Protein 5FZV (pdb70)

Nearest PDB structures (foldseek):
  5fzv-assembly1_A  TM=8.321E-01  e=3.788E-05  Scytodes thoracica
  5fzw-assembly1_A  TM=7.148E-01  e=4.145E-04  Scytodes thoracica
  6ena-assembly1_A  TM=9.019E-01  e=3.163E-01  Lineus longissimus
  2l1q-assembly1_A  TM=8.048E-01  e=9.320E-01  Homo sapiens
  1eth-assembly2_D  TM=6.821E-01  e=5.092E+00  Sus scrofa

Structure (mmCIF, N/CA/C/O backbone):
data_5FZV
#
_entry.id   5FZV
#
_cell.length_a   1.000
_cell.length_b   1.000
_cell.length_c   1.000
_cell.angle_alpha   90.00
_cell.angle_beta   90.00
_cell.angle_gamma   90.00
#
_symmetry.space_group_name_H-M   'P 1'
#
loop_
_atom_site.group_PDB
_atom_site.id
_atom_site.type_symbol
_atom_site.label_atom_id
_atom_site.label_alt_id
_atom_site.label_comp_id
_atom_site.label_asym_id
_atom_site.label_entity_id
_atom_site.label_seq_id
_atom_site.pdbx_PDB_ins_code
_atom_site.Cartn_x
_atom_site.Cartn_y
_atom_site.Cartn_z
_atom_site.occupancy
_atom_site.B_iso_or_equiv
_atom_site.auth_seq_id
_atom_site.auth_comp_id
_atom_site.auth_asym_id
_atom_site.auth_atom_id
_atom_site.pdbx_PDB_model_num
ATOM 1 N N . GLY A 1 1 ? -8.277 -7.252 -0.887 1.00 0.00 1 GLY A N 1
ATOM 2 C CA . GLY A 1 1 ? -7.862 -6.908 -2.267 1.00 0.00 1 GLY A CA 1
ATOM 3 C C . GLY A 1 1 ? -8.654 -5.743 -2.818 1.00 0.00 1 GLY A C 1
ATOM 4 O O . GLY A 1 1 ? -8.433 -4.595 -2.433 1.00 0.00 1 GLY A O 1
ATOM 10 N N . LEU A 1 2 ? -9.586 -6.036 -3.711 1.00 0.00 2 LEU A N 1
ATOM 11 C CA . LEU A 1 2 ? -10.419 -5.006 -4.310 1.00 0.00 2 LEU A CA 1
ATOM 12 C C . LEU A 1 2 ? -11.495 -4.550 -3.332 1.00 0.00 2 LEU A C 1
ATOM 13 O O . LEU A 1 2 ? -12.191 -5.374 -2.741 1.00 0.00 2 LEU A O 1
ATOM 29 N N . ILE A 1 3 ? -11.617 -3.233 -3.167 1.00 0.00 3 ILE A N 1
ATOM 30 C CA . ILE A 1 3 ? -12.601 -2.641 -2.261 1.00 0.00 3 ILE A CA 1
ATOM 31 C C . ILE A 1 3 ? -12.382 -3.138 -0.832 1.00 0.00 3 ILE A C 1
ATOM 32 O O . ILE A 1 3 ? -13.217 -3.835 -0.253 1.00 0.00 3 ILE A O 1
ATOM 48 N N . GLU A 1 4 ? -11.237 -2.780 -0.269 1.00 0.00 4 GLU A N 1
ATOM 49 C CA . GLU A 1 4 ? -10.895 -3.188 1.084 1.00 0.00 4 GLU A CA 1
ATOM 50 C C . GLU A 1 4 ? -10.915 -1.987 2.023 1.00 0.00 4 GLU A C 1
ATOM 51 O O . GLU A 1 4 ? -11.144 -2.123 3.226 1.00 0.00 4 GLU A O 1
ATOM 63 N N . SER A 1 5 ? -10.679 -0.810 1.462 1.00 0.00 5 SER A N 1
ATOM 64 C CA . SER A 1 5 ? -10.699 0.428 2.224 1.00 0.00 5 SER A CA 1
ATOM 65 C C . SER A 1 5 ? -10.890 1.603 1.272 1.00 0.00 5 SER A C 1
ATOM 66 O O . SER A 1 5 ? -9.921 2.259 0.883 1.00 0.00 5 SER A O 1
ATOM 74 N N . ILE A 1 6 ? -12.147 1.860 0.903 1.00 0.00 6 ILE A N 1
ATOM 75 C CA . ILE A 1 6 ? -12.469 2.827 -0.146 1.00 0.00 6 ILE A CA 1
ATOM 76 C C . ILE A 1 6 ? -11.809 2.370 -1.442 1.00 0.00 6 ILE A C 1
ATOM 77 O O . ILE A 1 6 ? -10.762 2.891 -1.840 1.00 0.00 6 ILE A O 1
ATOM 93 N N . ALA A 1 7 ? -12.426 1.371 -2.077 1.00 0.00 7 ALA A N 1
ATOM 94 C CA . ALA A 1 7 ? -11.814 0.667 -3.200 1.00 0.00 7 ALA A CA 1
ATOM 95 C C . ALA A 1 7 ? -10.522 0.002 -2.733 1.00 0.00 7 ALA A C 1
ATOM 96 O O . ALA A 1 7 ? -10.308 -0.172 -1.529 1.00 0.00 7 ALA A O 1
ATOM 103 N N . CYS A 1 8 ? -9.690 -0.431 -3.656 1.00 0.00 8 CYS A N 1
ATOM 104 C CA . CYS A 1 8 ? -8.353 -0.856 -3.294 1.00 0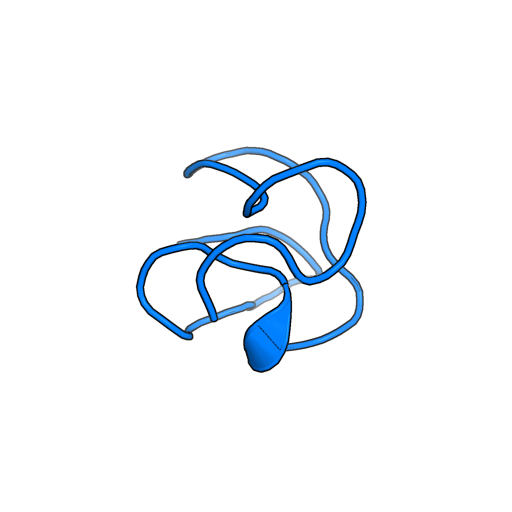.00 8 CYS A CA 1
ATOM 105 C C . CYS A 1 8 ? -7.413 0.332 -3.381 1.00 0.00 8 CYS A C 1
ATOM 106 O O . CYS A 1 8 ? -7.668 1.283 -4.125 1.00 0.00 8 CYS A O 1
ATOM 113 N N . ILE A 1 9 ? -6.342 0.289 -2.618 1.00 0.00 9 ILE A N 1
ATOM 114 C CA . ILE A 1 9 ? -5.376 1.361 -2.623 1.00 0.00 9 ILE A CA 1
ATOM 115 C C . ILE A 1 9 ? -4.390 1.148 -3.759 1.00 0.00 9 ILE A C 1
ATOM 116 O O . ILE A 1 9 ? -3.715 0.120 -3.825 1.00 0.00 9 ILE A O 1
ATOM 132 N N . GLN A 1 10 ? -4.342 2.117 -4.663 1.00 0.00 10 GLN A N 1
ATOM 133 C CA . GLN A 1 10 ? -3.580 1.986 -5.898 1.00 0.00 10 GLN A CA 1
ATOM 134 C C . GLN A 1 10 ? -2.081 2.120 -5.650 1.00 0.00 10 GLN A C 1
ATOM 135 O O . GLN A 1 10 ? -1.648 2.624 -4.608 1.00 0.00 10 GLN A O 1
ATOM 149 N N . LYS A 1 11 ? -1.307 1.650 -6.622 1.00 0.00 11 LYS A N 1
ATOM 150 C CA . LYS A 1 11 ? 0.146 1.721 -6.590 1.00 0.00 11 LYS A CA 1
ATOM 151 C C . LYS A 1 11 ? 0.641 3.124 -6.246 1.00 0.00 11 LYS A C 1
ATOM 152 O O . LYS A 1 11 ? 0.227 4.110 -6.858 1.00 0.00 11 LYS A O 1
ATOM 171 N N . GLY A 1 12 ? 1.525 3.198 -5.263 1.00 0.00 12 GLY A N 1
ATOM 172 C CA . GLY A 1 12 ? 2.143 4.459 -4.912 1.00 0.00 12 GLY A CA 1
ATOM 173 C C . GLY A 1 12 ? 1.464 5.147 -3.749 1.00 0.00 12 GLY A C 1
ATOM 174 O O . GLY A 1 12 ? 1.964 6.150 -3.242 1.00 0.00 12 GLY A O 1
ATOM 178 N N . LEU A 1 13 ? 0.328 4.622 -3.319 1.00 0.00 13 LEU A N 1
ATOM 179 C CA . LEU A 1 13 ? -0.386 5.208 -2.200 1.00 0.00 13 LEU A CA 1
ATOM 180 C C . LEU A 1 13 ? -0.143 4.400 -0.930 1.00 0.00 13 LEU A C 1
ATOM 181 O O . LEU A 1 13 ? 0.106 3.192 -0.995 1.00 0.00 13 LEU A O 1
ATOM 197 N N . PRO A 1 14 ? -0.198 5.064 0.239 1.00 0.00 14 PRO A N 1
ATOM 198 C CA . PRO A 1 14 ? 0.054 4.423 1.532 1.00 0.00 14 PRO A CA 1
ATOM 199 C C . PRO A 1 14 ? -1.015 3.401 1.902 1.00 0.00 14 PRO A C 1
ATOM 200 O O . PRO A 1 14 ? -2.210 3.646 1.737 1.00 0.00 14 PRO A O 1
ATOM 211 N N . CYS A 1 15 ? -0.571 2.266 2.412 1.00 0.00 15 CYS A N 1
ATOM 212 C CA . CYS A 1 15 ? -1.466 1.213 2.861 1.00 0.00 15 CYS A CA 1
ATOM 213 C C . CYS A 1 15 ? -0.922 0.589 4.139 1.00 0.00 15 CYS A C 1
ATOM 214 O O . CYS A 1 15 ? 0.263 0.704 4.431 1.00 0.00 15 CYS A O 1
ATOM 221 N N . MET A 1 16 ? -1.787 -0.054 4.910 1.00 0.00 16 MET A N 1
ATOM 222 C CA . MET A 1 16 ? -1.372 -0.642 6.180 1.00 0.00 16 MET A CA 1
ATOM 223 C C . MET A 1 16 ? -1.760 -2.109 6.219 1.00 0.00 16 MET A C 1
ATOM 224 O O . MET A 1 16 ? -1.940 -2.696 7.286 1.00 0.00 16 MET A O 1
ATOM 238 N N . GLU A 1 17 ? -1.884 -2.689 5.040 1.00 0.00 17 GLU A N 1
ATOM 239 C CA . GLU A 1 17 ? -2.286 -4.074 4.888 1.00 0.00 17 GLU A CA 1
ATOM 240 C C . GLU A 1 17 ? -2.112 -4.482 3.428 1.00 0.00 17 GLU A C 1
ATOM 241 O O . GLU A 1 17 ? -2.350 -3.689 2.518 1.00 0.00 17 GLU A O 1
ATOM 253 N N . HIS A 1 18 ? -1.666 -5.716 3.217 1.00 0.00 18 HIS A N 1
ATOM 254 C CA . HIS A 1 18 ? -1.461 -6.248 1.870 1.00 0.00 18 HIS A CA 1
ATOM 255 C C . HIS A 1 18 ? -2.782 -6.332 1.123 1.00 0.00 18 HIS A C 1
ATOM 256 O O . HIS A 1 18 ? -2.821 -6.206 -0.097 1.00 0.00 18 HIS A O 1
ATOM 271 N N . SER A 1 19 ? -3.854 -6.528 1.872 1.00 0.00 19 SER A N 1
ATOM 272 C CA . SER A 1 19 ? -5.191 -6.625 1.301 1.00 0.00 19 SER A CA 1
ATOM 273 C C . SER A 1 19 ? -5.699 -5.257 0.827 1.00 0.00 19 SER A C 1
ATOM 274 O O . SER A 1 19 ? -6.642 -5.183 0.038 1.00 0.00 19 SER A O 1
ATOM 282 N N . ASP A 1 20 ? -5.078 -4.180 1.308 1.00 0.00 20 ASP A N 1
ATOM 283 C CA . ASP A 1 20 ? -5.468 -2.826 0.904 1.00 0.00 20 ASP A CA 1
ATOM 284 C C . ASP A 1 20 ? -5.049 -2.563 -0.535 1.00 0.00 20 ASP A C 1
ATOM 285 O O . ASP A 1 20 ? -5.830 -2.065 -1.347 1.00 0.00 20 ASP A O 1
ATOM 294 N N . CYS A 1 21 ? -3.806 -2.905 -0.837 1.00 0.00 21 CYS A N 1
ATOM 295 C CA . CYS A 1 21 ? -3.229 -2.676 -2.159 1.00 0.00 21 CYS A CA 1
ATOM 296 C C . CYS A 1 21 ? -3.905 -3.557 -3.203 1.00 0.00 21 CYS A C 1
ATOM 297 O O . CYS A 1 21 ? -4.155 -4.742 -2.978 1.00 0.00 21 CYS A O 1
ATOM 304 N N . CYS A 1 22 ? -4.184 -2.943 -4.351 1.00 0.00 22 CYS A N 1
ATOM 305 C CA . CYS A 1 22 ? -4.946 -3.566 -5.432 1.00 0.00 22 CYS A CA 1
ATOM 306 C C . CYS A 1 22 ? -4.367 -4.902 -5.885 1.00 0.00 22 CYS A C 1
ATOM 307 O O . CYS A 1 22 ? -5.124 -5.807 -6.230 1.00 0.00 22 CYS A O 1
ATOM 314 N N . ARG A 1 23 ? -3.045 -5.037 -5.902 1.00 0.00 23 ARG A N 1
ATOM 315 C CA . ARG A 1 23 ? -2.449 -6.305 -6.313 1.00 0.00 23 ARG A CA 1
ATOM 316 C C . ARG A 1 23 ? -1.914 -7.104 -5.127 1.00 0.00 23 ARG A C 1
ATOM 317 O O . ARG A 1 23 ? -1.077 -7.993 -5.291 1.00 0.00 23 ARG A O 1
ATOM 338 N N . GLY A 1 24 ? -2.387 -6.769 -3.931 1.00 0.00 24 GLY A N 1
ATOM 339 C CA . GLY A 1 24 ? -2.163 -7.617 -2.773 1.00 0.00 24 GLY A CA 1
ATOM 340 C C . GLY A 1 24 ? -0.775 -7.510 -2.177 1.00 0.00 24 GLY A C 1
ATOM 341 O O . GLY A 1 24 ? -0.371 -8.363 -1.387 1.00 0.00 24 GLY A O 1
ATOM 345 N N . VAL A 1 25 ? -0.033 -6.475 -2.531 1.00 0.00 25 VAL A N 1
ATOM 346 C CA . VAL A 1 25 ? 1.289 -6.299 -1.963 1.00 0.00 25 VAL A CA 1
ATOM 347 C C . VAL A 1 25 ? 1.494 -4.878 -1.443 1.00 0.00 25 VAL A C 1
ATOM 348 O O . VAL A 1 25 ? 1.526 -3.910 -2.199 1.00 0.00 25 VAL A O 1
ATOM 361 N N . CYS A 1 26 ? 1.626 -4.774 -0.132 1.00 0.00 26 CYS A N 1
ATOM 362 C CA . CYS A 1 26 ? 1.868 -3.503 0.528 1.00 0.00 26 CYS A CA 1
ATOM 363 C C . CYS A 1 26 ? 3.211 -3.556 1.235 1.00 0.00 26 CYS A C 1
ATOM 364 O O . CYS A 1 26 ? 3.366 -4.294 2.205 1.00 0.00 26 CYS A O 1
ATOM 371 N N . GLU A 1 27 ? 4.174 -2.793 0.750 1.00 0.00 27 GLU A N 1
ATOM 372 C CA . GLU A 1 27 ? 5.505 -2.788 1.336 1.00 0.00 27 GLU A CA 1
ATOM 373 C C . GLU A 1 27 ? 5.926 -1.360 1.631 1.00 0.00 27 GLU A C 1
ATOM 374 O O . GLU A 1 27 ? 5.671 -0.459 0.829 1.00 0.00 27 GLU A O 1
ATOM 386 N N . ALA A 1 28 ? 6.554 -1.164 2.791 1.00 0.00 28 ALA A N 1
ATOM 387 C CA . ALA A 1 28 ? 6.913 0.167 3.277 1.00 0.00 28 ALA A CA 1
ATOM 388 C C . ALA A 1 28 ? 5.663 1.009 3.482 1.00 0.00 28 ALA A C 1
ATOM 389 O O . ALA A 1 28 ? 5.706 2.237 3.417 1.00 0.00 28 ALA A O 1
ATOM 396 N N . LEU A 1 29 ? 4.555 0.319 3.742 1.00 0.00 29 LEU A N 1
ATOM 397 C CA . LEU A 1 29 ? 3.243 0.942 3.887 1.00 0.00 29 LEU A CA 1
ATOM 398 C C . LEU A 1 29 ? 2.820 1.654 2.607 1.00 0.00 29 LEU A C 1
ATOM 399 O O . LEU A 1 29 ? 2.120 2.665 2.649 1.00 0.00 29 LEU A O 1
ATOM 415 N N . PHE A 1 30 ? 3.253 1.126 1.470 1.00 0.00 30 PHE A N 1
ATOM 416 C CA . PHE A 1 30 ? 2.836 1.638 0.172 1.00 0.00 30 PHE A CA 1
ATOM 417 C C . PHE A 1 30 ? 2.523 0.488 -0.776 1.00 0.00 30 PHE A C 1
ATOM 418 O O . PHE A 1 30 ? 3.220 -0.531 -0.791 1.00 0.00 30 PHE A O 1
ATOM 435 N N . CYS A 1 31 ? 1.456 0.650 -1.545 1.00 0.00 31 CYS A N 1
ATOM 436 C CA . CYS A 1 31 ? 1.057 -0.349 -2.527 1.00 0.00 31 CYS A CA 1
ATOM 437 C C . CYS A 1 31 ? 2.080 -0.394 -3.650 1.00 0.00 31 CYS A C 1
ATOM 438 O O . CYS A 1 31 ? 2.285 0.600 -4.352 1.00 0.00 31 CYS A O 1
ATOM 445 N N . GLN A 1 32 ? 2.745 -1.534 -3.786 1.00 0.00 32 GLN A N 1
ATOM 446 C CA . GLN A 1 32 ? 3.769 -1.703 -4.805 1.00 0.00 32 GLN A CA 1
ATOM 447 C C . GLN A 1 32 ? 3.142 -1.721 -6.185 1.00 0.00 32 GLN A C 1
ATOM 448 O O . GLN A 1 32 ? 3.676 -1.047 -7.089 1.00 0.00 32 GLN A O 1
ATOM 463 N N . GLY A 1 1 ? -7.893 -11.794 1.313 1.00 0.00 1 GLY A N 2
ATOM 464 C CA . GLY A 1 1 ? -8.843 -11.212 0.337 1.00 0.00 1 GLY A CA 2
ATOM 465 C C . GLY A 1 1 ? -8.563 -9.748 0.099 1.00 0.00 1 GLY A C 2
ATOM 466 O O . GLY A 1 1 ? -8.320 -9.002 1.045 1.00 0.00 1 GLY A O 2
ATOM 472 N N . LEU A 1 2 ? -8.586 -9.333 -1.158 1.00 0.00 2 LEU A N 2
ATOM 473 C CA . LEU A 1 2 ? -8.293 -7.953 -1.507 1.00 0.00 2 LEU A CA 2
ATOM 474 C C . LEU A 1 2 ? -9.530 -7.079 -1.348 1.00 0.00 2 LEU A C 2
ATOM 475 O O . LEU A 1 2 ? -10.591 -7.559 -0.939 1.00 0.00 2 LEU A O 2
ATOM 491 N N . ILE A 1 3 ? -9.381 -5.798 -1.669 1.00 0.00 3 ILE A N 2
ATOM 492 C CA . ILE A 1 3 ? -10.481 -4.839 -1.593 1.00 0.00 3 ILE A CA 2
ATOM 493 C C . ILE A 1 3 ? -10.935 -4.660 -0.141 1.00 0.00 3 ILE A C 2
ATOM 494 O O . ILE A 1 3 ? -12.025 -5.070 0.254 1.00 0.00 3 ILE A O 2
ATOM 510 N N . GLU A 1 4 ? -10.061 -4.060 0.651 1.00 0.00 4 GLU A N 2
ATOM 511 C CA . GLU A 1 4 ? -10.369 -3.727 2.037 1.00 0.00 4 GLU A CA 2
ATOM 512 C C . GLU A 1 4 ? -10.351 -2.218 2.210 1.00 0.00 4 GLU A C 2
ATOM 513 O O . GLU A 1 4 ? -10.106 -1.697 3.297 1.00 0.00 4 GLU A O 2
ATOM 525 N N . SER A 1 5 ? -10.610 -1.531 1.113 1.00 0.00 5 SER A N 2
ATOM 526 C CA . SER A 1 5 ? -10.614 -0.083 1.083 1.00 0.00 5 SER A CA 2
ATOM 527 C C . SER A 1 5 ? -11.515 0.369 -0.053 1.00 0.00 5 SER A C 2
ATOM 528 O O . SER A 1 5 ? -11.822 -0.429 -0.941 1.00 0.00 5 SER A O 2
ATOM 536 N N . ILE A 1 6 ? -11.939 1.628 -0.015 1.00 0.00 6 ILE A N 2
ATOM 537 C CA . ILE A 1 6 ? -12.832 2.181 -1.030 1.00 0.00 6 ILE A CA 2
ATOM 538 C C . ILE A 1 6 ? -12.238 1.996 -2.425 1.00 0.00 6 ILE A C 2
ATOM 539 O O . ILE A 1 6 ? -11.296 2.697 -2.808 1.00 0.00 6 ILE A O 2
ATOM 555 N N . ALA A 1 7 ? -12.784 1.018 -3.154 1.00 0.00 7 ALA A N 2
ATOM 556 C CA . ALA A 1 7 ? -12.353 0.701 -4.514 1.00 0.00 7 ALA A CA 2
ATOM 557 C C . ALA A 1 7 ? -10.883 0.299 -4.558 1.00 0.00 7 ALA A C 2
ATOM 558 O O . ALA A 1 7 ? -10.217 0.492 -5.573 1.00 0.00 7 ALA A O 2
ATOM 565 N N . CYS A 1 8 ? -10.421 -0.276 -3.442 1.00 0.00 8 CYS A N 2
ATOM 566 C CA . CYS A 1 8 ? -9.023 -0.698 -3.218 1.00 0.00 8 CYS A CA 2
ATOM 567 C C . CYS A 1 8 ? -8.005 0.433 -3.466 1.00 0.00 8 CYS A C 2
ATOM 568 O O . CYS A 1 8 ? -8.217 1.344 -4.263 1.00 0.00 8 CYS A O 2
ATOM 575 N N . ILE A 1 9 ? -6.905 0.380 -2.729 1.00 0.00 9 ILE A N 2
ATOM 576 C CA . ILE A 1 9 ? -5.858 1.387 -2.822 1.00 0.00 9 ILE A CA 2
ATOM 577 C C . ILE A 1 9 ? -4.974 1.127 -4.039 1.00 0.00 9 ILE A C 2
ATOM 578 O O . ILE A 1 9 ? -4.679 -0.023 -4.367 1.00 0.00 9 ILE A O 2
ATOM 594 N N . GLN A 1 10 ? -4.569 2.202 -4.701 1.00 0.00 10 GLN A N 2
ATOM 595 C CA . GLN A 1 10 ? -3.831 2.111 -5.949 1.00 0.00 10 GLN A CA 2
ATOM 596 C C . GLN A 1 10 ? -2.323 2.045 -5.702 1.00 0.00 10 GLN A C 2
ATOM 597 O O . GLN A 1 10 ? -1.847 2.306 -4.595 1.00 0.00 10 GLN A O 2
ATOM 611 N N . LYS A 1 11 ? -1.590 1.686 -6.748 1.00 0.00 11 LYS A N 2
ATOM 612 C CA . LYS A 1 11 ? -0.137 1.581 -6.702 1.00 0.00 11 LYS A CA 2
ATOM 613 C C . LYS A 1 11 ? 0.521 2.893 -6.284 1.00 0.00 11 LYS A C 2
ATOM 614 O O . LYS A 1 11 ? 0.221 3.954 -6.832 1.00 0.00 11 LYS A O 2
ATOM 633 N N . GLY A 1 12 ? 1.430 2.805 -5.322 1.00 0.00 12 GLY A N 2
ATOM 634 C CA . GLY A 1 12 ? 2.197 3.965 -4.916 1.00 0.00 12 GLY A CA 2
ATOM 635 C C . GLY A 1 12 ? 1.569 4.727 -3.770 1.00 0.00 12 GLY A C 2
ATOM 636 O O . GLY A 1 12 ? 2.136 5.707 -3.289 1.00 0.00 12 GLY A O 2
ATOM 640 N N . LEU A 1 13 ? 0.401 4.291 -3.329 1.00 0.00 13 LEU A N 2
ATOM 641 C CA . LEU A 1 13 ? -0.288 4.962 -2.243 1.00 0.00 13 LEU A CA 2
ATOM 642 C C . LEU A 1 13 ? -0.095 4.195 -0.936 1.00 0.00 13 LEU A C 2
ATOM 643 O O . LEU A 1 13 ? 0.192 2.994 -0.954 1.00 0.00 13 LEU A O 2
ATOM 659 N N . PRO A 1 14 ? -0.219 4.889 0.211 1.00 0.00 14 PRO A N 2
ATOM 660 C CA . PRO A 1 14 ? -0.039 4.287 1.536 1.00 0.00 14 PRO A CA 2
ATOM 661 C C . PRO A 1 14 ? -1.054 3.191 1.834 1.00 0.00 14 PRO A C 2
ATOM 662 O O . PRO A 1 14 ? -2.259 3.380 1.669 1.00 0.00 14 PRO A O 2
ATOM 673 N N . CYS A 1 15 ? -0.552 2.055 2.282 1.00 0.00 15 CYS A N 2
ATOM 674 C CA . CYS A 1 15 ? -1.391 0.939 2.684 1.00 0.00 15 CYS A CA 2
ATOM 675 C C . CYS A 1 15 ? -0.730 0.197 3.842 1.00 0.00 15 CYS A C 2
ATOM 676 O O . CYS A 1 15 ? 0.483 -0.015 3.837 1.00 0.00 15 CYS A O 2
ATOM 683 N N . MET A 1 16 ? -1.518 -0.176 4.841 1.00 0.00 16 MET A N 2
ATOM 684 C CA . MET A 1 16 ? -0.973 -0.787 6.053 1.00 0.00 16 MET A CA 2
ATOM 685 C C . MET A 1 16 ? -1.250 -2.284 6.076 1.00 0.00 16 MET A C 2
ATOM 686 O O . MET A 1 16 ? -0.965 -2.970 7.061 1.00 0.00 16 MET A O 2
ATOM 700 N N . GLU A 1 17 ? -1.815 -2.779 4.991 1.00 0.00 17 GLU A N 2
ATOM 701 C CA . GLU A 1 17 ? -2.120 -4.190 4.848 1.00 0.00 17 GLU A CA 2
ATOM 702 C C . GLU A 1 17 ? -2.234 -4.509 3.363 1.00 0.00 17 GLU A C 2
ATOM 703 O O . GLU A 1 17 ? -2.725 -3.701 2.580 1.00 0.00 17 GLU A O 2
ATOM 715 N N . HIS A 1 18 ? -1.751 -5.686 2.980 1.00 0.00 18 HIS A N 2
ATOM 716 C CA . HIS A 1 18 ? -1.711 -6.092 1.577 1.00 0.00 18 HIS A CA 2
ATOM 717 C C . HIS A 1 18 ? -3.109 -6.155 0.970 1.00 0.00 18 HIS A C 2
ATOM 718 O O . HIS A 1 18 ? -3.278 -5.982 -0.233 1.00 0.00 18 HIS A O 2
ATOM 733 N N . SER A 1 19 ? -4.097 -6.402 1.816 1.00 0.00 19 SER A N 2
ATOM 734 C CA . SER A 1 19 ? -5.463 -6.643 1.378 1.00 0.00 19 SER A CA 2
ATOM 735 C C . SER A 1 19 ? -6.135 -5.395 0.790 1.00 0.00 19 SER A C 2
ATOM 736 O O . SER A 1 19 ? -6.885 -5.488 -0.184 1.00 0.00 19 SER A O 2
ATOM 744 N N . ASP A 1 20 ? -5.880 -4.228 1.375 1.00 0.00 20 ASP A N 2
ATOM 745 C CA . ASP A 1 20 ? -6.599 -3.023 0.976 1.00 0.00 20 ASP A CA 2
ATOM 746 C C . ASP A 1 20 ? -6.109 -2.457 -0.353 1.00 0.00 20 ASP A C 2
ATOM 747 O O . ASP A 1 20 ? -6.809 -1.657 -0.974 1.00 0.00 20 ASP A O 2
ATOM 756 N N . CYS A 1 21 ? -4.940 -2.878 -0.813 1.00 0.00 21 CYS A N 2
ATOM 757 C CA . CYS A 1 21 ? -4.461 -2.451 -2.127 1.00 0.00 21 CYS A CA 2
ATOM 758 C C . CYS A 1 21 ? -4.965 -3.390 -3.216 1.00 0.00 21 CYS A C 2
ATOM 759 O O . CYS A 1 21 ? -5.122 -4.591 -2.998 1.00 0.00 21 CYS A O 2
ATOM 766 N N . CYS A 1 22 ? -5.218 -2.820 -4.390 1.00 0.00 22 CYS A N 2
ATOM 767 C CA . CYS A 1 22 ? -5.665 -3.580 -5.554 1.00 0.00 22 CYS A CA 2
ATOM 768 C C . CYS A 1 22 ? -4.617 -4.611 -5.977 1.00 0.00 22 CYS A C 2
ATOM 769 O O . CYS A 1 22 ? -4.946 -5.666 -6.515 1.00 0.00 22 CYS A O 2
ATOM 776 N N . ARG A 1 23 ? -3.351 -4.291 -5.732 1.00 0.00 23 ARG A N 2
ATOM 777 C CA . ARG A 1 23 ? -2.243 -5.132 -6.175 1.00 0.00 23 ARG A CA 2
ATOM 778 C C . ARG A 1 23 ? -1.847 -6.149 -5.106 1.00 0.00 23 ARG A C 2
ATOM 779 O O . ARG A 1 23 ? -1.034 -7.041 -5.351 1.00 0.00 23 ARG A O 2
ATOM 800 N N . GLY A 1 24 ? -2.425 -6.003 -3.920 1.00 0.00 24 GLY A N 2
ATOM 801 C CA . GLY A 1 24 ? -2.238 -6.980 -2.863 1.00 0.00 24 GLY A CA 2
ATOM 802 C C . GLY A 1 24 ? -0.816 -7.081 -2.345 1.00 0.00 24 GLY A C 2
ATOM 803 O O . GLY A 1 24 ? -0.446 -8.089 -1.743 1.00 0.00 24 GLY A O 2
ATOM 807 N N . VAL A 1 25 ? -0.007 -6.056 -2.559 1.00 0.00 25 VAL A N 2
ATOM 808 C CA . VAL A 1 25 ? 1.362 -6.080 -2.072 1.00 0.00 25 VAL A CA 2
ATOM 809 C C . VAL A 1 25 ? 1.771 -4.725 -1.500 1.00 0.00 25 VAL A C 2
ATOM 810 O O . VAL A 1 25 ? 1.870 -3.729 -2.210 1.00 0.00 25 VAL A O 2
ATOM 823 N N . CYS A 1 26 ? 2.000 -4.707 -0.198 1.00 0.00 26 CYS A N 2
ATOM 824 C CA . CYS A 1 26 ? 2.356 -3.489 0.507 1.00 0.00 26 CYS A CA 2
ATOM 825 C C . CYS A 1 26 ? 3.737 -3.607 1.140 1.00 0.00 26 CYS A C 2
ATOM 826 O O . CYS A 1 26 ? 4.018 -4.572 1.852 1.00 0.00 26 CYS A O 2
ATOM 833 N N . GLU A 1 27 ? 4.599 -2.640 0.859 1.00 0.00 27 GLU A N 2
ATOM 834 C CA . GLU A 1 27 ? 5.924 -2.582 1.459 1.00 0.00 27 GLU A CA 2
ATOM 835 C C . GLU A 1 27 ? 6.234 -1.158 1.892 1.00 0.00 27 GLU A C 2
ATOM 836 O O . GLU A 1 27 ? 6.006 -0.212 1.135 1.00 0.00 27 GLU A O 2
ATOM 848 N N . ALA A 1 28 ? 6.736 -1.016 3.119 1.00 0.00 28 ALA A N 2
ATOM 849 C CA . ALA A 1 28 ? 7.011 0.293 3.709 1.00 0.00 28 ALA A CA 2
ATOM 850 C C . ALA A 1 28 ? 5.747 1.141 3.766 1.00 0.00 28 ALA A C 2
ATOM 851 O O . ALA A 1 28 ? 5.801 2.369 3.659 1.00 0.00 28 ALA A O 2
ATOM 858 N N . LEU A 1 29 ? 4.617 0.464 3.940 1.00 0.00 29 LEU A N 2
ATOM 859 C CA . LEU A 1 29 ? 3.304 1.102 3.992 1.00 0.00 29 LEU A CA 2
ATOM 860 C C . LEU A 1 29 ? 2.962 1.787 2.669 1.00 0.00 29 LEU A C 2
ATOM 861 O O . LEU A 1 29 ? 2.214 2.763 2.637 1.00 0.00 29 LEU A O 2
ATOM 877 N N . PHE A 1 30 ? 3.530 1.279 1.585 1.00 0.00 30 PHE A N 2
ATOM 878 C CA . PHE A 1 30 ? 3.166 1.706 0.240 1.00 0.00 30 PHE A CA 2
ATOM 879 C C . PHE A 1 30 ? 2.942 0.487 -0.636 1.00 0.00 30 PHE A C 2
ATOM 880 O O . PHE A 1 30 ? 3.675 -0.497 -0.537 1.00 0.00 30 PHE A O 2
ATOM 897 N N . CYS A 1 31 ? 1.934 0.539 -1.486 1.00 0.00 31 CYS A N 2
ATOM 898 C CA . CYS A 1 31 ? 1.646 -0.587 -2.357 1.00 0.00 31 CYS A CA 2
ATOM 899 C C . CYS A 1 31 ? 2.622 -0.614 -3.527 1.00 0.00 31 CYS A C 2
ATOM 900 O O . CYS A 1 31 ? 2.783 0.384 -4.235 1.00 0.00 31 CYS A O 2
ATOM 907 N N . GLN A 1 32 ? 3.278 -1.751 -3.708 1.00 0.00 32 GLN A N 2
ATOM 908 C CA . GLN A 1 32 ? 4.281 -1.910 -4.757 1.00 0.00 32 GLN A CA 2
ATOM 909 C C . GLN A 1 32 ? 3.625 -2.000 -6.124 1.00 0.00 32 GLN A C 2
ATOM 910 O O . GLN A 1 32 ? 2.998 -3.038 -6.410 1.00 0.00 32 GLN A O 2
ATOM 925 N N . GLY A 1 1 ? -4.924 -10.279 0.965 1.00 0.00 1 GLY A N 3
ATOM 926 C CA . GLY A 1 1 ? -5.753 -10.258 -0.265 1.00 0.00 1 GLY A CA 3
ATOM 927 C C . GLY A 1 1 ? -5.733 -8.899 -0.926 1.00 0.00 1 GLY A C 3
ATOM 928 O O . GLY A 1 1 ? -4.688 -8.255 -0.988 1.00 0.00 1 GLY A O 3
ATOM 934 N N . LEU A 1 2 ? -6.887 -8.456 -1.406 1.00 0.00 2 LEU A N 3
ATOM 935 C CA . LEU A 1 2 ? -7.007 -7.145 -2.032 1.00 0.00 2 LEU A CA 3
ATOM 936 C C . LEU A 1 2 ? -8.436 -6.614 -1.912 1.00 0.00 2 LEU A C 3
ATOM 937 O O . LEU A 1 2 ? -9.373 -7.388 -1.706 1.00 0.00 2 LEU A O 3
ATOM 953 N N . ILE A 1 3 ? -8.585 -5.292 -2.024 1.00 0.00 3 ILE A N 3
ATOM 954 C CA . ILE A 1 3 ? -9.896 -4.635 -1.947 1.00 0.00 3 ILE A CA 3
ATOM 955 C C . ILE A 1 3 ? -10.538 -4.858 -0.574 1.00 0.00 3 ILE A C 3
ATOM 956 O O . ILE A 1 3 ? -11.406 -5.717 -0.411 1.00 0.00 3 ILE A O 3
ATOM 972 N N . GLU A 1 4 ? -10.095 -4.091 0.418 1.00 0.00 4 GLU A N 3
ATOM 973 C CA . GLU A 1 4 ? -10.637 -4.212 1.771 1.00 0.00 4 GLU A CA 3
ATOM 974 C C . GLU A 1 4 ? -10.790 -2.858 2.460 1.00 0.00 4 GLU A C 3
ATOM 975 O O . GLU A 1 4 ? -11.286 -2.787 3.585 1.00 0.00 4 GLU A O 3
ATOM 987 N N . SER A 1 5 ? -10.390 -1.788 1.791 1.00 0.00 5 SER A N 3
ATOM 988 C CA . SER A 1 5 ? -10.468 -0.458 2.389 1.00 0.00 5 SER A CA 3
ATOM 989 C C . SER A 1 5 ? -10.957 0.565 1.371 1.00 0.00 5 SER A C 3
ATOM 990 O O . SER A 1 5 ? -10.165 1.336 0.824 1.00 0.00 5 SER A O 3
ATOM 998 N N . ILE A 1 6 ? -12.273 0.567 1.136 1.00 0.00 6 ILE A N 3
ATOM 999 C CA . ILE A 1 6 ? -12.884 1.437 0.132 1.00 0.00 6 ILE A CA 3
ATOM 1000 C C . ILE A 1 6 ? -12.263 1.138 -1.229 1.00 0.00 6 ILE A C 3
ATOM 1001 O O . ILE A 1 6 ? -11.426 1.900 -1.729 1.00 0.00 6 ILE A O 3
ATOM 1017 N N . ALA A 1 7 ? -12.677 0.010 -1.809 1.00 0.00 7 ALA A N 3
ATOM 1018 C CA . ALA A 1 7 ? -12.029 -0.540 -2.993 1.00 0.00 7 ALA A CA 3
ATOM 1019 C C . ALA A 1 7 ? -10.586 -0.905 -2.645 1.00 0.00 7 ALA A C 3
ATOM 1020 O O . ALA A 1 7 ? -10.276 -1.166 -1.477 1.00 0.00 7 ALA A O 3
ATOM 1027 N N . CYS A 1 8 ? -9.710 -0.967 -3.628 1.00 0.00 8 CYS A N 3
ATOM 1028 C CA . CYS A 1 8 ? -8.306 -1.184 -3.339 1.00 0.00 8 CYS A CA 3
ATOM 1029 C C . CYS A 1 8 ? -7.530 0.118 -3.480 1.00 0.00 8 CYS A C 3
ATOM 1030 O O . CYS A 1 8 ? -7.962 1.048 -4.166 1.00 0.00 8 CYS A O 3
ATOM 1037 N N . ILE A 1 9 ? -6.395 0.180 -2.812 1.00 0.00 9 ILE A N 3
ATOM 1038 C CA . ILE A 1 9 ? -5.518 1.326 -2.881 1.00 0.00 9 ILE A CA 3
ATOM 1039 C C . ILE A 1 9 ? -4.530 1.137 -4.021 1.00 0.00 9 ILE A C 3
ATOM 1040 O O . ILE A 1 9 ? -3.912 0.079 -4.142 1.00 0.00 9 ILE A O 3
ATOM 1056 N N . GLN A 1 10 ? -4.405 2.157 -4.858 1.00 0.00 10 GLN A N 3
ATOM 1057 C CA . GLN A 1 10 ? -3.601 2.062 -6.066 1.00 0.00 10 GLN A CA 3
ATOM 1058 C C . GLN A 1 10 ? -2.114 2.209 -5.772 1.00 0.00 10 GLN A C 3
ATOM 1059 O O . GLN A 1 10 ? -1.716 2.676 -4.701 1.00 0.00 10 GLN A O 3
ATOM 1073 N N . LYS A 1 11 ? -1.313 1.791 -6.742 1.00 0.00 11 LYS A N 3
ATOM 1074 C CA . LYS A 1 11 ? 0.138 1.845 -6.662 1.00 0.00 11 LYS A CA 3
ATOM 1075 C C . LYS A 1 11 ? 0.638 3.230 -6.264 1.00 0.00 11 LYS A C 3
ATOM 1076 O O . LYS A 1 11 ? 0.222 4.243 -6.829 1.00 0.00 11 LYS A O 3
ATOM 1095 N N . GLY A 1 12 ? 1.533 3.263 -5.292 1.00 0.00 12 GLY A N 3
ATOM 1096 C CA . GLY A 1 12 ? 2.163 4.509 -4.908 1.00 0.00 12 GLY A CA 3
ATOM 1097 C C . GLY A 1 12 ? 1.484 5.176 -3.737 1.00 0.00 12 GLY A C 3
ATOM 1098 O O . GLY A 1 12 ? 1.973 6.183 -3.224 1.00 0.00 12 GLY A O 3
ATOM 1102 N N . LEU A 1 13 ? 0.360 4.626 -3.305 1.00 0.00 13 LEU A N 3
ATOM 1103 C CA . LEU A 1 13 ? -0.365 5.191 -2.183 1.00 0.00 13 LEU A CA 3
ATOM 1104 C C . LEU A 1 13 ? -0.157 4.349 -0.930 1.00 0.00 13 LEU A C 3
ATOM 1105 O O . LEU A 1 13 ? 0.074 3.140 -1.020 1.00 0.00 13 LEU A O 3
ATOM 1121 N N . PRO A 1 14 ? -0.220 4.987 0.255 1.00 0.00 14 PRO A N 3
ATOM 1122 C CA . PRO A 1 14 ? -0.004 4.313 1.541 1.00 0.00 14 PRO A CA 3
ATOM 1123 C C . PRO A 1 14 ? -1.029 3.221 1.832 1.00 0.00 14 PRO A C 3
ATOM 1124 O O . PRO A 1 14 ? -2.209 3.354 1.507 1.00 0.00 14 PRO A O 3
ATOM 1135 N N . CYS A 1 15 ? -0.555 2.147 2.446 1.00 0.00 15 CYS A N 3
ATOM 1136 C CA . CYS A 1 15 ? -1.406 1.051 2.886 1.00 0.00 15 CYS A CA 3
ATOM 1137 C C . CYS A 1 15 ? -0.952 0.574 4.259 1.00 0.00 15 CYS A C 3
ATOM 1138 O O . CYS A 1 15 ? 0.195 0.788 4.642 1.00 0.00 15 CYS A O 3
ATOM 1145 N N . MET A 1 16 ? -1.858 -0.029 5.015 1.00 0.00 16 MET A N 3
ATOM 1146 C CA . MET A 1 16 ? -1.512 -0.561 6.330 1.00 0.00 16 MET A CA 3
ATOM 1147 C C . MET A 1 16 ? -1.697 -2.072 6.354 1.00 0.00 16 MET A C 3
ATOM 1148 O O . MET A 1 16 ? -1.235 -2.758 7.266 1.00 0.00 16 MET A O 3
ATOM 1162 N N . GLU A 1 17 ? -2.380 -2.582 5.345 1.00 0.00 17 GLU A N 3
ATOM 1163 C CA . GLU A 1 17 ? -2.594 -4.007 5.197 1.00 0.00 17 GLU A CA 3
ATOM 1164 C C .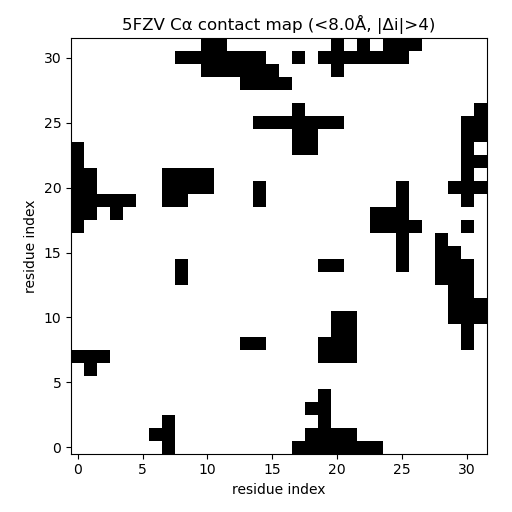 GLU A 1 17 ? -2.367 -4.390 3.738 1.00 0.00 17 GLU A C 3
ATOM 1165 O O . GLU A 1 17 ? -2.623 -3.586 2.842 1.00 0.00 17 GLU A O 3
ATOM 1177 N N . HIS A 1 18 ? -1.858 -5.593 3.496 1.00 0.00 18 HIS A N 3
ATOM 1178 C CA . HIS A 1 18 ? -1.638 -6.068 2.128 1.00 0.00 18 HIS A CA 3
ATOM 1179 C C . HIS A 1 18 ? -2.925 -6.010 1.312 1.00 0.00 18 HIS A C 3
ATOM 1180 O O . HIS A 1 18 ? -2.908 -5.623 0.144 1.00 0.00 18 HIS A O 3
ATOM 1195 N N . SER A 1 19 ? -4.035 -6.359 1.952 1.00 0.00 19 SER A N 3
ATOM 1196 C CA . SER A 1 19 ? -5.338 -6.376 1.301 1.00 0.00 19 SER A CA 3
ATOM 1197 C C . SER A 1 19 ? -5.792 -4.981 0.858 1.00 0.00 19 SER A C 3
ATOM 1198 O O . SER A 1 19 ? -6.722 -4.852 0.064 1.00 0.00 19 SER A O 3
ATOM 1206 N N . ASP A 1 20 ? -5.151 -3.938 1.374 1.00 0.00 20 ASP A N 3
ATOM 1207 C CA . ASP A 1 20 ? -5.470 -2.580 0.946 1.00 0.00 20 ASP A CA 3
ATOM 1208 C C . ASP A 1 20 ? -5.054 -2.381 -0.502 1.00 0.00 20 ASP A C 3
ATOM 1209 O O . ASP A 1 20 ? -5.821 -1.885 -1.319 1.00 0.00 20 ASP A O 3
ATOM 1218 N N . CYS A 1 21 ? -3.837 -2.801 -0.809 1.00 0.00 21 CYS A N 3
ATOM 1219 C CA . CYS A 1 21 ? -3.240 -2.579 -2.125 1.00 0.00 21 CYS A CA 3
ATOM 1220 C C . CYS A 1 21 ? -3.928 -3.421 -3.197 1.00 0.00 21 CYS A C 3
ATOM 1221 O O . CYS A 1 21 ? -4.285 -4.576 -2.968 1.00 0.00 21 CYS A O 3
ATOM 1228 N N . CYS A 1 22 ? -4.112 -2.812 -4.368 1.00 0.00 22 CYS A N 3
ATOM 1229 C CA . CYS A 1 22 ? -4.758 -3.463 -5.507 1.00 0.00 22 CYS A CA 3
ATOM 1230 C C . CYS A 1 22 ? -4.037 -4.733 -5.945 1.00 0.00 22 CYS A C 3
ATOM 1231 O O . CYS A 1 22 ? -4.674 -5.663 -6.429 1.00 0.00 22 CYS A O 3
ATOM 1238 N N . ARG A 1 23 ? -2.718 -4.778 -5.795 1.00 0.00 23 ARG A N 3
ATOM 1239 C CA . ARG A 1 23 ? -1.971 -5.979 -6.155 1.00 0.00 23 ARG A CA 3
ATOM 1240 C C . ARG A 1 23 ? -1.767 -6.887 -4.950 1.00 0.00 23 ARG A C 3
ATOM 1241 O O . ARG A 1 23 ? -1.137 -7.939 -5.056 1.00 0.00 23 ARG A O 3
ATOM 1262 N N . GLY A 1 24 ? -2.306 -6.481 -3.807 1.00 0.00 24 GLY A N 3
ATOM 1263 C CA . GLY A 1 24 ? -2.181 -7.273 -2.601 1.00 0.00 24 GLY A CA 3
ATOM 1264 C C . GLY A 1 24 ? -0.805 -7.171 -1.974 1.00 0.00 24 GLY A C 3
ATOM 1265 O O . GLY A 1 24 ? -0.501 -7.865 -1.005 1.00 0.00 24 GLY A O 3
ATOM 1269 N N . VAL A 1 25 ? 0.031 -6.302 -2.520 1.00 0.00 25 VAL A N 3
ATOM 1270 C CA . VAL A 1 25 ? 1.385 -6.145 -2.021 1.00 0.00 25 VAL A CA 3
ATOM 1271 C C . VAL A 1 25 ? 1.571 -4.776 -1.383 1.00 0.00 25 VAL A C 3
ATOM 1272 O O . VAL A 1 25 ? 1.493 -3.748 -2.051 1.00 0.00 25 VAL A O 3
ATOM 1285 N N . CYS A 1 26 ? 1.822 -4.774 -0.088 1.00 0.00 26 CYS A N 3
ATOM 1286 C CA . CYS A 1 26 ? 2.064 -3.543 0.640 1.00 0.00 26 CYS A CA 3
ATOM 1287 C C . CYS A 1 26 ? 3.495 -3.554 1.156 1.00 0.00 26 CYS A C 3
ATOM 1288 O O . CYS A 1 26 ? 3.853 -4.389 1.986 1.00 0.00 26 CYS A O 3
ATOM 1295 N N . GLU A 1 27 ? 4.318 -2.666 0.628 1.00 0.00 27 GLU A N 3
ATOM 1296 C CA . GLU A 1 27 ? 5.714 -2.584 1.028 1.00 0.00 27 GLU A CA 3
ATOM 1297 C C . GLU A 1 27 ? 6.055 -1.163 1.428 1.00 0.00 27 GLU A C 3
ATOM 1298 O O . GLU A 1 27 ? 5.719 -0.218 0.711 1.00 0.00 27 GLU A O 3
ATOM 1310 N N . ALA A 1 28 ? 6.703 -1.024 2.583 1.00 0.00 28 ALA A N 3
ATOM 1311 C CA . ALA A 1 28 ? 7.002 0.282 3.164 1.00 0.00 28 ALA A CA 3
ATOM 1312 C C . ALA A 1 28 ? 5.713 1.043 3.438 1.00 0.00 28 ALA A C 3
ATOM 1313 O O . ALA A 1 28 ? 5.699 2.274 3.486 1.00 0.00 28 ALA A O 3
ATOM 1320 N N . LEU A 1 29 ? 4.641 0.279 3.635 1.00 0.00 29 LEU A N 3
ATOM 1321 C CA . LEU A 1 29 ? 3.298 0.821 3.804 1.00 0.00 29 LEU A CA 3
ATOM 1322 C C . LEU A 1 29 ? 2.868 1.611 2.569 1.00 0.00 29 LEU A C 3
ATOM 1323 O O . LEU A 1 29 ? 2.172 2.622 2.670 1.00 0.00 29 LEU A O 3
ATOM 1339 N N . PHE A 1 30 ? 3.306 1.146 1.405 1.00 0.00 30 PHE A N 3
ATOM 1340 C CA . PHE A 1 30 ? 2.865 1.688 0.126 1.00 0.00 30 PHE A CA 3
ATOM 1341 C C . PHE A 1 30 ? 2.509 0.554 -0.829 1.00 0.00 30 PHE A C 3
ATOM 1342 O O . PHE A 1 30 ? 3.201 -0.466 -0.884 1.00 0.00 30 PHE A O 3
ATOM 1359 N N . CYS A 1 31 ? 1.419 0.733 -1.562 1.00 0.00 31 CYS A N 3
ATOM 1360 C CA . CYS A 1 31 ? 0.957 -0.267 -2.519 1.00 0.00 31 CYS A CA 3
ATOM 1361 C C . CYS A 1 31 ? 1.924 -0.371 -3.688 1.00 0.00 31 CYS A C 3
ATOM 1362 O O . CYS A 1 31 ? 2.245 0.634 -4.332 1.00 0.00 31 CYS A O 3
ATOM 1369 N N . GLN A 1 32 ? 2.399 -1.581 -3.942 1.00 0.00 32 GLN A N 3
ATOM 1370 C CA . GLN A 1 32 ? 3.290 -1.825 -5.060 1.00 0.00 32 GLN A CA 3
ATOM 1371 C C . GLN A 1 32 ? 2.495 -2.084 -6.323 1.00 0.00 32 GLN A C 3
ATOM 1372 O O . GLN A 1 32 ? 1.630 -2.980 -6.309 1.00 0.00 32 GLN A O 3
ATOM 1387 N N . GLY A 1 1 ? -13.402 -3.892 -8.055 1.00 0.00 1 GLY A N 4
ATOM 1388 C CA . GLY A 1 1 ? -13.176 -4.888 -6.982 1.00 0.00 1 GLY A CA 4
ATOM 1389 C C . GLY A 1 1 ? -12.741 -4.241 -5.684 1.00 0.00 1 GLY A C 4
ATOM 1390 O O . GLY A 1 1 ? -11.613 -3.758 -5.567 1.00 0.00 1 GLY A O 4
ATOM 1396 N N . LEU A 1 2 ? -13.638 -4.217 -4.710 1.00 0.00 2 LEU A N 4
ATOM 1397 C CA . LEU A 1 2 ? -13.338 -3.640 -3.410 1.00 0.00 2 LEU A CA 4
ATOM 1398 C C . LEU A 1 2 ? -12.747 -4.701 -2.487 1.00 0.00 2 LEU A C 4
ATOM 1399 O O . LEU A 1 2 ? -13.205 -5.846 -2.462 1.00 0.00 2 LEU A O 4
ATOM 1415 N N . ILE A 1 3 ? -11.702 -4.330 -1.757 1.00 0.00 3 ILE A N 4
ATOM 1416 C CA . ILE A 1 3 ? -11.063 -5.256 -0.831 1.00 0.00 3 ILE A CA 4
ATOM 1417 C C . ILE A 1 3 ? -11.153 -4.706 0.590 1.00 0.00 3 ILE A C 4
ATOM 1418 O O . ILE A 1 3 ? -12.157 -4.897 1.271 1.00 0.00 3 ILE A O 4
ATOM 1434 N N . GLU A 1 4 ? -10.123 -3.988 1.016 1.00 0.00 4 GLU A N 4
ATOM 1435 C CA . GLU A 1 4 ? -10.140 -3.327 2.316 1.00 0.00 4 GLU A CA 4
ATOM 1436 C C . GLU A 1 4 ? -10.536 -1.871 2.133 1.00 0.00 4 GLU A C 4
ATOM 1437 O O . GLU A 1 4 ? -10.600 -1.096 3.085 1.00 0.00 4 GLU A O 4
ATOM 1449 N N . SER A 1 5 ? -10.784 -1.516 0.886 1.00 0.00 5 SER A N 4
ATOM 1450 C CA . SER A 1 5 ? -11.195 -0.176 0.517 1.00 0.00 5 SER A CA 4
ATOM 1451 C C . SER A 1 5 ? -11.969 -0.241 -0.792 1.00 0.00 5 SER A C 4
ATOM 1452 O O . SER A 1 5 ? -11.799 -1.190 -1.569 1.00 0.00 5 SER A O 4
ATOM 1460 N N . ILE A 1 6 ? -12.827 0.744 -1.025 1.00 0.00 6 ILE A N 4
ATOM 1461 C CA . ILE A 1 6 ? -13.606 0.807 -2.254 1.00 0.00 6 ILE A CA 4
ATOM 1462 C C . ILE A 1 6 ? -12.670 0.975 -3.445 1.00 0.00 6 ILE A C 4
ATOM 1463 O O . ILE A 1 6 ? -11.930 1.957 -3.523 1.00 0.00 6 ILE A O 4
ATOM 1479 N N . ALA A 1 7 ? -12.695 -0.007 -4.349 1.00 0.00 7 ALA A N 4
ATOM 1480 C CA . ALA A 1 7 ? -11.785 -0.048 -5.495 1.00 0.00 7 ALA A CA 4
ATOM 1481 C C . ALA A 1 7 ? -10.332 -0.066 -5.037 1.00 0.00 7 ALA A C 4
ATOM 1482 O O . ALA A 1 7 ? -9.440 0.379 -5.758 1.00 0.00 7 ALA A O 4
ATOM 1489 N N . CYS A 1 8 ? -10.136 -0.587 -3.822 1.00 0.00 8 CYS A N 4
ATOM 1490 C CA . CYS A 1 8 ? -8.817 -0.759 -3.191 1.00 0.00 8 CYS A CA 4
ATOM 1491 C C . CYS A 1 8 ? -7.972 0.523 -3.228 1.00 0.00 8 CYS A C 4
ATOM 1492 O O . CYS A 1 8 ? -8.446 1.604 -3.589 1.00 0.00 8 CYS A O 4
ATOM 1499 N N . ILE A 1 9 ? -6.734 0.401 -2.776 1.00 0.00 9 ILE A N 4
ATOM 1500 C CA . ILE A 1 9 ? -5.763 1.470 -2.876 1.00 0.00 9 ILE A CA 4
ATOM 1501 C C . ILE A 1 9 ? -4.847 1.213 -4.068 1.00 0.00 9 ILE A C 4
ATOM 1502 O O . ILE A 1 9 ? -4.514 0.066 -4.356 1.00 0.00 9 ILE A O 4
ATOM 1518 N N . GLN A 1 10 ? -4.468 2.273 -4.767 1.00 0.00 10 GLN A N 4
ATOM 1519 C CA . GLN A 1 10 ? -3.646 2.153 -5.966 1.00 0.00 10 GLN A CA 4
ATOM 1520 C C . GLN A 1 10 ? -2.153 2.184 -5.636 1.00 0.00 10 GLN A C 4
ATOM 1521 O O . GLN A 1 10 ? -1.756 2.509 -4.514 1.00 0.00 10 GLN A O 4
ATOM 1535 N N . LYS A 1 11 ? -1.341 1.834 -6.634 1.00 0.00 11 LYS A N 4
ATOM 1536 C CA . LYS A 1 11 ? 0.116 1.826 -6.522 1.00 0.00 11 LYS A CA 4
ATOM 1537 C C . LYS A 1 11 ? 0.661 3.144 -5.977 1.00 0.00 11 LYS A C 4
ATOM 1538 O O . LYS A 1 11 ? 0.160 4.217 -6.309 1.00 0.00 11 LYS A O 4
ATOM 1557 N N . GLY A 1 12 ? 1.678 3.051 -5.129 1.00 0.00 12 GLY A N 4
ATOM 1558 C CA . GLY A 1 12 ? 2.396 4.235 -4.690 1.00 0.00 12 GLY A CA 4
ATOM 1559 C C . GLY A 1 12 ? 1.701 4.975 -3.570 1.00 0.00 12 GLY A C 4
ATOM 1560 O O . GLY A 1 12 ? 2.228 5.959 -3.051 1.00 0.00 12 GLY A O 4
ATOM 1564 N N . LEU A 1 13 ? 0.522 4.508 -3.196 1.00 0.00 13 LEU A N 4
ATOM 1565 C CA . LEU A 1 13 ? -0.243 5.150 -2.148 1.00 0.00 13 LEU A CA 4
ATOM 1566 C C . LEU A 1 13 ? -0.096 4.382 -0.840 1.00 0.00 13 LEU A C 4
ATOM 1567 O O . LEU A 1 13 ? 0.160 3.173 -0.849 1.00 0.00 13 LEU A O 4
ATOM 1583 N N . PRO A 1 14 ? -0.234 5.085 0.298 1.00 0.00 14 PRO A N 4
ATOM 1584 C CA . PRO A 1 14 ? -0.065 4.493 1.628 1.00 0.00 14 PRO A CA 4
ATOM 1585 C C . PRO A 1 14 ? -1.072 3.388 1.925 1.00 0.00 14 PRO A C 4
ATOM 1586 O O . PRO A 1 14 ? -2.276 3.552 1.723 1.00 0.00 14 PRO A O 4
ATOM 1597 N N . CYS A 1 15 ? -0.559 2.272 2.409 1.00 0.00 15 CYS A N 4
ATOM 1598 C CA . CYS A 1 15 ? -1.379 1.147 2.832 1.00 0.00 15 CYS A CA 4
ATOM 1599 C C . CYS A 1 15 ? -0.810 0.577 4.123 1.00 0.00 15 CYS A C 4
ATOM 1600 O O . CYS A 1 15 ? 0.334 0.858 4.469 1.00 0.00 15 CYS A O 4
ATOM 1607 N N . MET A 1 16 ? -1.605 -0.190 4.851 1.00 0.00 16 MET A N 4
ATOM 1608 C CA . MET A 1 16 ? -1.133 -0.784 6.097 1.00 0.00 16 MET A CA 4
ATOM 1609 C C . MET A 1 16 ? -1.221 -2.301 6.045 1.00 0.00 16 MET A C 4
ATOM 1610 O O . MET A 1 16 ? -0.532 -2.996 6.795 1.00 0.00 16 MET A O 4
ATOM 1624 N N . GLU A 1 17 ? -2.061 -2.816 5.163 1.00 0.00 17 GLU A N 4
ATOM 1625 C CA . GLU A 1 17 ? -2.200 -4.250 4.991 1.00 0.00 17 GLU A CA 4
ATOM 1626 C C . GLU A 1 17 ? -2.101 -4.593 3.508 1.00 0.00 17 GLU A C 4
ATOM 1627 O O . GLU A 1 17 ? -2.451 -3.772 2.663 1.00 0.00 17 GLU A O 4
ATOM 1639 N N . HIS A 1 18 ? -1.600 -5.779 3.182 1.00 0.00 18 HIS A N 4
ATOM 1640 C CA . HIS A 1 18 ? -1.432 -6.181 1.784 1.00 0.00 18 HIS A CA 4
ATOM 1641 C C . HIS A 1 18 ? -2.742 -6.059 1.005 1.00 0.00 18 HIS A C 4
ATOM 1642 O O . HIS A 1 18 ? -2.759 -5.560 -0.122 1.00 0.00 18 HIS A O 4
ATOM 1657 N N . SER A 1 19 ? -3.831 -6.474 1.636 1.00 0.00 19 SER A N 4
ATOM 1658 C CA . SER A 1 19 ? -5.148 -6.481 1.009 1.00 0.00 19 SER A CA 4
ATOM 1659 C C . SER A 1 19 ? -5.668 -5.070 0.701 1.00 0.00 19 SER A C 4
ATOM 1660 O O . SER A 1 19 ? -6.636 -4.916 -0.043 1.00 0.00 19 SER A O 4
ATOM 1668 N N . ASP A 1 20 ? -5.042 -4.042 1.272 1.00 0.00 20 ASP A N 4
ATOM 1669 C CA . ASP A 1 20 ? -5.461 -2.663 1.005 1.00 0.00 20 ASP A CA 4
ATOM 1670 C C . ASP A 1 20 ? -5.364 -2.361 -0.483 1.00 0.00 20 ASP A C 4
ATOM 1671 O O . ASP A 1 20 ? -6.208 -1.666 -1.048 1.00 0.00 20 ASP A O 4
ATOM 1680 N N . CYS A 1 21 ? -4.342 -2.908 -1.116 1.00 0.00 21 CYS A N 4
ATOM 1681 C CA . CYS A 1 21 ? -4.118 -2.683 -2.534 1.00 0.00 21 CYS A CA 4
ATOM 1682 C C . CYS A 1 21 ? -4.610 -3.884 -3.329 1.00 0.00 21 CYS A C 4
ATOM 1683 O O . CYS A 1 21 ? -4.517 -5.021 -2.867 1.00 0.00 21 CYS A O 4
ATOM 1690 N N . CYS A 1 22 ? -5.134 -3.619 -4.526 1.00 0.00 22 CYS A N 4
ATOM 1691 C CA . CYS A 1 22 ? -5.667 -4.674 -5.395 1.00 0.00 22 CYS A CA 4
ATOM 1692 C C . CYS A 1 22 ? -4.617 -5.729 -5.726 1.00 0.00 22 CYS A C 4
ATOM 1693 O O . CYS A 1 22 ? -4.955 -6.882 -5.982 1.00 0.00 22 CYS A O 4
ATOM 1700 N N . ARG A 1 23 ? -3.346 -5.336 -5.730 1.00 0.00 23 ARG A N 4
ATOM 1701 C CA . ARG A 1 23 ? -2.275 -6.276 -6.045 1.00 0.00 23 ARG A CA 4
ATOM 1702 C C . ARG A 1 23 ? -1.909 -7.134 -4.837 1.00 0.00 23 ARG A C 4
ATOM 1703 O O . ARG A 1 23 ? -1.115 -8.069 -4.947 1.00 0.00 23 ARG A O 4
ATOM 1724 N N . GLY A 1 24 ? -2.499 -6.816 -3.691 1.00 0.00 24 GLY A N 4
ATOM 1725 C CA . GLY A 1 24 ? -2.295 -7.611 -2.497 1.00 0.00 24 GLY A CA 4
ATOM 1726 C C . GLY A 1 24 ? -0.876 -7.538 -1.969 1.00 0.00 24 GLY A C 4
ATOM 1727 O O . GLY A 1 24 ? -0.421 -8.438 -1.266 1.00 0.00 24 GLY A O 4
ATOM 1731 N N . VAL A 1 25 ? -0.171 -6.467 -2.297 1.00 0.00 25 VAL A N 4
ATOM 1732 C CA . VAL A 1 25 ? 1.194 -6.296 -1.835 1.00 0.00 25 VAL A CA 4
ATOM 1733 C C . VAL A 1 25 ? 1.431 -4.875 -1.330 1.00 0.00 25 VAL A C 4
ATOM 1734 O O . VAL A 1 25 ? 1.354 -3.901 -2.080 1.00 0.00 25 VAL A O 4
ATOM 1747 N N . CYS A 1 26 ? 1.684 -4.773 -0.036 1.00 0.00 26 CYS A N 4
ATOM 1748 C CA . CYS A 1 26 ? 1.993 -3.503 0.598 1.00 0.00 26 CYS A CA 4
ATOM 1749 C C . CYS A 1 26 ? 3.391 -3.562 1.196 1.00 0.00 26 CYS A C 4
ATOM 1750 O O . CYS A 1 26 ? 3.651 -4.376 2.084 1.00 0.00 26 CYS A O 4
ATOM 1757 N N . GLU A 1 27 ? 4.292 -2.725 0.710 1.00 0.00 27 GLU A N 4
ATOM 1758 C CA . GLU A 1 27 ? 5.648 -2.687 1.237 1.00 0.00 27 GLU A CA 4
ATOM 1759 C C . GLU A 1 27 ? 6.013 -1.267 1.640 1.00 0.00 27 GLU A C 4
ATOM 1760 O O . GLU A 1 27 ? 5.771 -0.323 0.885 1.00 0.00 27 GLU A O 4
ATOM 1772 N N . ALA A 1 28 ? 6.578 -1.126 2.839 1.00 0.00 28 ALA A N 4
ATOM 1773 C CA . ALA A 1 28 ? 6.926 0.179 3.399 1.00 0.00 28 ALA A CA 4
ATOM 1774 C C . ALA A 1 28 ? 5.688 1.052 3.554 1.00 0.00 28 ALA A C 4
ATOM 1775 O O . ALA A 1 28 ? 5.769 2.281 3.522 1.00 0.00 28 ALA A O 4
ATOM 1782 N N . LEU A 1 29 ? 4.548 0.395 3.744 1.00 0.00 29 LEU A N 4
ATOM 1783 C CA . LEU A 1 29 ? 3.254 1.062 3.858 1.00 0.00 29 LEU A CA 4
ATOM 1784 C C . LEU A 1 29 ? 2.903 1.810 2.571 1.00 0.00 29 LEU A C 4
ATOM 1785 O O . LEU A 1 29 ? 2.248 2.853 2.602 1.00 0.00 29 LEU A O 4
ATOM 1801 N N . PHE A 1 30 ? 3.366 1.277 1.448 1.00 0.00 30 PHE A N 4
ATOM 1802 C CA . PHE A 1 30 ? 2.989 1.767 0.127 1.00 0.00 30 PHE A CA 4
ATOM 1803 C C . PHE A 1 30 ? 2.739 0.584 -0.797 1.00 0.00 30 PHE A C 4
ATOM 1804 O O . PHE A 1 30 ? 3.454 -0.420 -0.734 1.00 0.00 30 PHE A O 4
ATOM 1821 N N . CYS A 1 31 ? 1.725 0.686 -1.641 1.00 0.00 31 CYS A N 4
ATOM 1822 C CA . CYS A 1 31 ? 1.423 -0.397 -2.567 1.00 0.00 31 CYS A CA 4
ATOM 1823 C C . CYS A 1 31 ? 2.475 -0.486 -3.661 1.00 0.00 31 CYS A C 4
ATOM 1824 O O . CYS A 1 31 ? 2.857 0.526 -4.257 1.00 0.00 31 CYS A O 4
ATOM 1831 N N . GLN A 1 32 ? 2.935 -1.700 -3.908 1.00 0.00 32 GLN A N 4
ATOM 1832 C CA . GLN A 1 32 ? 3.903 -1.967 -4.957 1.00 0.00 32 GLN A CA 4
ATOM 1833 C C . GLN A 1 32 ? 3.206 -2.165 -6.296 1.00 0.00 32 GLN A C 4
ATOM 1834 O O . GLN A 1 32 ? 2.579 -3.227 -6.495 1.00 0.00 32 GLN A O 4
ATOM 1849 N N . GLY A 1 1 ? -4.812 -10.007 -1.328 1.00 0.00 1 GLY A N 5
ATOM 1850 C CA . GLY A 1 1 ? -6.248 -9.702 -1.137 1.00 0.00 1 GLY A CA 5
ATOM 1851 C C . GLY A 1 1 ? -6.581 -8.291 -1.559 1.00 0.00 1 GLY A C 5
ATOM 1852 O O . GLY A 1 1 ? -5.682 -7.477 -1.764 1.00 0.00 1 GLY A O 5
ATOM 1858 N N . LEU A 1 2 ? -7.868 -8.006 -1.706 1.00 0.00 2 LEU A N 5
ATOM 1859 C CA . LEU A 1 2 ? -8.320 -6.683 -2.109 1.00 0.00 2 LEU A CA 5
ATOM 1860 C C . LEU A 1 2 ? -9.437 -6.209 -1.190 1.00 0.00 2 LEU A C 5
ATOM 1861 O O . LEU A 1 2 ? -9.984 -6.998 -0.418 1.00 0.00 2 LEU A O 5
ATOM 1877 N N . ILE A 1 3 ? -9.764 -4.922 -1.288 1.00 0.00 3 ILE A N 5
ATOM 1878 C CA . ILE A 1 3 ? -10.899 -4.336 -0.568 1.00 0.00 3 ILE A CA 5
ATOM 1879 C C . ILE A 1 3 ? -10.729 -4.467 0.945 1.00 0.00 3 ILE A C 5
ATOM 1880 O O . ILE A 1 3 ? -11.204 -5.424 1.559 1.00 0.00 3 ILE A O 5
ATOM 1896 N N . GLU A 1 4 ? -10.048 -3.504 1.546 1.00 0.00 4 GLU A N 5
ATOM 1897 C CA . GLU A 1 4 ? -9.852 -3.519 2.985 1.00 0.00 4 GLU A CA 5
ATOM 1898 C C . GLU A 1 4 ? -10.330 -2.208 3.594 1.00 0.00 4 GLU A C 5
ATOM 1899 O O . GLU A 1 4 ? -11.246 -2.183 4.414 1.00 0.00 4 GLU A O 5
ATOM 1911 N N . SER A 1 5 ? -9.715 -1.118 3.178 1.00 0.00 5 SER A N 5
ATOM 1912 C CA . SER A 1 5 ? -10.061 0.191 3.700 1.00 0.00 5 SER A CA 5
ATOM 1913 C C . SER A 1 5 ? -10.948 0.947 2.719 1.00 0.00 5 SER A C 5
ATOM 1914 O O . SER A 1 5 ? -10.618 2.058 2.295 1.00 0.00 5 SER A O 5
ATOM 1922 N N . ILE A 1 6 ? -12.086 0.336 2.385 1.00 0.00 6 ILE A N 5
ATOM 1923 C CA . ILE A 1 6 ? -13.011 0.884 1.395 1.00 0.00 6 ILE A CA 5
ATOM 1924 C C . ILE A 1 6 ? -12.357 0.880 0.019 1.00 0.00 6 ILE A C 5
ATOM 1925 O O . ILE A 1 6 ? -11.552 1.762 -0.299 1.00 0.00 6 ILE A O 5
ATOM 1941 N N . ALA A 1 7 ? -12.701 -0.128 -0.784 1.00 0.00 7 ALA A N 5
ATOM 1942 C CA . ALA A 1 7 ? -12.058 -0.349 -2.077 1.00 0.00 7 ALA A CA 5
ATOM 1943 C C . ALA A 1 7 ? -10.583 -0.696 -1.877 1.00 0.00 7 ALA A C 5
ATOM 1944 O O . ALA A 1 7 ? -10.098 -0.773 -0.745 1.00 0.00 7 ALA A O 5
ATOM 1951 N N . CYS A 1 8 ? -9.879 -0.959 -2.960 1.00 0.00 8 CYS A N 5
ATOM 1952 C CA . CYS A 1 8 ? -8.458 -1.228 -2.866 1.00 0.00 8 CYS A CA 5
ATOM 1953 C C . CYS A 1 8 ? -7.654 0.015 -3.242 1.00 0.00 8 CYS A C 5
ATOM 1954 O O . CYS A 1 8 ? -8.095 0.837 -4.047 1.00 0.00 8 CYS A O 5
ATOM 1961 N N . ILE A 1 9 ? -6.477 0.135 -2.649 1.00 0.00 9 ILE A N 5
ATOM 1962 C CA . ILE A 1 9 ? -5.635 1.310 -2.797 1.00 0.00 9 ILE A CA 5
ATOM 1963 C C . ILE A 1 9 ? -4.760 1.210 -4.043 1.00 0.00 9 ILE A C 5
ATOM 1964 O O . ILE A 1 9 ? -4.289 0.127 -4.412 1.00 0.00 9 ILE A O 5
ATOM 1980 N N . GLN A 1 10 ? -4.555 2.357 -4.681 1.00 0.00 10 GLN A N 5
ATOM 1981 C CA . GLN A 1 10 ? -3.825 2.449 -5.933 1.00 0.00 10 GLN A CA 5
ATOM 1982 C C . GLN A 1 10 ? -2.318 2.339 -5.710 1.00 0.00 10 GLN A C 5
ATOM 1983 O O . GLN A 1 10 ? -1.817 2.575 -4.609 1.00 0.00 10 GLN A O 5
ATOM 1997 N N . LYS A 1 11 ? -1.615 1.985 -6.776 1.00 0.00 11 LYS A N 5
ATOM 1998 C CA . LYS A 1 11 ? -0.176 1.769 -6.740 1.00 0.00 11 LYS A CA 5
ATOM 1999 C C . LYS A 1 11 ? 0.571 3.058 -6.403 1.00 0.00 11 LYS A C 5
ATOM 2000 O O . LYS A 1 11 ? 0.342 4.100 -7.019 1.00 0.00 11 LYS A O 5
ATOM 2019 N N . GLY A 1 12 ? 1.461 2.977 -5.421 1.00 0.00 12 GLY A N 5
ATOM 2020 C CA . GLY A 1 12 ? 2.243 4.131 -5.020 1.00 0.00 12 GLY A CA 5
ATOM 2021 C C . GLY A 1 12 ? 1.661 4.868 -3.828 1.00 0.00 12 GLY A C 5
ATOM 2022 O O . GLY A 1 12 ? 2.296 5.769 -3.282 1.00 0.00 12 GLY A O 5
ATOM 2026 N N . LEU A 1 13 ? 0.460 4.487 -3.416 1.00 0.00 13 LEU A N 5
ATOM 2027 C CA . LEU A 1 13 ? -0.227 5.180 -2.333 1.00 0.00 13 LEU A CA 5
ATOM 2028 C C . LEU A 1 13 ? -0.044 4.436 -1.007 1.00 0.00 13 LEU A C 5
ATOM 2029 O O . LEU A 1 13 ? 0.243 3.237 -0.999 1.00 0.00 13 LEU A O 5
ATOM 2045 N N . PRO A 1 14 ? -0.186 5.152 0.132 1.00 0.00 14 PRO A N 5
ATOM 2046 C CA . PRO A 1 14 ? -0.017 4.573 1.474 1.00 0.00 14 PRO A CA 5
ATOM 2047 C C . PRO A 1 14 ? -1.00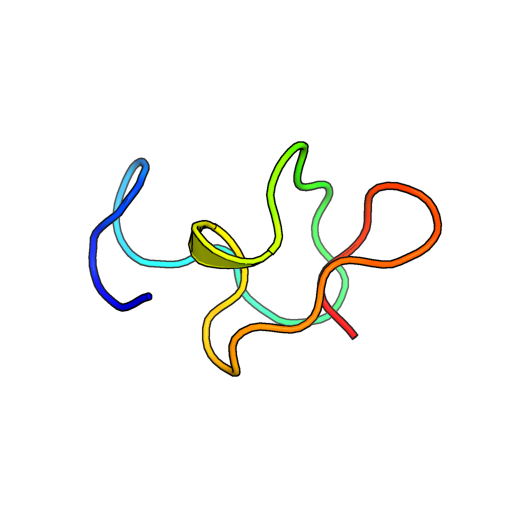6 3.450 1.781 1.00 0.00 14 PRO A C 5
ATOM 2048 O O . PRO A 1 14 ? -2.211 3.584 1.558 1.00 0.00 14 PRO A O 5
ATOM 2059 N N . CYS A 1 15 ? -0.478 2.361 2.315 1.00 0.00 15 CYS A N 5
ATOM 2060 C CA . CYS A 1 15 ? -1.270 1.202 2.710 1.00 0.00 15 CYS A CA 5
ATOM 2061 C C . CYS A 1 15 ? -0.787 0.702 4.066 1.00 0.00 15 CYS A C 5
ATOM 2062 O O . CYS A 1 15 ? 0.210 1.202 4.587 1.00 0.00 15 CYS A O 5
ATOM 2069 N N . MET A 1 16 ? -1.498 -0.252 4.653 1.00 0.00 16 MET A N 5
ATOM 2070 C CA . MET A 1 16 ? -1.066 -0.842 5.917 1.00 0.00 16 MET A CA 5
ATOM 2071 C C . MET A 1 16 ? -1.152 -2.369 5.879 1.00 0.00 16 MET A C 5
ATOM 2072 O O . MET A 1 16 ? -0.354 -3.055 6.515 1.00 0.00 16 MET A O 5
ATOM 2086 N N . GLU A 1 17 ? -2.107 -2.899 5.129 1.00 0.00 17 GLU A N 5
ATOM 2087 C CA . GLU A 1 17 ? -2.246 -4.338 4.971 1.00 0.00 17 GLU A CA 5
ATOM 2088 C C . GLU A 1 17 ? -2.179 -4.685 3.484 1.00 0.00 17 GLU A C 5
ATOM 2089 O O . GLU A 1 17 ? -2.519 -3.860 2.637 1.00 0.00 17 GLU A O 5
ATOM 2101 N N . HIS A 1 18 ? -1.720 -5.892 3.167 1.00 0.00 18 HIS A N 5
ATOM 2102 C CA . HIS A 1 18 ? -1.617 -6.337 1.777 1.00 0.00 18 HIS A CA 5
ATOM 2103 C C . HIS A 1 18 ? -2.977 -6.330 1.089 1.00 0.00 18 HIS A C 5
ATOM 2104 O O . HIS A 1 18 ? -3.064 -6.152 -0.124 1.00 0.00 18 HIS A O 5
ATOM 2119 N N . SER A 1 19 ? -4.030 -6.508 1.876 1.00 0.00 19 SER A N 5
ATOM 2120 C CA . SER A 1 19 ? -5.393 -6.515 1.361 1.00 0.00 19 SER A CA 5
ATOM 2121 C C . SER A 1 19 ? -5.841 -5.118 0.935 1.00 0.00 19 SER A C 5
ATOM 2122 O O . SER A 1 19 ? -6.827 -4.970 0.211 1.00 0.00 19 SER A O 5
ATOM 2130 N N . ASP A 1 20 ? -5.128 -4.092 1.394 1.00 0.00 20 ASP A N 5
ATOM 2131 C CA . ASP A 1 20 ? -5.463 -2.719 1.032 1.00 0.00 20 ASP A CA 5
ATOM 2132 C C . ASP A 1 20 ? -5.235 -2.496 -0.451 1.00 0.00 20 ASP A C 5
ATOM 2133 O O . ASP A 1 20 ? -6.094 -1.969 -1.147 1.00 0.00 20 ASP A O 5
ATOM 2142 N N . CYS A 1 21 ? -4.083 -2.928 -0.931 1.00 0.00 21 CYS A N 5
ATOM 2143 C CA . CYS A 1 21 ? -3.668 -2.665 -2.302 1.00 0.00 21 CYS A CA 5
ATOM 2144 C C . CYS A 1 21 ? -4.342 -3.619 -3.282 1.00 0.00 21 CYS A C 5
ATOM 2145 O O . CYS A 1 21 ? -4.468 -4.812 -3.019 1.00 0.00 21 CYS A O 5
ATOM 2152 N N . CYS A 1 22 ? -4.770 -3.067 -4.418 1.00 0.00 22 CYS A N 5
ATOM 2153 C CA . CYS A 1 22 ? -5.424 -3.838 -5.477 1.00 0.00 22 CYS A CA 5
ATOM 2154 C C . CYS A 1 22 ? -4.555 -5.001 -5.947 1.00 0.00 22 CYS A C 5
ATOM 2155 O O . CYS A 1 22 ? -5.063 -6.063 -6.293 1.00 0.00 22 CYS A O 5
ATOM 2162 N N . ARG A 1 23 ? -3.247 -4.790 -5.971 1.00 0.00 23 ARG A N 5
ATOM 2163 C CA . ARG A 1 23 ? -2.315 -5.821 -6.414 1.00 0.00 23 ARG A CA 5
ATOM 2164 C C . ARG A 1 23 ? -1.884 -6.726 -5.256 1.00 0.00 23 ARG A C 5
ATOM 2165 O O . ARG A 1 23 ? -0.947 -7.510 -5.390 1.00 0.00 23 ARG A O 5
ATOM 2186 N N . GLY A 1 24 ? -2.562 -6.592 -4.118 1.00 0.00 24 GLY A N 5
ATOM 2187 C CA . GLY A 1 24 ? -2.374 -7.509 -3.002 1.00 0.00 24 GLY A CA 5
ATOM 2188 C C . GLY A 1 24 ? -1.031 -7.388 -2.299 1.00 0.00 24 GLY A C 5
ATOM 2189 O O . GLY A 1 24 ? -0.729 -8.170 -1.397 1.00 0.00 24 GLY A O 5
ATOM 2193 N N . VAL A 1 25 ? -0.216 -6.422 -2.689 1.00 0.00 25 VAL A N 5
ATOM 2194 C CA . VAL A 1 25 ? 1.092 -6.261 -2.072 1.00 0.00 25 VAL A CA 5
ATOM 2195 C C . VAL A 1 25 ? 1.281 -4.862 -1.500 1.00 0.00 25 VAL A C 5
ATOM 2196 O O . VAL A 1 25 ? 1.207 -3.865 -2.218 1.00 0.00 25 VAL A O 5
ATOM 2209 N N . CYS A 1 26 ? 1.513 -4.807 -0.197 1.00 0.00 26 CYS A N 5
ATOM 2210 C CA . CYS A 1 26 ? 1.812 -3.563 0.493 1.00 0.00 26 CYS A CA 5
ATOM 2211 C C . CYS A 1 26 ? 3.232 -3.634 1.038 1.00 0.00 26 CYS A C 5
ATOM 2212 O O . CYS A 1 26 ? 3.577 -4.583 1.744 1.00 0.00 26 CYS A O 5
ATOM 2219 N N . GLU A 1 27 ? 4.060 -2.661 0.691 1.00 0.00 27 GLU A N 5
ATOM 2220 C CA . GLU A 1 27 ? 5.450 -2.653 1.126 1.00 0.00 27 GLU A CA 5
ATOM 2221 C C . GLU A 1 27 ? 5.836 -1.286 1.668 1.00 0.00 27 GLU A C 5
ATOM 2222 O O . GLU A 1 27 ? 5.627 -0.274 1.003 1.00 0.00 27 GLU A O 5
ATOM 2234 N N . ALA A 1 28 ? 6.391 -1.265 2.878 1.00 0.00 28 ALA A N 5
ATOM 2235 C CA . ALA A 1 28 ? 6.792 -0.022 3.534 1.00 0.00 28 ALA A CA 5
ATOM 2236 C C . ALA A 1 28 ? 5.614 0.930 3.664 1.00 0.00 28 ALA A C 5
ATOM 2237 O O . ALA A 1 28 ? 5.771 2.150 3.601 1.00 0.00 28 ALA A O 5
ATOM 2244 N N . LEU A 1 29 ? 4.435 0.347 3.844 1.00 0.00 29 LEU A N 5
ATOM 2245 C CA . LEU A 1 29 ? 3.190 1.096 3.949 1.00 0.00 29 LEU A CA 5
ATOM 2246 C C . LEU A 1 29 ? 2.884 1.851 2.655 1.00 0.00 29 LEU A C 5
ATOM 2247 O O . LEU A 1 29 ? 2.220 2.889 2.672 1.00 0.00 29 LEU A O 5
ATOM 2263 N N . PHE A 1 30 ? 3.384 1.330 1.539 1.00 0.00 30 PHE A N 5
ATOM 2264 C CA . PHE A 1 30 ? 3.057 1.853 0.218 1.00 0.00 30 PHE A CA 5
ATOM 2265 C C . PHE A 1 30 ? 2.819 0.706 -0.754 1.00 0.00 30 PHE A C 5
ATOM 2266 O O . PHE A 1 30 ? 3.576 -0.267 -0.782 1.00 0.00 30 PHE A O 5
ATOM 2283 N N . CYS A 1 31 ? 1.756 0.811 -1.533 1.00 0.00 31 CYS A N 5
ATOM 2284 C CA . CYS A 1 31 ? 1.434 -0.208 -2.516 1.00 0.00 31 CYS A CA 5
ATOM 2285 C C . CYS A 1 31 ? 2.503 -0.244 -3.600 1.00 0.00 31 CYS A C 5
ATOM 2286 O O . CYS A 1 31 ? 2.700 0.742 -4.312 1.00 0.00 31 CYS A O 5
ATOM 2293 N N . GLN A 1 32 ? 3.192 -1.384 -3.697 1.00 0.00 32 GLN A N 5
ATOM 2294 C CA . GLN A 1 32 ? 4.338 -1.553 -4.598 1.00 0.00 32 GLN A CA 5
ATOM 2295 C C . GLN A 1 32 ? 4.052 -1.038 -6.013 1.00 0.00 32 GLN A C 5
ATOM 2296 O O . GLN A 1 32 ? 3.258 -1.663 -6.739 1.00 0.00 32 GLN A O 5
ATOM 2311 N N . GLY A 1 1 ? -5.019 -11.270 -1.301 1.00 0.00 1 GLY A N 6
ATOM 2312 C CA . GLY A 1 1 ? -6.365 -10.654 -1.371 1.00 0.00 1 GLY A CA 6
ATOM 2313 C C . GLY A 1 1 ? -6.289 -9.179 -1.694 1.00 0.00 1 GLY A C 6
ATOM 2314 O O . GLY A 1 1 ? -5.200 -8.604 -1.726 1.00 0.00 1 GLY A O 6
ATOM 2320 N N . LEU A 1 2 ? -7.438 -8.560 -1.931 1.00 0.00 2 LEU A N 6
ATOM 2321 C CA . LEU A 1 2 ? -7.485 -7.149 -2.281 1.00 0.00 2 LEU A CA 6
ATOM 2322 C C . LEU A 1 2 ? -8.867 -6.563 -2.005 1.00 0.00 2 LEU A C 6
ATOM 2323 O O . LEU A 1 2 ? -9.796 -7.292 -1.651 1.00 0.00 2 LEU A O 6
ATOM 2339 N N . ILE A 1 3 ? -8.984 -5.244 -2.173 1.00 0.00 3 ILE A N 6
ATOM 2340 C CA . ILE A 1 3 ? -10.251 -4.531 -1.984 1.00 0.00 3 ILE A CA 6
ATOM 2341 C C . ILE A 1 3 ? -10.660 -4.556 -0.509 1.00 0.00 3 ILE A C 6
ATOM 2342 O O . ILE A 1 3 ? -11.682 -5.125 -0.127 1.00 0.00 3 ILE A O 6
ATOM 2358 N N . GLU A 1 4 ? -9.828 -3.939 0.322 1.00 0.00 4 GLU A N 6
ATOM 2359 C CA . GLU A 1 4 ? -10.088 -3.862 1.753 1.00 0.00 4 GLU A CA 6
ATOM 2360 C C . GLU A 1 4 ? -10.053 -2.414 2.233 1.00 0.00 4 GLU A C 6
ATOM 2361 O O . GLU A 1 4 ? -9.892 -2.151 3.425 1.00 0.00 4 GLU A O 6
ATOM 2373 N N . SER A 1 5 ? -10.212 -1.479 1.303 1.00 0.00 5 SER A N 6
ATOM 2374 C CA . SER A 1 5 ? -10.159 -0.059 1.635 1.00 0.00 5 SER A CA 6
ATOM 2375 C C . SER A 1 5 ? -10.715 0.792 0.492 1.00 0.00 5 SER A C 6
ATOM 2376 O O . SER A 1 5 ? -9.957 1.342 -0.307 1.00 0.00 5 SER A O 6
ATOM 2384 N N . ILE A 1 6 ? -12.046 0.881 0.431 1.00 0.00 6 ILE A N 6
ATOM 2385 C CA . ILE A 1 6 ? -12.758 1.687 -0.573 1.00 0.00 6 ILE A CA 6
ATOM 2386 C C . ILE A 1 6 ? -12.277 1.376 -1.995 1.00 0.00 6 ILE A C 6
ATOM 2387 O O . ILE A 1 6 ? -11.456 2.105 -2.560 1.00 0.00 6 ILE A O 6
ATOM 2403 N N . ALA A 1 7 ? -12.804 0.289 -2.559 1.00 0.00 7 ALA A N 6
ATOM 2404 C CA . ALA A 1 7 ? -12.441 -0.170 -3.903 1.00 0.00 7 ALA A CA 6
ATOM 2405 C C . ALA A 1 7 ? -10.935 -0.354 -4.045 1.00 0.00 7 ALA A C 6
ATOM 2406 O O . ALA A 1 7 ? -10.376 -0.173 -5.127 1.00 0.00 7 ALA A O 6
ATOM 2413 N N . CYS A 1 8 ? -10.307 -0.727 -2.931 1.00 0.00 8 CYS A N 6
ATOM 2414 C CA . CYS A 1 8 ? -8.857 -0.927 -2.833 1.00 0.00 8 CYS A CA 6
ATOM 2415 C C . CYS A 1 8 ? -8.092 0.380 -3.043 1.00 0.00 8 CYS A C 6
ATOM 2416 O O . CYS A 1 8 ? -8.594 1.347 -3.623 1.00 0.00 8 CYS A O 6
ATOM 2423 N N . ILE A 1 9 ? -6.873 0.400 -2.543 1.00 0.00 9 ILE A N 6
ATOM 2424 C CA . ILE A 1 9 ? -5.990 1.537 -2.699 1.00 0.00 9 ILE A CA 6
ATOM 2425 C C . ILE A 1 9 ? -5.164 1.375 -3.965 1.00 0.00 9 ILE A C 6
ATOM 2426 O O . ILE A 1 9 ? -4.817 0.255 -4.349 1.00 0.00 9 ILE A O 6
ATOM 2442 N N . GLN A 1 10 ? -4.875 2.490 -4.620 1.00 0.00 10 GLN A N 6
ATOM 2443 C CA . GLN A 1 10 ? -4.132 2.476 -5.868 1.00 0.00 10 GLN A CA 6
ATOM 2444 C C . GLN A 1 10 ? -2.646 2.261 -5.616 1.00 0.00 10 GLN A C 6
ATOM 2445 O O . GLN A 1 10 ? -2.134 2.532 -4.528 1.00 0.00 10 GLN A O 6
ATOM 2459 N N . LYS A 1 11 ? -1.970 1.768 -6.643 1.00 0.00 11 LYS A N 6
ATOM 2460 C CA . LYS A 1 11 ? -0.553 1.466 -6.581 1.00 0.00 11 LYS A CA 6
ATOM 2461 C C . LYS A 1 11 ? 0.266 2.730 -6.337 1.00 0.00 11 LYS A C 6
ATOM 2462 O O . LYS A 1 11 ? 0.037 3.760 -6.968 1.00 0.00 11 LYS A O 6
ATOM 2481 N N . GLY A 1 12 ? 1.218 2.645 -5.415 1.00 0.00 12 GLY A N 6
ATOM 2482 C CA . GLY A 1 12 ? 2.069 3.779 -5.117 1.00 0.00 12 GLY A CA 6
ATOM 2483 C C . GLY A 1 12 ? 1.553 4.622 -3.969 1.00 0.00 12 GLY A C 6
ATOM 2484 O O . GLY A 1 12 ? 2.207 5.578 -3.557 1.00 0.00 12 GLY A O 6
ATOM 2488 N N . LEU A 1 13 ? 0.390 4.273 -3.447 1.00 0.00 13 LEU A N 6
ATOM 2489 C CA . LEU A 1 13 ? -0.221 5.042 -2.374 1.00 0.00 13 LEU A CA 6
ATOM 2490 C C . LEU A 1 13 ? -0.068 4.323 -1.035 1.00 0.00 13 LEU A C 6
ATOM 2491 O O . LEU A 1 13 ? 0.126 3.105 -1.000 1.00 0.00 13 LEU A O 6
ATOM 2507 N N . PRO A 1 14 ? -0.129 5.079 0.082 1.00 0.00 14 PRO A N 6
ATOM 2508 C CA . PRO A 1 14 ? 0.011 4.525 1.437 1.00 0.00 14 PRO A CA 6
ATOM 2509 C C . PRO A 1 14 ? -1.045 3.473 1.771 1.00 0.00 14 PRO A C 6
ATOM 2510 O O . PRO A 1 14 ? -2.236 3.648 1.492 1.00 0.00 14 PRO A O 6
ATOM 2521 N N . CYS A 1 15 ? -0.588 2.392 2.378 1.00 0.00 15 CYS A N 6
ATOM 2522 C CA . CYS A 1 15 ? -1.446 1.296 2.808 1.00 0.00 15 CYS A CA 6
ATOM 2523 C C . CYS A 1 15 ? -0.863 0.684 4.077 1.00 0.00 15 CYS A C 6
ATOM 2524 O O . CYS A 1 15 ? 0.252 1.028 4.465 1.00 0.00 15 CYS A O 6
ATOM 2531 N N . MET A 1 16 ? -1.609 -0.188 4.745 1.00 0.00 16 MET A N 6
ATOM 2532 C CA . MET A 1 16 ? -1.102 -0.814 5.963 1.00 0.00 16 MET A CA 6
ATOM 2533 C C . MET A 1 16 ? -1.098 -2.339 5.846 1.00 0.00 16 MET A C 6
ATOM 2534 O O . MET A 1 16 ? -0.309 -3.021 6.501 1.00 0.00 16 MET A O 6
ATOM 2548 N N . GLU A 1 17 ? -1.975 -2.872 5.010 1.00 0.00 17 GLU A N 6
ATOM 2549 C CA . GLU A 1 17 ? -2.076 -4.308 4.815 1.00 0.00 17 GLU A CA 6
ATOM 2550 C C . GLU A 1 17 ? -1.949 -4.636 3.327 1.00 0.00 17 GLU A C 6
ATOM 2551 O O . GLU A 1 17 ? -2.268 -3.797 2.483 1.00 0.00 17 GLU A O 6
ATOM 2563 N N . HIS A 1 18 ? -1.466 -5.829 3.001 1.00 0.00 18 HIS A N 6
ATOM 2564 C CA . HIS A 1 18 ? -1.266 -6.218 1.603 1.00 0.00 18 HIS A CA 6
ATOM 2565 C C . HIS A 1 18 ? -2.572 -6.137 0.814 1.00 0.00 18 HIS A C 6
ATOM 2566 O O . HIS A 1 18 ? -2.603 -5.608 -0.301 1.00 0.00 18 HIS A O 6
ATOM 2581 N N . SER A 1 19 ? -3.646 -6.617 1.421 1.00 0.00 19 SER A N 6
ATOM 2582 C CA . SER A 1 19 ? -4.954 -6.677 0.779 1.00 0.00 19 SER A CA 6
ATOM 2583 C C . SER A 1 19 ? -5.567 -5.291 0.540 1.00 0.00 19 SER A C 6
ATOM 2584 O O . SER A 1 19 ? -6.532 -5.157 -0.215 1.00 0.00 19 SER A O 6
ATOM 2592 N N . ASP A 1 20 ? -5.019 -4.263 1.183 1.00 0.00 20 ASP A N 6
ATOM 2593 C CA . ASP A 1 20 ? -5.540 -2.903 1.033 1.00 0.00 20 ASP A CA 6
ATOM 2594 C C . ASP A 1 20 ? -5.479 -2.461 -0.422 1.00 0.00 20 ASP A C 6
ATOM 2595 O O . ASP A 1 20 ? -6.364 -1.759 -0.911 1.00 0.00 20 ASP A O 6
ATOM 2604 N N . CYS A 1 21 ? -4.440 -2.897 -1.111 1.00 0.00 21 CYS A N 6
ATOM 2605 C CA . CYS A 1 21 ? -4.198 -2.477 -2.480 1.00 0.00 21 CYS A CA 6
ATOM 2606 C C . CYS A 1 21 ? -4.612 -3.572 -3.451 1.00 0.00 21 CYS A C 6
ATOM 2607 O O . CYS A 1 21 ? -4.494 -4.757 -3.148 1.00 0.00 21 CYS A O 6
ATOM 2614 N N . CYS A 1 22 ? -5.105 -3.166 -4.621 1.00 0.00 22 CYS A N 6
ATOM 2615 C CA . CYS A 1 22 ? -5.462 -4.117 -5.677 1.00 0.00 22 CYS A CA 6
ATOM 2616 C C . CYS A 1 22 ? -4.240 -4.902 -6.150 1.00 0.00 22 CYS A C 6
ATOM 2617 O O . CYS A 1 22 ? -4.369 -5.964 -6.758 1.00 0.00 22 CYS A O 6
ATOM 2624 N N . ARG A 1 23 ? -3.056 -4.362 -5.877 1.00 0.00 23 ARG A N 6
ATOM 2625 C CA . ARG A 1 23 ? -1.806 -5.039 -6.204 1.00 0.00 23 ARG A CA 6
ATOM 2626 C C . ARG A 1 23 ? -1.568 -6.233 -5.283 1.00 0.00 23 ARG A C 6
ATOM 2627 O O . ARG A 1 23 ? -0.766 -7.115 -5.592 1.00 0.00 23 ARG A O 6
ATOM 2648 N N . GLY A 1 24 ? -2.269 -6.255 -4.154 1.00 0.00 24 GLY A N 6
ATOM 2649 C CA . GLY A 1 24 ? -2.143 -7.347 -3.208 1.00 0.00 24 GLY A CA 6
ATOM 2650 C C . GLY A 1 24 ? -0.832 -7.317 -2.446 1.00 0.00 24 GLY A C 6
ATOM 2651 O O . GLY A 1 24 ? -0.523 -8.237 -1.688 1.00 0.00 24 GLY A O 6
ATOM 2655 N N . VAL A 1 25 ? -0.065 -6.252 -2.631 1.00 0.00 25 VAL A N 6
ATOM 2656 C CA . VAL A 1 25 ? 1.232 -6.133 -1.993 1.00 0.00 25 VAL A CA 6
ATOM 2657 C C . VAL A 1 25 ? 1.445 -4.735 -1.416 1.00 0.00 25 VAL A C 6
ATOM 2658 O O . VAL A 1 25 ? 1.490 -3.740 -2.139 1.00 0.00 25 VAL A O 6
ATOM 2671 N N . CYS A 1 26 ? 1.547 -4.673 -0.100 1.00 0.00 26 CYS A N 6
ATOM 2672 C CA . CYS A 1 26 ? 1.853 -3.435 0.592 1.00 0.00 26 CYS A CA 6
ATOM 2673 C C . CYS A 1 26 ? 3.166 -3.583 1.339 1.00 0.00 26 CYS A C 6
ATOM 2674 O O . CYS A 1 26 ? 3.281 -4.430 2.221 1.00 0.00 26 CYS A O 6
ATOM 2681 N N . GLU A 1 27 ? 4.152 -2.782 0.986 1.00 0.00 27 GLU A N 6
ATOM 2682 C CA . GLU A 1 27 ? 5.445 -2.843 1.644 1.00 0.00 27 GLU A CA 6
ATOM 2683 C C . GLU A 1 27 ? 5.913 -1.437 1.984 1.00 0.00 27 GLU A C 6
ATOM 2684 O O . GLU A 1 27 ? 5.752 -0.518 1.182 1.00 0.00 27 GLU A O 6
ATOM 2696 N N . ALA A 1 28 ? 6.472 -1.278 3.181 1.00 0.00 28 ALA A N 6
ATOM 2697 C CA . ALA A 1 28 ? 6.888 0.030 3.688 1.00 0.00 28 ALA A CA 6
ATOM 2698 C C . ALA A 1 28 ? 5.701 0.982 3.769 1.00 0.00 28 ALA A C 6
ATOM 2699 O O . ALA A 1 28 ? 5.859 2.201 3.669 1.00 0.00 28 ALA A O 6
ATOM 2706 N N . LEU A 1 29 ? 4.518 0.397 3.960 1.00 0.00 29 LEU A N 6
ATOM 2707 C CA . LEU A 1 29 ? 3.260 1.136 4.038 1.00 0.00 29 LEU A CA 6
ATOM 2708 C C . LEU A 1 29 ? 2.920 1.820 2.715 1.00 0.00 29 LEU A C 6
ATOM 2709 O O . LEU A 1 29 ? 2.161 2.788 2.682 1.00 0.00 29 LEU A O 6
ATOM 2725 N N . PHE A 1 30 ? 3.483 1.314 1.629 1.00 0.00 30 PHE A N 6
ATOM 2726 C CA . PHE A 1 30 ? 3.152 1.795 0.297 1.00 0.00 30 PHE A CA 6
ATOM 2727 C C . PHE A 1 30 ? 2.916 0.623 -0.637 1.00 0.00 30 PHE A C 6
ATOM 2728 O O . PHE A 1 30 ? 3.647 -0.370 -0.606 1.00 0.00 30 PHE A O 6
ATOM 2745 N N . CYS A 1 31 ? 1.881 0.730 -1.450 1.00 0.00 31 CYS A N 6
ATOM 2746 C CA . CYS A 1 31 ? 1.550 -0.327 -2.390 1.00 0.00 31 CYS A CA 6
ATOM 2747 C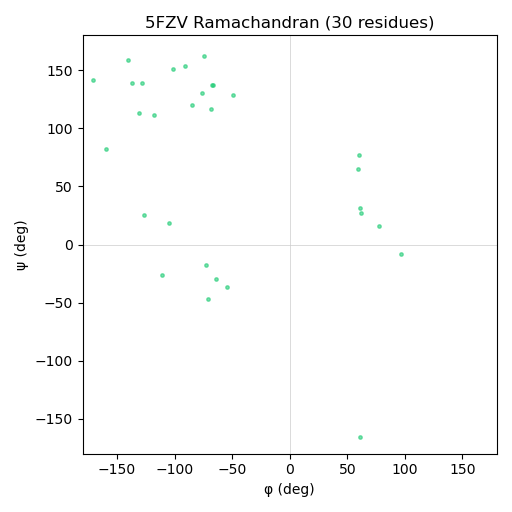 C . CYS A 1 31 ? 2.582 -0.383 -3.508 1.00 0.00 31 CYS A C 6
ATOM 2748 O O . CYS A 1 31 ? 2.885 0.633 -4.136 1.00 0.00 31 CYS A O 6
ATOM 2755 N N . GLN A 1 32 ? 3.117 -1.573 -3.743 1.00 0.00 32 GLN A N 6
ATOM 2756 C CA . GLN A 1 32 ? 4.165 -1.764 -4.738 1.00 0.00 32 GLN A CA 6
ATOM 2757 C C . GLN A 1 32 ? 3.576 -1.880 -6.137 1.00 0.00 32 GLN A C 6
ATOM 2758 O O . GLN A 1 32 ? 2.860 -2.867 -6.406 1.00 0.00 32 GLN A O 6
ATOM 2773 N N . GLY A 1 1 ? -9.995 -10.796 0.131 1.00 0.00 1 GLY A N 7
ATOM 2774 C CA . GLY A 1 1 ? -9.085 -10.591 -1.021 1.00 0.00 1 GLY A CA 7
ATOM 2775 C C . GLY A 1 1 ? -8.457 -9.216 -1.006 1.00 0.00 1 GLY A C 7
ATOM 2776 O O . GLY A 1 1 ? -7.560 -8.946 -0.206 1.00 0.00 1 GLY A O 7
ATOM 2782 N N . LEU A 1 2 ? -8.926 -8.343 -1.882 1.00 0.00 2 LEU A N 7
ATOM 2783 C CA . LEU A 1 2 ? -8.420 -6.982 -1.958 1.00 0.00 2 LEU A CA 7
ATOM 2784 C C . LEU A 1 2 ? -9.498 -5.997 -1.524 1.00 0.00 2 LEU A C 7
ATOM 2785 O O . LEU A 1 2 ? -10.613 -6.402 -1.191 1.00 0.00 2 LEU A O 7
ATOM 2801 N N . ILE A 1 3 ? -9.148 -4.709 -1.524 1.00 0.00 3 ILE A N 7
ATOM 2802 C CA . ILE A 1 3 ? -10.082 -3.631 -1.187 1.00 0.00 3 ILE A CA 7
ATOM 2803 C C . ILE A 1 3 ? -10.337 -3.576 0.316 1.00 0.00 3 ILE A C 7
ATOM 2804 O O . ILE A 1 3 ? -10.944 -4.480 0.889 1.00 0.00 3 ILE A O 7
ATOM 2820 N N . GLU A 1 4 ? -9.869 -2.512 0.955 1.00 0.00 4 GLU A N 7
ATOM 2821 C CA . GLU A 1 4 ? -10.065 -2.349 2.385 1.00 0.00 4 GLU A CA 7
ATOM 2822 C C . GLU A 1 4 ? -11.321 -1.534 2.688 1.00 0.00 4 GLU A C 7
ATOM 2823 O O . GLU A 1 4 ? -11.957 -1.728 3.727 1.00 0.00 4 GLU A O 7
ATOM 2835 N N . SER A 1 5 ? -11.683 -0.638 1.778 1.00 0.00 5 SER A N 7
ATOM 2836 C CA . SER A 1 5 ? -12.894 0.160 1.927 1.00 0.00 5 SER A CA 7
ATOM 2837 C C . SER A 1 5 ? -13.218 0.901 0.633 1.00 0.00 5 SER A C 7
ATOM 2838 O O . SER A 1 5 ? -12.757 2.022 0.423 1.00 0.00 5 SER A O 7
ATOM 2846 N N . ILE A 1 6 ? -14.023 0.265 -0.220 1.00 0.00 6 ILE A N 7
ATOM 2847 C CA . ILE A 1 6 ? -14.452 0.849 -1.492 1.00 0.00 6 ILE A CA 7
ATOM 2848 C C . ILE A 1 6 ? -13.256 1.122 -2.402 1.00 0.00 6 ILE A C 7
ATOM 2849 O O . ILE A 1 6 ? -12.587 2.152 -2.279 1.00 0.00 6 ILE A O 7
ATOM 2865 N N . ALA A 1 7 ? -13.013 0.186 -3.323 1.00 0.00 7 ALA A N 7
ATOM 2866 C CA . ALA A 1 7 ? -11.855 0.222 -4.218 1.00 0.00 7 ALA A CA 7
ATOM 2867 C C . ALA A 1 7 ? -10.553 0.003 -3.451 1.00 0.00 7 ALA A C 7
ATOM 2868 O O . ALA A 1 7 ? -10.376 0.485 -2.332 1.00 0.00 7 ALA A O 7
ATOM 2875 N N . CYS A 1 8 ? -9.647 -0.753 -4.050 1.00 0.00 8 CYS A N 7
ATOM 2876 C CA . CYS A 1 8 ? -8.355 -1.019 -3.439 1.00 0.00 8 CYS A CA 7
ATOM 2877 C C . CYS A 1 8 ? -7.454 0.199 -3.572 1.00 0.00 8 CYS A C 7
ATOM 2878 O O . CYS A 1 8 ? -7.682 1.064 -4.420 1.00 0.00 8 CYS A O 7
ATOM 2885 N N . ILE A 1 9 ? -6.436 0.264 -2.732 1.00 0.00 9 ILE A N 7
ATOM 2886 C CA . ILE A 1 9 ? -5.522 1.383 -2.730 1.00 0.00 9 ILE A CA 7
ATOM 2887 C C . ILE A 1 9 ? -4.543 1.261 -3.889 1.00 0.00 9 ILE A C 7
ATOM 2888 O O . ILE A 1 9 ? -3.909 0.219 -4.078 1.00 0.00 9 ILE A O 7
ATOM 2904 N N . GLN A 1 10 ? -4.447 2.335 -4.661 1.00 0.00 10 GLN A N 7
ATOM 2905 C CA . GLN A 1 10 ? -3.677 2.346 -5.895 1.00 0.00 10 GLN A CA 7
ATOM 2906 C C . GLN A 1 10 ? -2.181 2.329 -5.620 1.00 0.00 10 GLN A C 7
ATOM 2907 O O . GLN A 1 10 ? -1.727 2.711 -4.539 1.00 0.00 10 GLN A O 7
ATOM 2921 N N . LYS A 1 11 ? -1.432 1.878 -6.617 1.00 0.00 11 LYS A N 7
ATOM 2922 C CA . LYS A 1 11 ? 0.020 1.835 -6.561 1.00 0.00 11 LYS A CA 7
ATOM 2923 C C . LYS A 1 11 ? 0.595 3.204 -6.209 1.00 0.00 11 LYS A C 7
ATOM 2924 O O . LYS A 1 11 ? 0.229 4.214 -6.810 1.00 0.00 11 LYS A O 7
ATOM 2943 N N . GLY A 1 12 ? 1.484 3.227 -5.227 1.00 0.00 12 GLY A N 7
ATOM 2944 C CA . GLY A 1 12 ? 2.146 4.461 -4.849 1.00 0.00 12 GLY A CA 7
ATOM 2945 C C . GLY A 1 12 ? 1.463 5.173 -3.702 1.00 0.00 12 GLY A C 7
ATOM 2946 O O . GLY A 1 12 ? 1.971 6.173 -3.197 1.00 0.00 12 GLY A O 7
ATOM 2950 N N . LEU A 1 13 ? 0.312 4.667 -3.286 1.00 0.00 13 LEU A N 7
ATOM 2951 C CA . LEU A 1 13 ? -0.427 5.278 -2.195 1.00 0.00 13 LEU A CA 7
ATOM 2952 C C . LEU A 1 13 ? -0.208 4.506 -0.897 1.00 0.00 13 LEU A C 7
ATOM 2953 O O . LEU A 1 13 ? 0.073 3.302 -0.925 1.00 0.00 13 LEU A O 7
ATOM 2969 N N . PRO A 1 14 ? -0.315 5.198 0.253 1.00 0.00 14 PRO A N 7
ATOM 2970 C CA . PRO A 1 14 ? -0.104 4.596 1.575 1.00 0.00 14 PRO A CA 7
ATOM 2971 C C . PRO A 1 14 ? -1.118 3.506 1.906 1.00 0.00 14 PRO A C 7
ATOM 2972 O O . PRO A 1 14 ? -2.324 3.685 1.729 1.00 0.00 14 PRO A O 7
ATOM 2983 N N . CYS A 1 15 ? -0.611 2.386 2.393 1.00 0.00 15 CYS A N 7
ATOM 2984 C CA . CYS A 1 15 ? -1.440 1.266 2.820 1.00 0.00 15 CYS A CA 7
ATOM 2985 C C . CYS A 1 15 ? -0.835 0.644 4.073 1.00 0.00 15 CYS A C 7
ATOM 2986 O O . CYS A 1 15 ? 0.284 0.984 4.451 1.00 0.00 15 CYS A O 7
ATOM 2993 N N . MET A 1 16 ? -1.574 -0.237 4.737 1.00 0.00 16 MET A N 7
ATOM 2994 C CA . MET A 1 16 ? -1.066 -0.877 5.944 1.00 0.00 16 MET A CA 7
ATOM 2995 C C . MET A 1 16 ? -1.071 -2.398 5.817 1.00 0.00 16 MET A C 7
ATOM 2996 O O . MET A 1 16 ? -0.250 -3.075 6.432 1.00 0.00 16 MET A O 7
ATOM 3010 N N . GLU A 1 17 ? -1.984 -2.941 5.025 1.00 0.00 17 GLU A N 7
ATOM 3011 C CA . GLU A 1 17 ? -2.113 -4.386 4.899 1.00 0.00 17 GLU A CA 7
ATOM 3012 C C . GLU A 1 17 ? -2.068 -4.800 3.422 1.00 0.00 17 GLU A C 7
ATOM 3013 O O . GLU A 1 17 ? -2.302 -3.972 2.541 1.00 0.00 17 GLU A O 7
ATOM 3025 N N . HIS A 1 18 ? -1.749 -6.066 3.157 1.00 0.00 18 HIS A N 7
ATOM 3026 C CA . HIS A 1 18 ? -1.700 -6.594 1.789 1.00 0.00 18 HIS A CA 7
ATOM 3027 C C . HIS A 1 18 ? -2.996 -6.303 1.043 1.00 0.00 18 HIS A C 7
ATOM 3028 O O . HIS A 1 18 ? -2.981 -5.772 -0.070 1.00 0.00 18 HIS A O 7
ATOM 3043 N N . SER A 1 19 ? -4.109 -6.632 1.689 1.00 0.00 19 SER A N 7
ATOM 3044 C CA . SER A 1 19 ? -5.433 -6.514 1.093 1.00 0.00 19 SER A CA 7
ATOM 3045 C C . SER A 1 19 ? -5.776 -5.074 0.699 1.00 0.00 19 SER A C 7
ATOM 3046 O O . SER A 1 19 ? -6.615 -4.849 -0.176 1.00 0.00 19 SER A O 7
ATOM 3054 N N . ASP A 1 20 ? -5.124 -4.104 1.338 1.00 0.00 20 ASP A N 7
ATOM 3055 C CA . ASP A 1 20 ? -5.355 -2.694 1.029 1.00 0.00 20 ASP A CA 7
ATOM 3056 C C . ASP A 1 20 ? -4.958 -2.401 -0.410 1.00 0.00 20 ASP A C 7
ATOM 3057 O O . ASP A 1 20 ? -5.709 -1.794 -1.172 1.00 0.00 20 ASP A O 7
ATOM 3066 N N . CYS A 1 21 ? -3.777 -2.870 -0.768 1.00 0.00 21 CYS A N 7
ATOM 3067 C CA . CYS A 1 21 ? -3.159 -2.551 -2.048 1.00 0.00 21 CYS A CA 7
ATOM 3068 C C . CYS A 1 21 ? -3.743 -3.402 -3.170 1.00 0.00 21 CYS A C 7
ATOM 3069 O O . CYS A 1 21 ? -3.946 -4.605 -3.014 1.00 0.00 21 CYS A O 7
ATOM 3076 N N . CYS A 1 22 ? -4.020 -2.748 -4.298 1.00 0.00 22 CYS A N 7
ATOM 3077 C CA . CYS A 1 22 ? -4.534 -3.414 -5.496 1.00 0.00 22 CYS A CA 7
ATOM 3078 C C . CYS A 1 22 ? -3.613 -4.535 -5.970 1.00 0.00 22 CYS A C 7
ATOM 3079 O O . CYS A 1 22 ? -4.054 -5.477 -6.623 1.00 0.00 22 CYS A O 7
ATOM 3086 N N . ARG A 1 23 ? -2.331 -4.423 -5.651 1.00 0.00 23 ARG A N 7
ATOM 3087 C CA . ARG A 1 23 ? -1.358 -5.443 -6.022 1.00 0.00 23 ARG A CA 7
ATOM 3088 C C . ARG A 1 23 ? -1.443 -6.645 -5.082 1.00 0.00 23 ARG A C 7
ATOM 3089 O O . ARG A 1 23 ? -0.951 -7.727 -5.398 1.00 0.00 23 ARG A O 7
ATOM 3110 N N . GLY A 1 24 ? -2.077 -6.453 -3.930 1.00 0.00 24 GLY A N 7
ATOM 3111 C CA . GLY A 1 24 ? -2.186 -7.517 -2.949 1.00 0.00 24 GLY A CA 7
ATOM 3112 C C . GLY A 1 24 ? -0.975 -7.574 -2.048 1.00 0.00 24 GLY A C 7
ATOM 3113 O O . GLY A 1 24 ? -0.840 -8.468 -1.215 1.00 0.00 24 GLY A O 7
ATOM 3117 N N . VAL A 1 25 ? -0.089 -6.613 -2.222 1.00 0.00 25 VAL A N 7
ATOM 3118 C CA . VAL A 1 25 ? 1.136 -6.545 -1.456 1.00 0.00 25 VAL A CA 7
ATOM 3119 C C . VAL A 1 25 ? 1.459 -5.100 -1.093 1.00 0.00 25 VAL A C 7
ATOM 3120 O O . VAL A 1 25 ? 1.587 -4.239 -1.962 1.00 0.00 25 VAL A O 7
ATOM 3133 N N . CYS A 1 26 ? 1.558 -4.842 0.201 1.00 0.00 26 CYS A N 7
ATOM 3134 C CA . CYS A 1 26 ? 1.840 -3.508 0.698 1.00 0.00 26 CYS A CA 7
ATOM 3135 C C . CYS A 1 26 ? 3.223 -3.477 1.337 1.00 0.00 26 CYS A C 7
ATOM 3136 O O . CYS A 1 26 ? 3.453 -4.098 2.373 1.00 0.00 26 CYS A O 7
ATOM 3143 N N . GLU A 1 27 ? 4.142 -2.758 0.717 1.00 0.00 27 GLU A N 7
ATOM 3144 C CA . GLU A 1 27 ? 5.520 -2.730 1.181 1.00 0.00 27 GLU A CA 7
ATOM 3145 C C . GLU A 1 27 ? 5.929 -1.310 1.541 1.00 0.00 27 GLU A C 7
ATOM 3146 O O . GLU A 1 27 ? 5.683 -0.377 0.775 1.00 0.00 27 GLU A O 7
ATOM 3158 N N . ALA A 1 28 ? 6.533 -1.158 2.721 1.00 0.00 28 ALA A N 7
ATOM 3159 C CA . ALA A 1 28 ? 6.918 0.150 3.247 1.00 0.00 28 ALA A CA 7
ATOM 3160 C C . ALA A 1 28 ? 5.696 1.038 3.420 1.00 0.00 28 ALA A C 7
ATOM 3161 O O . ALA A 1 28 ? 5.778 2.263 3.317 1.00 0.00 28 ALA A O 7
ATOM 3168 N N . LEU A 1 29 ? 4.564 0.395 3.685 1.00 0.00 29 LEU A N 7
ATOM 3169 C CA . LEU A 1 29 ? 3.278 1.071 3.822 1.00 0.00 29 LEU A CA 7
ATOM 3170 C C . LEU A 1 29 ? 2.883 1.786 2.532 1.00 0.00 29 LEU A C 7
ATOM 3171 O O . LEU A 1 29 ? 2.176 2.795 2.557 1.00 0.00 29 LEU A O 7
ATOM 3187 N N . PHE A 1 30 ? 3.355 1.266 1.406 1.00 0.00 30 PHE A N 7
ATOM 3188 C CA . PHE A 1 30 ? 2.956 1.765 0.100 1.00 0.00 30 PHE A CA 7
ATOM 3189 C C . PHE A 1 30 ? 2.588 0.608 -0.812 1.00 0.00 30 PHE A C 7
ATOM 3190 O O . PHE A 1 30 ? 3.236 -0.441 -0.797 1.00 0.00 30 PHE A O 7
ATOM 3207 N N . CYS A 1 31 ? 1.528 0.793 -1.580 1.00 0.00 31 CYS A N 7
ATOM 3208 C CA . CYS A 1 31 ? 1.109 -0.201 -2.554 1.00 0.00 31 CYS A CA 7
ATOM 3209 C C . CYS A 1 31 ? 2.161 -0.276 -3.656 1.00 0.00 31 CYS A C 7
ATOM 3210 O O . CYS A 1 31 ? 2.407 0.718 -4.346 1.00 0.00 31 CYS A O 7
ATOM 3217 N N . GLN A 1 32 ? 2.800 -1.441 -3.780 1.00 0.00 32 GLN A N 7
ATOM 3218 C CA . GLN A 1 32 ? 3.960 -1.607 -4.659 1.00 0.00 32 GLN A CA 7
ATOM 3219 C C . GLN A 1 32 ? 3.649 -1.204 -6.102 1.00 0.00 32 GLN A C 7
ATOM 3220 O O . GLN A 1 32 ? 4.476 -0.479 -6.701 1.00 0.00 32 GLN A O 7
ATOM 3235 N N . GLY A 1 1 ? -10.010 -11.621 0.909 1.00 0.00 1 GLY A N 8
ATOM 3236 C CA . GLY A 1 1 ? -9.383 -10.511 1.662 1.00 0.00 1 GLY A CA 8
ATOM 3237 C C . GLY A 1 1 ? -8.843 -9.437 0.744 1.00 0.00 1 GLY A C 8
ATOM 3238 O O . GLY A 1 1 ? -7.704 -9.517 0.284 1.00 0.00 1 GLY A O 8
ATOM 3244 N N . LEU A 1 2 ? -9.667 -8.436 0.469 1.00 0.00 2 LEU A N 8
ATOM 3245 C CA . LEU A 1 2 ? -9.281 -7.331 -0.395 1.00 0.00 2 LEU A CA 8
ATOM 3246 C C . LEU A 1 2 ? -10.208 -6.147 -0.137 1.00 0.00 2 LEU A C 8
ATOM 3247 O O . LEU A 1 2 ? -11.222 -6.302 0.547 1.00 0.00 2 LEU A O 8
ATOM 3263 N N . ILE A 1 3 ? -9.848 -4.973 -0.663 1.00 0.00 3 ILE A N 8
ATOM 3264 C CA . ILE A 1 3 ? -10.690 -3.775 -0.564 1.00 0.00 3 ILE A CA 8
ATOM 3265 C C . ILE A 1 3 ? -10.652 -3.176 0.843 1.00 0.00 3 ILE A C 8
ATOM 3266 O O . ILE A 1 3 ? -11.260 -3.699 1.777 1.00 0.00 3 ILE A O 8
ATOM 3282 N N . GLU A 1 4 ? -9.907 -2.087 0.983 1.00 0.00 4 GLU A N 8
ATOM 3283 C CA . GLU A 1 4 ? -9.891 -1.316 2.217 1.00 0.00 4 GLU A CA 8
ATOM 3284 C C . GLU A 1 4 ? -10.151 0.149 1.875 1.00 0.00 4 GLU A C 8
ATOM 3285 O O . GLU A 1 4 ? -9.826 1.065 2.632 1.00 0.00 4 GLU A O 8
ATOM 3297 N N . SER A 1 5 ? -10.749 0.344 0.710 1.00 0.00 5 SER A N 8
ATOM 3298 C CA . SER A 1 5 ? -11.017 1.663 0.168 1.00 0.00 5 SER A CA 8
ATOM 3299 C C . SER A 1 5 ? -11.863 1.493 -1.086 1.00 0.00 5 SER A C 8
ATOM 3300 O O . SER A 1 5 ? -11.942 0.386 -1.629 1.00 0.00 5 SER A O 8
ATOM 3308 N N . ILE A 1 6 ? -12.503 2.567 -1.531 1.00 0.00 6 ILE A N 8
ATOM 3309 C CA . ILE A 1 6 ? -13.320 2.517 -2.737 1.00 0.00 6 ILE A CA 8
ATOM 3310 C C . ILE A 1 6 ? -12.445 2.189 -3.944 1.00 0.00 6 ILE A C 8
ATOM 3311 O O . ILE A 1 6 ? -11.549 2.962 -4.297 1.00 0.00 6 ILE A O 8
ATOM 3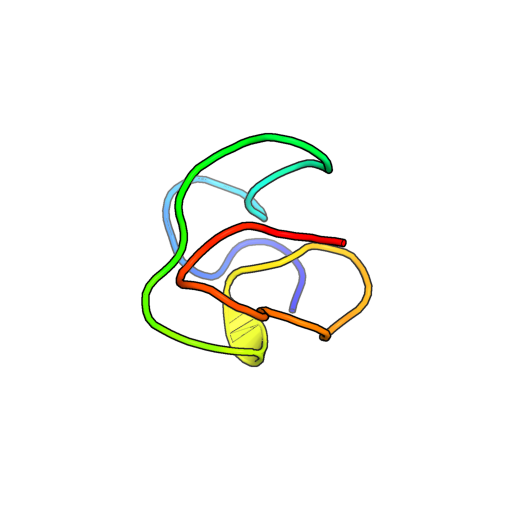327 N N . ALA A 1 7 ? -12.705 1.030 -4.551 1.00 0.00 7 ALA A N 8
ATOM 3328 C CA . ALA A 1 7 ? -11.885 0.505 -5.640 1.00 0.00 7 ALA A CA 8
ATOM 3329 C C . ALA A 1 7 ? -10.451 0.285 -5.172 1.00 0.00 7 ALA A C 8
ATOM 3330 O O . ALA A 1 7 ? -9.497 0.581 -5.890 1.00 0.00 7 ALA A O 8
ATOM 3337 N N . CYS A 1 8 ? -10.337 -0.233 -3.945 1.00 0.00 8 CYS A N 8
ATOM 3338 C CA . CYS A 1 8 ? -9.055 -0.510 -3.270 1.00 0.00 8 CYS A CA 8
ATOM 3339 C C . CYS A 1 8 ? -8.144 0.724 -3.247 1.00 0.00 8 CYS A C 8
ATOM 3340 O O . CYS A 1 8 ? -8.519 1.808 -3.697 1.00 0.00 8 CYS A O 8
ATOM 3347 N N . ILE A 1 9 ? -6.965 0.568 -2.664 1.00 0.00 9 ILE A N 8
ATOM 3348 C CA . ILE A 1 9 ? -5.971 1.623 -2.668 1.00 0.00 9 ILE A CA 8
ATOM 3349 C C . ILE A 1 9 ? -5.059 1.452 -3.872 1.00 0.00 9 ILE A C 8
ATOM 3350 O O . ILE A 1 9 ? -4.632 0.340 -4.173 1.00 0.00 9 ILE A O 8
ATOM 3366 N N . GLN A 1 10 ? -4.792 2.547 -4.569 1.00 0.00 10 GLN A N 8
ATOM 3367 C CA . GLN A 1 10 ? -4.010 2.506 -5.799 1.00 0.00 10 GLN A CA 8
ATOM 3368 C C . GLN A 1 10 ? -2.527 2.291 -5.520 1.00 0.00 10 GLN A C 8
ATOM 3369 O O . GLN A 1 10 ? -2.021 2.630 -4.450 1.00 0.00 10 GLN A O 8
ATOM 3383 N N . LYS A 1 11 ? -1.846 1.718 -6.504 1.00 0.00 11 LYS A N 8
ATOM 3384 C CA . LYS A 1 11 ? -0.424 1.436 -6.410 1.00 0.00 11 LYS A CA 8
ATOM 3385 C C . LYS A 1 11 ? 0.376 2.726 -6.273 1.00 0.00 11 LYS A C 8
ATOM 3386 O O . LYS A 1 11 ? 0.155 3.686 -7.011 1.00 0.00 11 LYS A O 8
ATOM 3405 N N . GLY A 1 12 ? 1.306 2.741 -5.328 1.00 0.00 12 GLY A N 8
ATOM 3406 C CA . GLY A 1 12 ? 2.093 3.930 -5.078 1.00 0.00 12 GLY A CA 8
ATOM 3407 C C . GLY A 1 12 ? 1.553 4.742 -3.918 1.00 0.00 12 GLY A C 8
ATOM 3408 O O . GLY A 1 12 ? 2.181 5.705 -3.476 1.00 0.00 12 GLY A O 8
ATOM 3412 N N . LEU A 1 13 ? 0.386 4.351 -3.422 1.00 0.00 13 LEU A N 8
ATOM 3413 C CA . LEU A 1 13 ? -0.248 5.046 -2.316 1.00 0.00 13 LEU A CA 8
ATOM 3414 C C . LEU A 1 13 ? -0.053 4.269 -1.017 1.00 0.00 13 LEU A C 8
ATOM 3415 O O . LEU A 1 13 ? 0.218 3.064 -1.044 1.00 0.00 13 LEU A O 8
ATOM 3431 N N . PRO A 1 14 ? -0.158 4.956 0.135 1.00 0.00 14 PRO A N 8
ATOM 3432 C CA . PRO A 1 14 ? 0.012 4.336 1.451 1.00 0.00 14 PRO A CA 8
ATOM 3433 C C . PRO A 1 14 ? -1.046 3.282 1.757 1.00 0.00 14 PRO A C 8
ATOM 3434 O O . PRO A 1 14 ? -2.240 3.501 1.553 1.00 0.00 14 PRO A O 8
ATOM 3445 N N . CYS A 1 15 ? -0.593 2.147 2.258 1.00 0.00 15 CYS A N 8
ATOM 3446 C CA . CYS A 1 15 ? -1.475 1.060 2.656 1.00 0.00 15 CYS A CA 8
ATOM 3447 C C . CYS A 1 15 ? -0.842 0.300 3.812 1.00 0.00 15 CYS A C 8
ATOM 3448 O O . CYS A 1 15 ? 0.368 0.084 3.827 1.00 0.00 15 CYS A O 8
ATOM 3455 N N . MET A 1 16 ? -1.645 -0.091 4.788 1.00 0.00 16 MET A N 8
ATOM 3456 C CA . MET A 1 16 ? -1.105 -0.705 5.995 1.00 0.00 16 MET A CA 8
ATOM 3457 C C . MET A 1 16 ? -1.203 -2.223 5.944 1.00 0.00 16 MET A C 8
ATOM 3458 O O . MET A 1 16 ? -0.621 -2.914 6.781 1.00 0.00 16 MET A O 8
ATOM 3472 N N . GLU A 1 17 ? -1.942 -2.740 4.978 1.00 0.00 17 GLU A N 8
ATOM 3473 C CA . GLU A 1 17 ? -2.049 -4.177 4.804 1.00 0.00 17 GLU A CA 8
ATOM 3474 C C . GLU A 1 17 ? -2.063 -4.516 3.315 1.00 0.00 17 GLU A C 8
ATOM 3475 O O . GLU A 1 17 ? -2.536 -3.724 2.504 1.00 0.00 17 GLU A O 8
ATOM 3487 N N . HIS A 1 18 ? -1.538 -5.681 2.967 1.00 0.00 18 HIS A N 8
ATOM 3488 C CA . HIS A 1 18 ? -1.463 -6.130 1.576 1.00 0.00 18 HIS A CA 8
ATOM 3489 C C . HIS A 1 18 ? -2.823 -6.036 0.880 1.00 0.00 18 HIS A C 8
ATOM 3490 O O . HIS A 1 18 ? -2.925 -5.533 -0.242 1.00 0.00 18 HIS A O 8
ATOM 3505 N N . SER A 1 19 ? -3.863 -6.499 1.571 1.00 0.00 19 SER A N 8
ATOM 3506 C CA . SER A 1 19 ? -5.210 -6.583 1.007 1.00 0.00 19 SER A CA 8
ATOM 3507 C C . SER A 1 19 ? -5.808 -5.210 0.682 1.00 0.00 19 SER A C 8
ATOM 3508 O O . SER A 1 19 ? -6.804 -5.114 -0.039 1.00 0.00 19 SER A O 8
ATOM 3516 N N . ASP A 1 20 ? -5.211 -4.155 1.219 1.00 0.00 20 ASP A N 8
ATOM 3517 C CA . ASP A 1 20 ? -5.725 -2.804 1.019 1.00 0.00 20 ASP A CA 8
ATOM 3518 C C . ASP A 1 20 ? -5.624 -2.402 -0.448 1.00 0.00 20 ASP A C 8
ATOM 3519 O O . ASP A 1 20 ? -6.481 -1.686 -0.975 1.00 0.00 20 ASP A O 8
ATOM 3528 N N . CYS A 1 21 ? -4.584 -2.887 -1.103 1.00 0.00 21 CYS A N 8
ATOM 3529 C CA . CYS A 1 21 ? -4.306 -2.531 -2.485 1.00 0.00 21 CYS A CA 8
ATOM 3530 C C . CYS A 1 21 ? -4.652 -3.692 -3.407 1.00 0.00 21 CYS A C 8
ATOM 3531 O O . CYS A 1 21 ? -4.461 -4.852 -3.053 1.00 0.00 21 CYS A O 8
ATOM 3538 N N . CYS A 1 22 ? -5.164 -3.367 -4.593 1.00 0.00 22 CYS A N 8
ATOM 3539 C CA . CYS A 1 22 ? -5.491 -4.381 -5.598 1.00 0.00 22 CYS A CA 8
ATOM 3540 C C . CYS A 1 22 ? -4.249 -5.159 -6.027 1.00 0.00 22 CYS A C 8
ATOM 3541 O O . CYS A 1 22 ? -4.348 -6.277 -6.536 1.00 0.00 22 CYS A O 8
ATOM 3548 N N . ARG A 1 23 ? -3.078 -4.556 -5.832 1.00 0.00 23 ARG A N 8
ATOM 3549 C CA . ARG A 1 23 ? -1.811 -5.218 -6.129 1.00 0.00 23 ARG A CA 8
ATOM 3550 C C . ARG A 1 23 ? -1.514 -6.316 -5.116 1.00 0.00 23 ARG A C 8
ATOM 3551 O O . ARG A 1 23 ? -0.678 -7.185 -5.358 1.00 0.00 23 ARG A O 8
ATOM 3572 N N . GLY A 1 24 ? -2.200 -6.267 -3.978 1.00 0.00 24 GLY A N 8
ATOM 3573 C CA . GLY A 1 24 ? -2.069 -7.303 -2.971 1.00 0.00 24 GLY A CA 8
ATOM 3574 C C . GLY A 1 24 ? -0.713 -7.316 -2.292 1.00 0.00 24 GLY A C 8
ATOM 3575 O O . GLY A 1 24 ? -0.402 -8.239 -1.540 1.00 0.00 24 GLY A O 8
ATOM 3579 N N . VAL A 1 25 ? 0.094 -6.294 -2.540 1.00 0.00 25 VAL A N 8
ATOM 3580 C CA . VAL A 1 25 ? 1.419 -6.227 -1.955 1.00 0.00 25 VAL A CA 8
ATOM 3581 C C . VAL A 1 25 ? 1.735 -4.820 -1.463 1.00 0.00 25 VAL A C 8
ATOM 3582 O O . VAL A 1 25 ? 1.821 -3.867 -2.239 1.00 0.00 25 VAL A O 8
ATOM 3595 N N . CYS A 1 26 ? 1.877 -4.705 -0.155 1.00 0.00 26 CYS A N 8
ATOM 3596 C CA . CYS A 1 26 ? 2.222 -3.449 0.480 1.00 0.00 26 CYS A CA 8
ATOM 3597 C C . CYS A 1 26 ? 3.555 -3.570 1.206 1.00 0.00 26 CYS A C 8
ATOM 3598 O O . CYS A 1 26 ? 3.725 -4.447 2.052 1.00 0.00 26 CYS A O 8
ATOM 3605 N N . GLU A 1 27 ? 4.503 -2.714 0.854 1.00 0.00 27 GLU A N 8
ATOM 3606 C CA . GLU A 1 27 ? 5.785 -2.668 1.541 1.00 0.00 27 GLU A CA 8
ATOM 3607 C C . GLU A 1 27 ? 6.118 -1.233 1.910 1.00 0.00 27 GLU A C 8
ATOM 3608 O O . GLU A 1 27 ? 5.874 -0.316 1.120 1.00 0.00 27 GLU A O 8
ATOM 3620 N N . ALA A 1 28 ? 6.653 -1.048 3.116 1.00 0.00 28 ALA A N 8
ATOM 3621 C CA . ALA A 1 28 ? 6.958 0.279 3.650 1.00 0.00 28 ALA A CA 8
ATOM 3622 C C . ALA A 1 28 ? 5.692 1.119 3.752 1.00 0.00 28 ALA A C 8
ATOM 3623 O O . ALA A 1 28 ? 5.734 2.346 3.673 1.00 0.00 28 ALA A O 8
ATOM 3630 N N . LEU A 1 29 ? 4.572 0.426 3.934 1.00 0.00 29 LEU A N 8
ATOM 3631 C CA . LEU A 1 29 ? 3.251 1.045 4.005 1.00 0.00 29 LEU A CA 8
ATOM 3632 C C . LEU A 1 29 ? 2.887 1.724 2.687 1.00 0.00 29 LEU A C 8
ATOM 3633 O O . LEU A 1 29 ? 2.141 2.701 2.667 1.00 0.00 29 LEU A O 8
ATOM 3649 N N . PHE A 1 30 ? 3.431 1.210 1.593 1.00 0.00 30 PHE A N 8
ATOM 3650 C CA . PHE A 1 30 ? 3.074 1.670 0.259 1.00 0.00 30 PHE A CA 8
ATOM 3651 C C . PHE A 1 30 ? 2.819 0.481 -0.653 1.00 0.00 30 PHE A C 8
ATOM 3652 O O . PHE A 1 30 ? 3.530 -0.523 -0.588 1.00 0.00 30 PHE A O 8
ATOM 3669 N N . CYS A 1 31 ? 1.806 0.592 -1.493 1.00 0.00 31 CYS A N 8
ATOM 3670 C CA . CYS A 1 31 ? 1.499 -0.464 -2.444 1.00 0.00 31 CYS A CA 8
ATOM 3671 C C . CYS A 1 31 ? 2.500 -0.436 -3.589 1.00 0.00 31 CYS A C 8
ATOM 3672 O O . CYS A 1 31 ? 2.742 0.614 -4.185 1.00 0.00 31 CYS A O 8
ATOM 3679 N N . GLN A 1 32 ? 3.091 -1.583 -3.882 1.00 0.00 32 GLN A N 8
ATOM 3680 C CA . GLN A 1 32 ? 4.130 -1.668 -4.896 1.00 0.00 32 GLN A CA 8
ATOM 3681 C C . GLN A 1 32 ? 3.587 -2.315 -6.163 1.00 0.00 32 GLN A C 8
ATOM 3682 O O . GLN A 1 32 ? 2.638 -3.112 -6.054 1.00 0.00 32 GLN A O 8
ATOM 3697 N N . GLY A 1 1 ? -8.638 -12.530 1.561 1.00 0.00 1 GLY A N 9
ATOM 3698 C CA . GLY A 1 1 ? -9.465 -11.323 1.337 1.00 0.00 1 GLY A CA 9
ATOM 3699 C C . GLY A 1 1 ? -8.628 -10.117 0.975 1.00 0.00 1 GLY A C 9
ATOM 3700 O O . GLY A 1 1 ? -7.819 -9.651 1.778 1.00 0.00 1 GLY A O 9
ATOM 3706 N N . LEU A 1 2 ? -8.800 -9.626 -0.240 1.00 0.00 2 LEU A N 9
ATOM 3707 C CA . LEU A 1 2 ? -8.123 -8.420 -0.684 1.00 0.00 2 LEU A CA 9
ATOM 3708 C C . LEU A 1 2 ? -9.141 -7.309 -0.878 1.00 0.00 2 LEU A C 9
ATOM 3709 O O . LEU A 1 2 ? -10.344 -7.538 -0.732 1.00 0.00 2 LEU A O 9
ATOM 3725 N N . ILE A 1 3 ? -8.660 -6.114 -1.205 1.00 0.00 3 ILE A N 9
ATOM 3726 C CA . ILE A 1 3 ? -9.530 -4.967 -1.435 1.00 0.00 3 ILE A CA 9
ATOM 3727 C C . ILE A 1 3 ? -10.202 -4.543 -0.127 1.00 0.00 3 ILE A C 9
ATOM 3728 O O . ILE A 1 3 ? -11.342 -4.912 0.159 1.00 0.00 3 ILE A O 9
ATOM 3744 N N . GLU A 1 4 ? -9.465 -3.786 0.679 1.00 0.00 4 GLU A N 9
ATOM 3745 C CA . GLU A 1 4 ? -9.981 -3.279 1.950 1.00 0.00 4 GLU A CA 9
ATOM 3746 C C . GLU A 1 4 ? -10.521 -1.865 1.781 1.00 0.00 4 GLU A C 9
ATOM 3747 O O . GLU A 1 4 ? -10.919 -1.215 2.747 1.00 0.00 4 GLU A O 9
ATOM 3759 N N . SER A 1 5 ? -10.536 -1.403 0.546 1.00 0.00 5 SER A N 9
ATOM 3760 C CA . SER A 1 5 ? -10.994 -0.063 0.230 1.00 0.00 5 SER A CA 9
ATOM 3761 C C . SER A 1 5 ? -11.652 -0.080 -1.142 1.00 0.00 5 SER A C 9
ATOM 3762 O O . SER A 1 5 ? -11.471 -1.035 -1.899 1.00 0.00 5 SER A O 9
ATOM 3770 N N . ILE A 1 6 ? -12.412 0.965 -1.453 1.00 0.00 6 ILE A N 9
ATOM 3771 C CA . ILE A 1 6 ? -13.116 1.054 -2.728 1.00 0.00 6 ILE A CA 9
ATOM 3772 C C . ILE A 1 6 ? -12.129 0.953 -3.891 1.00 0.00 6 ILE A C 9
ATOM 3773 O O . ILE A 1 6 ? -11.311 1.851 -4.104 1.00 0.00 6 ILE A O 9
ATOM 3789 N N . ALA A 1 7 ? -12.203 -0.168 -4.609 1.00 0.00 7 ALA A N 9
ATOM 3790 C CA . ALA A 1 7 ? -11.323 -0.448 -5.742 1.00 0.00 7 ALA A CA 9
ATOM 3791 C C . ALA A 1 7 ? -9.862 -0.507 -5.312 1.00 0.00 7 ALA A C 9
ATOM 3792 O O . ALA A 1 7 ? -8.964 -0.258 -6.111 1.00 0.00 7 ALA A O 9
ATOM 3799 N N . CYS A 1 8 ? -9.657 -0.827 -4.035 1.00 0.00 8 CYS A N 9
ATOM 3800 C CA . CYS A 1 8 ? -8.325 -1.018 -3.442 1.00 0.00 8 CYS A CA 9
ATOM 3801 C C . CYS A 1 8 ? -7.518 0.281 -3.457 1.00 0.00 8 CYS A C 9
ATOM 3802 O O . CYS A 1 8 ? -7.990 1.325 -3.916 1.00 0.00 8 CYS A O 9
ATOM 3809 N N . ILE A 1 9 ? -6.316 0.222 -2.911 1.00 0.00 9 ILE A N 9
ATOM 3810 C CA . ILE A 1 9 ? -5.418 1.357 -2.915 1.00 0.00 9 ILE A CA 9
ATOM 3811 C C . ILE A 1 9 ? -4.512 1.307 -4.137 1.00 0.00 9 ILE A C 9
ATOM 3812 O O . ILE A 1 9 ? -3.917 0.270 -4.444 1.00 0.00 9 ILE A O 9
ATOM 3828 N N . GLN A 1 10 ? -4.429 2.429 -4.839 1.00 0.00 10 GLN A N 9
ATOM 3829 C CA . GLN A 1 10 ? -3.671 2.515 -6.075 1.00 0.00 10 GLN A CA 9
ATOM 3830 C C . GLN A 1 10 ? -2.168 2.532 -5.813 1.00 0.00 10 GLN A C 9
ATOM 3831 O O . GLN A 1 10 ? -1.716 2.805 -4.701 1.00 0.00 10 GLN A O 9
ATOM 3845 N N . LYS A 1 11 ? -1.413 2.227 -6.860 1.00 0.00 11 LYS A N 9
ATOM 3846 C CA . LYS A 1 11 ? 0.039 2.162 -6.800 1.00 0.00 11 LYS A CA 9
ATOM 3847 C C . LYS A 1 11 ? 0.642 3.478 -6.322 1.00 0.00 11 LYS A C 9
ATOM 3848 O O . LYS A 1 11 ? 0.344 4.542 -6.864 1.00 0.00 11 LYS A O 9
ATOM 3867 N N . GLY A 1 12 ? 1.484 3.398 -5.302 1.00 0.00 12 GLY A N 9
ATOM 3868 C CA . GLY A 1 12 ? 2.196 4.570 -4.832 1.00 0.00 12 GLY A CA 9
ATOM 3869 C C . GLY A 1 12 ? 1.525 5.252 -3.656 1.00 0.00 12 GLY A C 9
ATOM 3870 O O . GLY A 1 12 ? 2.040 6.242 -3.136 1.00 0.00 12 GLY A O 9
ATOM 3874 N N . LEU A 1 13 ? 0.379 4.741 -3.232 1.00 0.00 13 LEU A N 9
ATOM 3875 C CA . LEU A 1 13 ? -0.330 5.324 -2.106 1.00 0.00 13 LEU A CA 9
ATOM 3876 C C . LEU A 1 13 ? -0.096 4.493 -0.845 1.00 0.00 13 LEU A C 9
ATOM 3877 O O . LEU A 1 13 ? 0.146 3.286 -0.928 1.00 0.00 13 LEU A O 9
ATOM 3893 N N . PRO A 1 14 ? -0.146 5.137 0.337 1.00 0.00 14 PRO A N 9
ATOM 3894 C CA . PRO A 1 14 ? 0.086 4.469 1.621 1.00 0.00 14 PRO A CA 9
ATOM 3895 C C . PRO A 1 14 ? -1.005 3.465 1.979 1.00 0.00 14 PRO A C 9
ATOM 3896 O O . PRO A 1 14 ? -2.186 3.686 1.711 1.00 0.00 14 PRO A O 9
ATOM 3907 N N . CYS A 1 15 ? -0.593 2.369 2.598 1.00 0.00 15 CYS A N 9
ATOM 3908 C CA . CYS A 1 15 ? -1.515 1.339 3.058 1.00 0.00 15 CYS A CA 9
ATOM 3909 C C . CYS A 1 15 ? -1.250 1.054 4.531 1.00 0.00 15 CYS A C 9
ATOM 3910 O O . CYS A 1 15 ? -0.323 1.616 5.118 1.00 0.00 15 CYS A O 9
ATOM 3917 N N . MET A 1 16 ? -2.066 0.201 5.133 1.00 0.00 16 MET A N 9
ATOM 3918 C CA . MET A 1 16 ? -1.799 -0.278 6.484 1.00 0.00 16 MET A CA 9
ATOM 3919 C C . MET A 1 16 ? -1.902 -1.799 6.542 1.00 0.00 16 MET A C 9
ATOM 3920 O O . MET A 1 16 ? -1.618 -2.413 7.573 1.00 0.00 16 MET A O 9
ATOM 3934 N N . GLU A 1 17 ? -2.304 -2.401 5.430 1.00 0.00 17 GLU A N 9
ATOM 3935 C CA . GLU A 1 17 ? -2.403 -3.845 5.326 1.00 0.00 17 GLU A CA 9
ATOM 3936 C C . GLU A 1 17 ? -2.200 -4.265 3.869 1.00 0.00 17 GLU A C 9
ATOM 3937 O O . GLU A 1 17 ? -2.491 -3.499 2.954 1.00 0.00 17 GLU A O 9
ATOM 3949 N N . HIS A 1 18 ? -1.679 -5.471 3.659 1.00 0.00 18 HIS A N 9
ATOM 3950 C CA . HIS A 1 18 ? -1.399 -5.970 2.307 1.00 0.00 18 HIS A CA 9
ATOM 3951 C C . HIS A 1 18 ? -2.665 -6.043 1.465 1.00 0.00 18 HIS A C 9
ATOM 3952 O O . HIS A 1 18 ? -2.639 -5.773 0.264 1.00 0.00 18 HIS A O 9
ATOM 3967 N N . SER A 1 19 ? -3.767 -6.395 2.106 1.00 0.00 19 SER A N 9
ATOM 3968 C CA . SER A 1 19 ? -5.050 -6.524 1.433 1.00 0.00 19 SER A CA 9
ATOM 3969 C C . SER A 1 19 ? -5.568 -5.186 0.894 1.00 0.00 19 SER A C 9
ATOM 3970 O O . SER A 1 19 ? -6.488 -5.162 0.077 1.00 0.00 19 SER A O 9
ATOM 3978 N N . ASP A 1 20 ? -4.989 -4.077 1.347 1.00 0.00 20 ASP A N 9
ATOM 3979 C CA . ASP A 1 20 ? -5.390 -2.756 0.858 1.00 0.00 20 ASP A CA 9
ATOM 3980 C C . ASP A 1 20 ? -5.176 -2.647 -0.646 1.00 0.00 20 ASP A C 9
ATOM 3981 O O . ASP A 1 20 ? -6.031 -2.137 -1.373 1.00 0.00 20 ASP A O 9
ATOM 3990 N N . CYS A 1 21 ? -4.037 -3.142 -1.103 1.00 0.00 21 CYS A N 9
ATOM 3991 C CA . CYS A 1 21 ? -3.645 -3.023 -2.499 1.00 0.00 21 CYS A CA 9
ATOM 3992 C C . CYS A 1 21 ? -4.291 -4.129 -3.337 1.00 0.00 21 CYS A C 9
ATOM 3993 O O . CYS A 1 21 ? -4.487 -5.244 -2.853 1.00 0.00 21 CYS A O 9
ATOM 4000 N N . CYS A 1 22 ? -4.623 -3.816 -4.588 1.00 0.00 22 CYS A N 9
ATOM 4001 C CA . CYS A 1 22 ? -5.279 -4.774 -5.485 1.00 0.00 22 CYS A CA 9
ATOM 4002 C C . CYS A 1 22 ? -4.483 -6.073 -5.631 1.00 0.00 22 CYS A C 9
ATOM 4003 O O . CYS A 1 22 ? -5.058 -7.162 -5.637 1.00 0.00 22 CYS A O 9
ATOM 4010 N N . ARG A 1 23 ? -3.161 -5.969 -5.734 1.00 0.00 23 ARG A N 9
ATOM 4011 C CA . ARG A 1 23 ? -2.333 -7.154 -5.940 1.00 0.00 23 ARG A CA 9
ATOM 4012 C C . ARG A 1 23 ? -2.032 -7.865 -4.624 1.00 0.00 23 ARG A C 9
ATOM 4013 O O . ARG A 1 23 ? -1.349 -8.887 -4.606 1.00 0.00 23 ARG A O 9
ATOM 4034 N N . GLY A 1 24 ? -2.543 -7.321 -3.526 1.00 0.00 24 GLY A N 9
ATOM 4035 C CA . GLY A 1 24 ? -2.343 -7.932 -2.227 1.00 0.00 24 GLY A CA 9
ATOM 4036 C C . GLY A 1 24 ? -0.941 -7.740 -1.690 1.00 0.00 24 GLY A C 9
ATOM 4037 O O . GLY A 1 24 ? -0.595 -8.264 -0.633 1.00 0.00 24 GLY A O 9
ATOM 4041 N N . VAL A 1 25 ? -0.132 -6.979 -2.405 1.00 0.00 25 VAL A N 9
ATOM 4042 C CA . VAL A 1 25 ? 1.229 -6.724 -1.980 1.00 0.00 25 VAL A CA 9
ATOM 4043 C C . VAL A 1 25 ? 1.454 -5.239 -1.717 1.00 0.00 25 VAL A C 9
ATOM 4044 O O . VAL A 1 25 ? 1.344 -4.401 -2.613 1.00 0.00 25 VAL A O 9
ATOM 4057 N N . CYS A 1 26 ? 1.730 -4.931 -0.464 1.00 0.00 26 CYS A N 9
ATOM 4058 C CA . CYS A 1 26 ? 2.086 -3.587 -0.059 1.00 0.00 26 CYS A CA 9
ATOM 4059 C C . CYS A 1 26 ? 3.502 -3.602 0.495 1.00 0.00 26 CYS A C 9
ATOM 4060 O O . CYS A 1 26 ? 3.882 -4.549 1.185 1.00 0.00 26 CYS A O 9
ATOM 4067 N N . GLU A 1 27 ? 4.283 -2.581 0.191 1.00 0.00 27 GLU A N 9
ATOM 4068 C CA . GLU A 1 27 ? 5.665 -2.536 0.638 1.00 0.00 27 GLU A CA 9
ATOM 4069 C C . GLU A 1 27 ? 5.971 -1.202 1.304 1.00 0.00 27 GLU A C 9
ATOM 4070 O O . GLU A 1 27 ? 5.756 -0.144 0.710 1.00 0.00 27 GLU A O 9
ATOM 4082 N N . ALA A 1 28 ? 6.453 -1.265 2.547 1.00 0.00 28 ALA A N 9
ATOM 4083 C CA . ALA A 1 28 ? 6.768 -0.073 3.335 1.00 0.00 28 ALA A CA 9
ATOM 4084 C C . ALA A 1 28 ? 5.537 0.805 3.512 1.00 0.00 28 ALA A C 9
ATOM 4085 O O . ALA A 1 28 ? 5.623 2.033 3.476 1.00 0.00 28 ALA A O 9
ATOM 4092 N N . LEU A 1 29 ? 4.399 0.148 3.710 1.00 0.00 29 LEU A N 9
ATOM 4093 C CA . LEU A 1 29 ? 3.106 0.817 3.838 1.00 0.00 29 LEU A CA 9
ATOM 4094 C C . LEU A 1 29 ? 2.786 1.662 2.609 1.00 0.00 29 LEU A C 9
ATOM 4095 O O . LEU A 1 29 ? 2.115 2.685 2.707 1.00 0.00 29 LEU A O 9
ATOM 4111 N N . PHE A 1 30 ? 3.287 1.236 1.459 1.00 0.00 30 PHE A N 9
ATOM 4112 C CA . PHE A 1 30 ? 2.925 1.830 0.181 1.00 0.00 30 PHE A CA 9
ATOM 4113 C C . PHE A 1 30 ? 2.637 0.733 -0.830 1.00 0.00 30 PHE A C 9
ATOM 4114 O O . PHE A 1 30 ? 3.431 -0.199 -0.985 1.00 0.00 30 PHE A O 9
ATOM 4131 N N . CYS A 1 31 ? 1.507 0.832 -1.510 1.00 0.00 31 CYS A N 9
ATOM 4132 C CA . CYS A 1 31 ? 1.161 -0.143 -2.530 1.00 0.00 31 CYS A CA 9
ATOM 4133 C C . CYS A 1 31 ? 2.197 -0.119 -3.644 1.00 0.00 31 CYS A C 9
ATOM 4134 O O . CYS A 1 31 ? 2.444 0.931 -4.246 1.00 0.00 31 CYS A O 9
ATOM 4141 N N . GLN A 1 32 ? 2.821 -1.274 -3.873 1.00 0.00 32 GLN A N 9
ATOM 4142 C CA . GLN A 1 32 ? 3.891 -1.417 -4.854 1.00 0.00 32 GLN A CA 9
ATOM 4143 C C . GLN A 1 32 ? 3.494 -0.834 -6.207 1.00 0.00 32 GLN A C 9
ATOM 4144 O O . GLN A 1 32 ? 4.305 -0.075 -6.783 1.00 0.00 32 GLN A O 9
ATOM 4159 N N . GLY A 1 1 ? -7.756 -10.124 -1.358 1.00 0.00 1 GLY A N 10
ATOM 4160 C CA . GLY A 1 1 ? -7.281 -8.733 -1.538 1.00 0.00 1 GLY A CA 10
ATOM 4161 C C . GLY A 1 1 ? -8.312 -7.866 -2.227 1.00 0.00 1 GLY A C 10
ATOM 4162 O O . GLY A 1 1 ? -9.281 -8.381 -2.788 1.00 0.00 1 GLY A O 10
ATOM 4168 N N . LEU A 1 2 ? -8.094 -6.552 -2.177 1.00 0.00 2 LEU A N 10
ATOM 4169 C CA . LEU A 1 2 ? -8.971 -5.569 -2.813 1.00 0.00 2 LEU A CA 10
ATOM 4170 C C . LEU A 1 2 ? -10.338 -5.514 -2.131 1.00 0.00 2 LEU A C 10
ATOM 4171 O O . LEU A 1 2 ? -10.617 -6.282 -1.208 1.00 0.00 2 LEU A O 10
ATOM 4187 N N . ILE A 1 3 ? -11.176 -4.591 -2.601 1.00 0.00 3 ILE A N 10
ATOM 4188 C CA . ILE A 1 3 ? -12.504 -4.358 -2.031 1.00 0.00 3 ILE A CA 10
ATOM 4189 C C . ILE A 1 3 ? -12.380 -3.983 -0.556 1.00 0.00 3 ILE A C 10
ATOM 4190 O O . ILE A 1 3 ? -12.611 -4.799 0.335 1.00 0.00 3 ILE A O 10
ATOM 4206 N N . GLU A 1 4 ? -11.987 -2.741 -0.308 1.00 0.00 4 GLU A N 10
ATOM 4207 C CA . GLU A 1 4 ? -11.761 -2.270 1.047 1.00 0.00 4 GLU A CA 10
ATOM 4208 C C . GLU A 1 4 ? -11.953 -0.759 1.123 1.00 0.00 4 GLU A C 10
ATOM 4209 O O . GLU A 1 4 ? -12.712 -0.259 1.952 1.00 0.00 4 GLU A O 10
ATOM 4221 N N . SER A 1 5 ? -11.274 -0.040 0.245 1.00 0.00 5 SER A N 10
ATOM 4222 C CA . SER A 1 5 ? -11.390 1.409 0.191 1.00 0.00 5 SER A CA 10
ATOM 4223 C C . SER A 1 5 ? -11.165 1.904 -1.231 1.00 0.00 5 SER A C 10
ATOM 4224 O O . SER A 1 5 ? -10.072 1.742 -1.781 1.00 0.00 5 SER A O 10
ATOM 4232 N N . ILE A 1 6 ? -12.204 2.500 -1.818 1.00 0.00 6 ILE A N 10
ATOM 4233 C CA . ILE A 1 6 ? -12.150 2.997 -3.194 1.00 0.00 6 ILE A CA 10
ATOM 4234 C C . ILE A 1 6 ? -11.748 1.862 -4.133 1.00 0.00 6 ILE A C 10
ATOM 4235 O O . ILE A 1 6 ? -10.803 1.982 -4.915 1.00 0.00 6 ILE A O 10
ATOM 4251 N N . ALA A 1 7 ? -12.471 0.744 -4.012 1.00 0.00 7 ALA A N 10
ATOM 4252 C CA . ALA A 1 7 ? -12.178 -0.501 -4.739 1.00 0.00 7 ALA A CA 10
ATOM 4253 C C . ALA A 1 7 ? -10.900 -1.162 -4.220 1.00 0.00 7 ALA A C 10
ATOM 4254 O O . ALA A 1 7 ? -10.858 -2.371 -4.011 1.00 0.00 7 ALA A O 10
ATOM 4261 N N . CYS A 1 8 ? -9.875 -0.351 -4.017 1.00 0.00 8 CYS A N 10
ATOM 4262 C CA . CYS A 1 8 ? -8.596 -0.778 -3.472 1.00 0.00 8 CYS A CA 10
ATOM 4263 C C . CYS A 1 8 ? -7.637 0.409 -3.465 1.00 0.00 8 CYS A C 10
ATOM 4264 O O . CYS A 1 8 ? -7.861 1.399 -4.167 1.00 0.00 8 CYS A O 10
ATOM 4271 N N . ILE A 1 9 ? -6.587 0.324 -2.665 1.00 0.00 9 ILE A N 10
ATOM 4272 C CA . ILE A 1 9 ? -5.573 1.359 -2.626 1.00 0.00 9 ILE A CA 10
ATOM 4273 C C . ILE A 1 9 ? -4.540 1.086 -3.708 1.00 0.00 9 ILE A C 10
ATOM 4274 O O . ILE A 1 9 ? -3.871 0.056 -3.689 1.00 0.00 9 ILE A O 10
ATOM 4290 N N . GLN A 1 10 ? -4.431 2.003 -4.657 1.00 0.00 10 GLN A N 10
ATOM 4291 C CA . GLN A 1 10 ? -3.650 1.758 -5.860 1.00 0.00 10 GLN A CA 10
ATOM 4292 C C . GLN A 1 10 ? -2.160 2.027 -5.650 1.00 0.00 10 GLN A C 10
ATOM 4293 O O . GLN A 1 10 ? -1.753 2.629 -4.653 1.00 0.00 10 GLN A O 10
ATOM 4307 N N . LYS A 1 11 ? -1.369 1.543 -6.602 1.00 0.00 11 LYS A N 10
ATOM 4308 C CA . LYS A 1 11 ? 0.088 1.614 -6.571 1.00 0.00 11 LYS A CA 10
ATOM 4309 C C . LYS A 1 11 ? 0.611 3.006 -6.225 1.00 0.00 11 LYS A C 10
ATOM 4310 O O . LYS A 1 11 ? 0.235 4.000 -6.842 1.00 0.00 11 LYS A O 10
ATOM 4329 N N . GLY A 1 12 ? 1.495 3.060 -5.239 1.00 0.00 12 GLY A N 10
ATOM 4330 C CA . GLY A 1 12 ? 2.120 4.314 -4.867 1.00 0.00 12 GLY A CA 10
ATOM 4331 C C . GLY A 1 12 ? 1.470 4.965 -3.666 1.00 0.00 12 GLY A C 10
ATOM 4332 O O . GLY A 1 12 ? 2.035 5.887 -3.075 1.00 0.00 12 GLY A O 10
ATOM 4336 N N . LEU A 1 13 ? 0.293 4.492 -3.295 1.00 0.00 13 LEU A N 10
ATOM 4337 C CA . LEU A 1 13 ? -0.433 5.072 -2.177 1.00 0.00 13 LEU A CA 10
ATOM 4338 C C . LEU A 1 13 ? -0.209 4.255 -0.907 1.00 0.00 13 LEU A C 10
ATOM 4339 O O . LEU A 1 13 ? 0.048 3.049 -0.974 1.00 0.00 13 LEU A O 10
ATOM 4355 N N . PRO A 1 14 ? -0.285 4.914 0.267 1.00 0.00 14 PRO A N 10
ATOM 4356 C CA . PRO A 1 14 ? -0.063 4.264 1.564 1.00 0.00 14 PRO A CA 10
ATOM 4357 C C . PRO A 1 14 ? -1.100 3.190 1.877 1.00 0.00 14 PRO A C 10
ATOM 4358 O O . PRO A 1 14 ? -2.297 3.382 1.661 1.00 0.00 14 PRO A O 10
ATOM 4369 N N . CYS A 1 15 ? -0.624 2.065 2.385 1.00 0.00 15 CYS A N 10
ATOM 4370 C CA . CYS A 1 15 ? -1.488 0.975 2.809 1.00 0.00 15 CYS A CA 10
ATOM 4371 C C . CYS A 1 15 ? -0.821 0.200 3.938 1.00 0.00 15 CYS A C 10
ATOM 4372 O O . CYS A 1 15 ? 0.354 -0.155 3.846 1.00 0.00 15 CYS A O 10
ATOM 4379 N N . MET A 1 16 ? -1.562 -0.048 5.009 1.00 0.00 16 MET A N 10
ATOM 4380 C CA . MET A 1 16 ? -1.005 -0.720 6.181 1.00 0.00 16 MET A CA 10
ATOM 4381 C C . MET A 1 16 ? -1.284 -2.218 6.129 1.00 0.00 16 MET A C 10
ATOM 4382 O O . MET A 1 16 ? -0.735 -2.993 6.914 1.00 0.00 16 MET A O 10
ATOM 4396 N N . GLU A 1 17 ? -2.135 -2.617 5.198 1.00 0.00 17 GLU A N 10
ATOM 4397 C CA . GLU A 1 17 ? -2.458 -4.020 4.993 1.00 0.00 17 GLU A CA 10
ATOM 4398 C C . GLU A 1 17 ? -2.431 -4.334 3.503 1.00 0.00 17 GLU A C 10
ATOM 4399 O O . GLU A 1 17 ? -2.876 -3.537 2.678 1.00 0.00 17 GLU A O 10
ATOM 4411 N N . HIS A 1 18 ? -1.898 -5.508 3.180 1.00 0.00 18 HIS A N 10
ATOM 4412 C CA . HIS A 1 18 ? -1.683 -5.926 1.797 1.00 0.00 18 HIS A CA 10
ATOM 4413 C C . HIS A 1 18 ? -3.004 -6.057 1.049 1.00 0.00 18 HIS A C 10
ATOM 4414 O O . HIS A 1 18 ? -3.050 -5.915 -0.169 1.00 0.00 18 HIS A O 10
ATOM 4429 N N . SER A 1 19 ? -4.061 -6.346 1.796 1.00 0.00 19 SER A N 10
ATOM 4430 C CA . SER A 1 19 ? -5.397 -6.506 1.237 1.00 0.00 19 SER A CA 10
ATOM 4431 C C . SER A 1 19 ? -5.903 -5.207 0.610 1.00 0.00 19 SER A C 10
ATOM 4432 O O . SER A 1 19 ? -6.564 -5.230 -0.426 1.00 0.00 19 SER A O 10
ATOM 4440 N N . ASP A 1 20 ? -5.590 -4.081 1.246 1.00 0.00 20 ASP A N 10
ATOM 4441 C CA . ASP A 1 20 ? -6.019 -2.771 0.758 1.00 0.00 20 ASP A CA 10
ATOM 4442 C C . ASP A 1 20 ? -5.457 -2.496 -0.630 1.00 0.00 20 ASP A C 10
ATOM 4443 O O . ASP A 1 20 ? -6.169 -2.045 -1.526 1.00 0.00 20 ASP A O 10
ATOM 4452 N N . CYS A 1 21 ? -4.177 -2.782 -0.787 1.00 0.00 21 CYS A N 10
ATOM 4453 C CA . CYS A 1 21 ? -3.450 -2.511 -2.028 1.00 0.00 21 CYS A CA 10
ATOM 4454 C C . CYS A 1 21 ? -4.024 -3.302 -3.205 1.00 0.00 21 CYS A C 10
ATOM 4455 O O . CYS A 1 21 ? -4.227 -4.512 -3.122 1.00 0.00 21 CYS A O 10
ATOM 4462 N N . CYS A 1 22 ? -4.290 -2.582 -4.302 1.00 0.00 22 CYS A N 10
ATOM 4463 C CA . CYS A 1 22 ? -4.772 -3.181 -5.551 1.00 0.00 22 CYS A CA 10
ATOM 4464 C C . CYS A 1 22 ? -3.808 -4.254 -6.048 1.00 0.00 22 CYS A C 10
ATOM 4465 O O . CYS A 1 22 ? -4.211 -5.217 -6.699 1.00 0.00 22 CYS A O 10
ATOM 4472 N N . ARG A 1 23 ? -2.532 -4.062 -5.749 1.00 0.00 23 ARG A N 10
ATOM 4473 C CA . ARG A 1 23 ? -1.489 -4.993 -6.154 1.00 0.00 23 ARG A CA 10
ATOM 4474 C C . ARG A 1 23 ? -1.434 -6.195 -5.213 1.00 0.00 23 ARG A C 10
ATOM 4475 O O . ARG A 1 23 ? -0.848 -7.225 -5.539 1.00 0.00 23 ARG A O 10
ATOM 4496 N N . GLY A 1 24 ? -2.047 -6.052 -4.042 1.00 0.00 24 GLY A N 10
ATOM 4497 C CA . GLY A 1 24 ? -2.046 -7.118 -3.060 1.00 0.00 24 GLY A CA 10
ATOM 4498 C C . GLY A 1 24 ? -0.755 -7.175 -2.270 1.00 0.00 24 GLY A C 10
ATOM 4499 O O . GLY A 1 24 ? -0.554 -8.070 -1.445 1.00 0.00 24 GLY A O 10
ATOM 4503 N N . VAL A 1 25 ? 0.118 -6.209 -2.509 1.00 0.00 25 VAL A N 10
ATOM 4504 C CA . VAL A 1 25 ? 1.415 -6.173 -1.864 1.00 0.00 25 VAL A CA 10
ATOM 4505 C C . VAL A 1 25 ? 1.729 -4.777 -1.332 1.00 0.00 25 VAL A C 10
ATOM 4506 O O . VAL A 1 25 ? 1.826 -3.809 -2.085 1.00 0.00 25 VAL A O 10
ATOM 4519 N N . CYS A 1 26 ? 1.864 -4.688 -0.021 1.00 0.00 26 CYS A N 10
ATOM 4520 C CA . CYS A 1 26 ? 2.190 -3.438 0.639 1.00 0.00 26 CYS A CA 10
ATOM 4521 C C . CYS A 1 26 ? 3.568 -3.528 1.273 1.00 0.00 26 CYS A C 10
ATOM 4522 O O . CYS A 1 26 ? 3.775 -4.295 2.214 1.00 0.00 26 CYS A O 10
ATOM 4529 N N . GLU A 1 27 ? 4.505 -2.761 0.744 1.00 0.00 27 GLU A N 10
ATOM 4530 C CA . GLU A 1 27 ? 5.854 -2.717 1.282 1.00 0.00 27 GLU A CA 10
ATOM 4531 C C . GLU A 1 27 ? 6.205 -1.286 1.640 1.00 0.00 27 GLU A C 10
ATOM 4532 O O . GLU A 1 27 ? 5.976 -0.372 0.844 1.00 0.00 27 GLU A O 10
ATOM 4544 N N . ALA A 1 28 ? 6.747 -1.100 2.841 1.00 0.00 28 ALA A N 10
ATOM 4545 C CA . ALA A 1 28 ? 7.030 0.228 3.376 1.00 0.00 28 ALA A CA 10
ATOM 4546 C C . ALA A 1 28 ? 5.748 1.040 3.489 1.00 0.00 28 ALA A C 10
ATOM 4547 O O . ALA A 1 28 ? 5.760 2.264 3.367 1.00 0.00 28 ALA A O 10
ATOM 4554 N N . LEU A 1 29 ? 4.647 0.330 3.723 1.00 0.00 29 LEU A N 10
ATOM 4555 C CA . LEU A 1 29 ? 3.322 0.930 3.857 1.00 0.00 29 LEU A CA 10
ATOM 4556 C C . LEU A 1 29 ? 2.871 1.594 2.559 1.00 0.00 29 LEU A C 10
ATOM 4557 O O . LEU A 1 29 ? 2.101 2.551 2.581 1.00 0.00 29 LEU A O 10
ATOM 4573 N N . PHE A 1 30 ? 3.353 1.088 1.431 1.00 0.00 30 PHE A N 10
ATOM 4574 C CA . PHE A 1 30 ? 2.910 1.572 0.130 1.00 0.00 30 PHE A CA 10
ATOM 4575 C C . PHE A 1 30 ? 2.541 0.411 -0.782 1.00 0.00 30 PHE A C 10
ATOM 4576 O O . PHE A 1 30 ? 3.194 -0.636 -0.771 1.00 0.00 30 PHE A O 10
ATOM 4593 N N . CYS A 1 31 ? 1.485 0.606 -1.559 1.00 0.00 31 CYS A N 10
ATOM 4594 C CA . CYS A 1 31 ? 1.033 -0.391 -2.520 1.00 0.00 31 CYS A CA 10
ATOM 4595 C C . CYS A 1 31 ? 2.046 -0.500 -3.657 1.00 0.00 31 CYS A C 10
ATOM 4596 O O . CYS A 1 31 ? 2.276 0.468 -4.387 1.00 0.00 31 CYS A O 10
ATOM 4603 N N . GLN A 1 32 ? 2.663 -1.670 -3.781 1.00 0.00 32 GLN A N 10
ATOM 4604 C CA . GLN A 1 32 ? 3.764 -1.871 -4.721 1.00 0.00 32 GLN A CA 10
ATOM 4605 C C . GLN A 1 32 ? 3.263 -2.284 -6.098 1.00 0.00 32 GLN A C 10
ATOM 4606 O O . GLN A 1 32 ? 3.132 -1.409 -6.972 1.00 0.00 32 GLN A O 10
ATOM 4621 N N . GLY A 1 1 ? -9.192 3.986 -4.116 1.00 0.00 1 GLY A N 11
ATOM 4622 C CA . GLY A 1 1 ? -9.967 4.222 -2.872 1.00 0.00 1 GLY A CA 11
ATOM 4623 C C . GLY A 1 1 ? -9.117 4.030 -1.635 1.00 0.00 1 GLY A C 11
ATOM 4624 O O . GLY A 1 1 ? -7.890 4.096 -1.711 1.00 0.00 1 GLY A O 11
ATOM 4630 N N . LEU A 1 2 ? -9.760 3.788 -0.499 1.00 0.00 2 LEU A N 11
ATOM 4631 C CA . LEU A 1 2 ? -9.042 3.569 0.753 1.00 0.00 2 LEU A CA 11
ATOM 4632 C C . LEU A 1 2 ? -9.547 2.310 1.447 1.00 0.00 2 LEU A C 11
ATOM 4633 O O . LEU A 1 2 ? -9.522 2.205 2.675 1.00 0.00 2 LEU A O 11
ATOM 4649 N N . ILE A 1 3 ? -9.998 1.354 0.651 1.00 0.00 3 ILE A N 11
ATOM 4650 C CA . ILE A 1 3 ? -10.500 0.095 1.177 1.00 0.00 3 ILE A CA 11
ATOM 4651 C C . ILE A 1 3 ? -9.829 -1.078 0.477 1.00 0.00 3 ILE A C 11
ATOM 4652 O O . ILE A 1 3 ? -9.114 -0.894 -0.504 1.00 0.00 3 ILE A O 11
ATOM 4668 N N . GLU A 1 4 ? -10.059 -2.277 0.987 1.00 0.00 4 GLU A N 11
ATOM 4669 C CA . GLU A 1 4 ? -9.372 -3.464 0.494 1.00 0.00 4 GLU A CA 11
ATOM 4670 C C . GLU A 1 4 ? -10.248 -4.271 -0.458 1.00 0.00 4 GLU A C 11
ATOM 4671 O O . GLU A 1 4 ? -9.958 -5.431 -0.750 1.00 0.00 4 GLU A O 11
ATOM 4683 N N . SER A 1 5 ? -11.312 -3.658 -0.944 1.00 0.00 5 SER A N 11
ATOM 4684 C CA . SER A 1 5 ? -12.222 -4.331 -1.857 1.00 0.00 5 SER A CA 11
ATOM 4685 C C . SER A 1 5 ? -12.824 -3.335 -2.837 1.00 0.00 5 SER A C 11
ATOM 4686 O O . SER A 1 5 ? -13.287 -2.268 -2.431 1.00 0.00 5 SER A O 11
ATOM 4694 N N . ILE A 1 6 ? -12.800 -3.687 -4.122 1.00 0.00 6 ILE A N 11
ATOM 4695 C CA . ILE A 1 6 ? -13.338 -2.835 -5.183 1.00 0.00 6 ILE A CA 11
ATOM 4696 C C . ILE A 1 6 ? -12.495 -1.569 -5.338 1.00 0.00 6 ILE A C 11
ATOM 4697 O O . ILE A 1 6 ? -11.637 -1.483 -6.218 1.00 0.00 6 ILE A O 11
ATOM 4713 N N . ALA A 1 7 ? -12.715 -0.610 -4.454 1.00 0.00 7 ALA A N 11
ATOM 4714 C CA . ALA A 1 7 ? -11.979 0.642 -4.477 1.00 0.00 7 ALA A CA 11
ATOM 4715 C C . ALA A 1 7 ? -10.715 0.525 -3.640 1.00 0.00 7 ALA A C 11
ATOM 4716 O O . ALA A 1 7 ? -10.525 1.247 -2.658 1.00 0.00 7 ALA A O 11
ATOM 4723 N N . CYS A 1 8 ? -9.863 -0.395 -4.046 1.00 0.00 8 CYS A N 11
ATOM 4724 C CA . CYS A 1 8 ? -8.613 -0.672 -3.353 1.00 0.00 8 CYS A CA 11
ATOM 4725 C C . CYS A 1 8 ? -7.669 0.527 -3.416 1.00 0.00 8 CYS A C 11
ATOM 4726 O O . CYS A 1 8 ? -7.923 1.503 -4.132 1.00 0.00 8 CYS A O 11
ATOM 4733 N N . ILE A 1 9 ? -6.592 0.458 -2.653 1.00 0.00 9 ILE A N 11
ATOM 4734 C CA . ILE A 1 9 ? -5.578 1.487 -2.677 1.00 0.00 9 ILE A CA 11
ATOM 4735 C C . ILE A 1 9 ? -4.577 1.178 -3.777 1.00 0.00 9 ILE A C 11
ATOM 4736 O O . ILE A 1 9 ? -3.937 0.125 -3.772 1.00 0.00 9 ILE A O 11
ATOM 4752 N N . GLN A 1 10 ? -4.465 2.095 -4.723 1.00 0.00 10 GLN A N 11
ATOM 4753 C CA . GLN A 1 10 ? -3.697 1.854 -5.934 1.00 0.00 10 GLN A CA 11
ATOM 4754 C C . GLN A 1 10 ? -2.199 1.973 -5.697 1.00 0.00 10 GLN A C 11
ATOM 4755 O O . GLN A 1 10 ? -1.746 2.506 -4.681 1.00 0.00 10 GLN A O 11
ATOM 4769 N N . LYS A 1 11 ? -1.453 1.443 -6.655 1.00 0.00 11 LYS A N 11
ATOM 4770 C CA . LYS A 1 11 ? -0.004 1.532 -6.688 1.00 0.00 11 LYS A CA 11
ATOM 4771 C C . LYS A 1 11 ? 0.476 2.962 -6.447 1.00 0.00 11 LYS A C 11
ATOM 4772 O O . LYS A 1 11 ? 0.032 3.899 -7.112 1.00 0.00 11 LYS A O 11
ATOM 4791 N N . GLY A 1 12 ? 1.382 3.117 -5.495 1.00 0.00 12 GLY A N 11
ATOM 4792 C CA . GLY A 1 12 ? 1.964 4.415 -5.228 1.00 0.00 12 GLY A CA 11
ATOM 4793 C C . GLY A 1 12 ? 1.335 5.119 -4.042 1.00 0.00 12 GLY A C 11
ATOM 4794 O O . GLY A 1 12 ? 1.754 6.218 -3.678 1.00 0.00 12 GLY A O 11
ATOM 4798 N N . LEU A 1 13 ? 0.330 4.502 -3.439 1.00 0.00 13 LEU A N 11
ATOM 4799 C CA . LEU A 1 13 ? -0.350 5.102 -2.304 1.00 0.00 13 LEU A CA 11
ATOM 4800 C C . LEU A 1 13 ? -0.173 4.251 -1.045 1.00 0.00 13 LEU A C 11
ATOM 4801 O O . LEU A 1 13 ? 0.065 3.043 -1.134 1.00 0.00 13 LEU A O 11
ATOM 4817 N N . PRO A 1 14 ? -0.264 4.884 0.142 1.00 0.00 14 PRO A N 11
ATOM 4818 C CA . PRO A 1 14 ? -0.054 4.209 1.429 1.00 0.00 14 PRO A CA 11
ATOM 4819 C C . PRO A 1 14 ? -1.125 3.170 1.749 1.00 0.00 14 PRO A C 11
ATOM 4820 O O . PRO A 1 14 ? -2.318 3.406 1.560 1.00 0.00 14 PRO A O 11
ATOM 4831 N N . CYS A 1 15 ? -0.682 2.027 2.252 1.00 0.00 15 CYS A N 11
ATOM 4832 C CA . CYS A 1 15 ? -1.573 0.958 2.679 1.00 0.00 15 CYS A CA 11
ATOM 4833 C C . CYS A 1 15 ? -0.963 0.237 3.875 1.00 0.00 15 CYS A C 11
ATOM 4834 O O . CYS A 1 15 ? 0.220 -0.098 3.866 1.00 0.00 15 CYS A O 11
ATOM 4841 N N . MET A 1 16 ? -1.759 0.013 4.911 1.00 0.00 16 MET A N 11
ATOM 4842 C CA . MET A 1 16 ? -1.235 -0.573 6.142 1.00 0.00 16 MET A CA 11
ATOM 4843 C C . MET A 1 16 ? -1.369 -2.091 6.141 1.00 0.00 16 MET A C 11
ATOM 4844 O O . MET A 1 16 ? -0.626 -2.784 6.839 1.00 0.00 16 MET A O 11
ATOM 4858 N N . GLU A 1 17 ? -2.308 -2.606 5.364 1.00 0.00 17 GLU A N 11
ATOM 4859 C CA . GLU A 1 17 ? -2.444 -4.043 5.191 1.00 0.00 17 GLU A CA 11
ATOM 4860 C C . GLU A 1 17 ? -2.355 -4.363 3.705 1.00 0.00 17 GLU A C 11
ATOM 4861 O O . GLU A 1 17 ? -2.859 -3.616 2.868 1.00 0.00 17 GLU A O 11
ATOM 4873 N N . HIS A 1 18 ? -1.681 -5.468 3.393 1.00 0.00 18 HIS A N 11
ATOM 4874 C CA . HIS A 1 18 ? -1.462 -5.901 2.010 1.00 0.00 18 HIS A CA 11
ATOM 4875 C C . HIS A 1 18 ? -2.772 -5.995 1.234 1.00 0.00 18 HIS A C 11
ATOM 4876 O O . HIS A 1 18 ? -2.792 -5.787 0.024 1.00 0.00 18 HIS A O 11
ATOM 4891 N N . SER A 1 19 ? -3.851 -6.305 1.940 1.00 0.00 19 SER A N 11
ATOM 4892 C CA . SER A 1 19 ? -5.171 -6.435 1.334 1.00 0.00 19 SER A CA 11
ATOM 4893 C C . SER A 1 19 ? -5.648 -5.118 0.723 1.00 0.00 19 SER A C 11
ATOM 4894 O O . SER A 1 19 ? -6.394 -5.116 -0.257 1.00 0.00 19 SER A O 11
ATOM 4902 N N . ASP A 1 20 ? -5.218 -4.000 1.305 1.00 0.00 20 ASP A N 11
ATOM 4903 C CA . ASP A 1 20 ? -5.672 -2.682 0.865 1.00 0.00 20 ASP A CA 11
ATOM 4904 C C . ASP A 1 20 ? -5.150 -2.367 -0.528 1.00 0.00 20 ASP A C 11
ATOM 4905 O O . ASP A 1 20 ? -5.860 -1.797 -1.355 1.00 0.00 20 ASP A O 11
ATOM 4914 N N . CYS A 1 21 ? -3.908 -2.748 -0.777 1.00 0.00 21 CYS A N 11
ATOM 4915 C CA . CYS A 1 21 ? -3.267 -2.508 -2.068 1.00 0.00 21 CYS A CA 11
ATOM 4916 C C . CYS A 1 21 ? -3.943 -3.318 -3.168 1.00 0.00 21 CYS A C 11
ATOM 4917 O O . CYS A 1 21 ? -4.216 -4.509 -3.008 1.00 0.00 21 CYS A O 11
ATOM 4924 N N . CYS A 1 22 ? -4.222 -2.644 -4.280 1.00 0.00 22 CYS A N 11
ATOM 4925 C CA . CYS A 1 22 ? -4.855 -3.260 -5.445 1.00 0.00 22 CYS A CA 11
ATOM 4926 C C . CYS A 1 22 ? -4.086 -4.478 -5.956 1.00 0.00 22 CYS A C 11
ATOM 4927 O O . CYS A 1 22 ? -4.679 -5.382 -6.538 1.00 0.00 22 CYS A O 11
ATOM 4934 N N . ARG A 1 23 ? -2.770 -4.501 -5.759 1.00 0.00 23 ARG A N 11
ATOM 4935 C CA . ARG A 1 23 ? -1.973 -5.644 -6.193 1.00 0.00 23 ARG A CA 11
ATOM 4936 C C . ARG A 1 23 ? -1.751 -6.631 -5.049 1.00 0.00 23 ARG A C 11
ATOM 4937 O O . ARG A 1 23 ? -1.102 -7.662 -5.223 1.00 0.00 23 ARG A O 11
ATOM 4958 N N . GLY A 1 24 ? -2.297 -6.311 -3.882 1.00 0.00 24 GLY A N 11
ATOM 4959 C CA . GLY A 1 24 ? -2.227 -7.211 -2.746 1.00 0.00 24 GLY A CA 11
ATOM 4960 C C . GLY A 1 24 ? -0.871 -7.219 -2.072 1.00 0.00 24 GLY A C 11
ATOM 4961 O O . GLY A 1 24 ? -0.601 -8.063 -1.219 1.00 0.00 24 GLY A O 11
ATOM 4965 N N . VAL A 1 25 ? -0.016 -6.281 -2.437 1.00 0.00 25 VAL A N 11
ATOM 4966 C CA . VAL A 1 25 ? 1.324 -6.231 -1.883 1.00 0.00 25 VAL A CA 11
ATOM 4967 C C . VAL A 1 25 ? 1.688 -4.823 -1.417 1.00 0.00 25 VAL A C 11
ATOM 4968 O O . VAL A 1 25 ? 1.754 -3.880 -2.204 1.00 0.00 25 VAL A O 11
ATOM 4981 N N . CYS A 1 26 ? 1.912 -4.702 -0.118 1.00 0.00 26 CYS A N 11
ATOM 4982 C CA . CYS A 1 26 ? 2.279 -3.437 0.496 1.00 0.00 26 CYS A CA 11
ATOM 4983 C C . CYS A 1 26 ? 3.689 -3.522 1.064 1.00 0.00 26 CYS A C 11
ATOM 4984 O O . CYS A 1 26 ? 3.978 -4.394 1.879 1.00 0.00 26 CYS A O 11
ATOM 4991 N N . GLU A 1 27 ? 4.565 -2.640 0.610 1.00 0.00 27 GLU A N 11
ATOM 4992 C CA . GLU A 1 27 ? 5.923 -2.582 1.128 1.00 0.00 27 GLU A CA 11
ATOM 4993 C C . GLU A 1 27 ? 6.229 -1.164 1.584 1.00 0.00 27 GLU A C 11
ATOM 4994 O O . GLU A 1 27 ? 5.950 -0.205 0.860 1.00 0.00 27 GLU A O 11
ATOM 5006 N N . ALA A 1 28 ? 6.782 -1.041 2.792 1.00 0.00 28 ALA A N 11
ATOM 5007 C CA . ALA A 1 28 ? 6.992 0.253 3.437 1.00 0.00 28 ALA A CA 11
ATOM 5008 C C . ALA A 1 28 ? 5.660 0.962 3.638 1.00 0.00 28 ALA A C 11
ATOM 5009 O O . ALA A 1 28 ? 5.592 2.191 3.705 1.00 0.00 28 ALA A O 11
ATOM 5016 N N . LEU A 1 29 ? 4.609 0.153 3.748 1.00 0.00 29 LEU A N 11
ATOM 5017 C CA . LEU A 1 29 ? 3.239 0.632 3.887 1.00 0.00 29 LEU A CA 11
ATOM 5018 C C . LEU A 1 29 ? 2.787 1.396 2.644 1.00 0.00 29 LEU A C 11
ATOM 5019 O O . LEU A 1 29 ? 1.987 2.328 2.731 1.00 0.00 29 LEU A O 11
ATOM 5035 N N . PHE A 1 30 ? 3.314 1.000 1.492 1.00 0.00 30 PHE A N 11
ATOM 5036 C CA . PHE A 1 30 ? 2.877 1.542 0.213 1.00 0.00 30 PHE A CA 11
ATOM 5037 C C . PHE A 1 30 ? 2.554 0.414 -0.754 1.00 0.00 30 PHE A C 11
ATOM 5038 O O . PHE A 1 30 ? 3.249 -0.605 -0.788 1.00 0.00 30 PHE A O 11
ATOM 5055 N N . CYS A 1 31 ? 1.490 0.593 -1.522 1.00 0.00 31 CYS A N 11
ATOM 5056 C CA . CYS A 1 31 ? 1.122 -0.361 -2.559 1.00 0.00 31 CYS A CA 11
ATOM 5057 C C . CYS A 1 31 ? 2.164 -0.291 -3.669 1.00 0.00 31 CYS A C 11
ATOM 5058 O O . CYS A 1 31 ? 2.294 0.737 -4.340 1.00 0.00 31 CYS A O 11
ATOM 5065 N N . GLN A 1 32 ? 2.936 -1.364 -3.819 1.00 0.00 32 GLN A N 11
ATOM 5066 C CA . GLN A 1 32 ? 4.070 -1.369 -4.738 1.00 0.00 32 GLN A CA 11
ATOM 5067 C C . GLN A 1 32 ? 3.612 -1.179 -6.179 1.00 0.00 32 GLN A C 11
ATOM 5068 O O . GLN A 1 32 ? 4.272 -0.417 -6.914 1.00 0.00 32 GLN A O 11
ATOM 5083 N N . GLY A 1 1 ? -13.522 2.196 2.624 1.00 0.00 1 GLY A N 12
ATOM 5084 C CA . GLY A 1 1 ? -13.494 1.431 1.354 1.00 0.00 1 GLY A CA 12
ATOM 5085 C C . GLY A 1 1 ? -12.127 1.443 0.711 1.00 0.00 1 GLY A C 12
ATOM 5086 O O . GLY A 1 1 ? -11.918 2.106 -0.304 1.00 0.00 1 GLY A O 12
ATOM 5092 N N . LEU A 1 2 ? -11.189 0.718 1.309 1.00 0.00 2 LEU A N 12
ATOM 5093 C CA . LEU A 1 2 ? -9.831 0.623 0.784 1.00 0.00 2 LEU A CA 12
ATOM 5094 C C . LEU A 1 2 ? -9.341 -0.819 0.864 1.00 0.00 2 LEU A C 12
ATOM 5095 O O . LEU A 1 2 ? -8.346 -1.111 1.520 1.00 0.00 2 LEU A O 12
ATOM 5111 N N . ILE A 1 3 ? -10.054 -1.720 0.205 1.00 0.00 3 ILE A N 12
ATOM 5112 C CA . ILE A 1 3 ? -9.739 -3.140 0.267 1.00 0.00 3 ILE A CA 12
ATOM 5113 C C . ILE A 1 3 ? -9.562 -3.729 -1.128 1.00 0.00 3 ILE A C 12
ATOM 5114 O O . ILE A 1 3 ? -10.224 -3.306 -2.076 1.00 0.00 3 ILE A O 12
ATOM 5130 N N . GLU A 1 4 ? -8.649 -4.692 -1.240 1.00 0.00 4 GLU A N 12
ATOM 5131 C CA . GLU A 1 4 ? -8.390 -5.413 -2.487 1.00 0.00 4 GLU A CA 12
ATOM 5132 C C . GLU A 1 4 ? -9.678 -6.011 -3.048 1.00 0.00 4 GLU A C 12
ATOM 5133 O O . GLU A 1 4 ? -10.096 -7.099 -2.647 1.00 0.00 4 GLU A O 12
ATOM 5145 N N . SER A 1 5 ? -10.308 -5.279 -3.955 1.00 0.00 5 SER A N 12
ATOM 5146 C CA . SER A 1 5 ? -11.539 -5.716 -4.593 1.00 0.00 5 SER A CA 12
ATOM 5147 C C . SER A 1 5 ? -11.854 -4.806 -5.775 1.00 0.00 5 SER A C 12
ATOM 5148 O O . SER A 1 5 ? -11.499 -5.101 -6.916 1.00 0.00 5 SER A O 12
ATOM 5156 N N . ILE A 1 6 ? -12.505 -3.696 -5.488 1.00 0.00 6 ILE A N 12
ATOM 5157 C CA . ILE A 1 6 ? -12.717 -2.648 -6.469 1.00 0.00 6 ILE A CA 12
ATOM 5158 C C . ILE A 1 6 ? -12.254 -1.329 -5.878 1.00 0.00 6 ILE A C 12
ATOM 5159 O O . ILE A 1 6 ? -11.460 -0.601 -6.475 1.00 0.00 6 ILE A O 12
ATOM 5175 N N . ALA A 1 7 ? -12.737 -1.047 -4.681 1.00 0.00 7 ALA A N 12
ATOM 5176 C CA . ALA A 1 7 ? -12.316 0.126 -3.939 1.00 0.00 7 ALA A CA 12
ATOM 5177 C C . ALA A 1 7 ? -11.102 -0.206 -3.083 1.00 0.00 7 ALA A C 12
ATOM 5178 O O . ALA A 1 7 ? -11.194 -0.332 -1.865 1.00 0.00 7 ALA A O 12
ATOM 5185 N N . CYS A 1 8 ? -9.974 -0.372 -3.746 1.00 0.00 8 CYS A N 12
ATOM 5186 C CA . CYS A 1 8 ? -8.715 -0.694 -3.090 1.00 0.00 8 CYS A CA 12
ATOM 5187 C C . CYS A 1 8 ? -7.803 0.525 -3.093 1.00 0.00 8 CYS A C 12
ATOM 5188 O O . CYS A 1 8 ? -8.195 1.599 -3.554 1.00 0.00 8 CYS A O 12
ATOM 5195 N N . ILE A 1 9 ? -6.596 0.364 -2.576 1.00 0.00 9 ILE A N 12
ATOM 5196 C CA . ILE A 1 9 ? -5.587 1.401 -2.664 1.00 0.00 9 ILE A CA 12
ATOM 5197 C C . ILE A 1 9 ? -4.687 1.144 -3.869 1.00 0.00 9 ILE A C 12
ATOM 5198 O O . ILE A 1 9 ? -4.270 0.007 -4.117 1.00 0.00 9 ILE A O 12
ATOM 5214 N N . GLN A 1 10 ? -4.411 2.200 -4.621 1.00 0.00 10 GLN A N 12
ATOM 5215 C CA . GLN A 1 10 ? -3.660 2.091 -5.863 1.00 0.00 10 GLN A CA 12
ATOM 5216 C C . GLN A 1 10 ? -2.154 2.168 -5.628 1.00 0.00 10 GLN A C 12
ATOM 5217 O O . GLN A 1 10 ? -1.698 2.558 -4.551 1.00 0.00 10 GLN A O 12
ATOM 5231 N N . LYS A 1 11 ? -1.401 1.788 -6.657 1.00 0.00 11 LYS A N 12
ATOM 5232 C CA . LYS A 1 11 ? 0.057 1.795 -6.627 1.00 0.00 11 LYS A CA 12
ATOM 5233 C C . LYS A 1 11 ? 0.616 3.148 -6.190 1.00 0.00 11 LYS A C 12
ATOM 5234 O O . LYS A 1 11 ? 0.182 4.200 -6.668 1.00 0.00 11 LYS A O 12
ATOM 5253 N N . GLY A 1 12 ? 1.572 3.105 -5.270 1.00 0.00 12 GLY A N 12
ATOM 5254 C CA . GLY A 1 12 ? 2.280 4.304 -4.867 1.00 0.00 12 GLY A CA 12
ATOM 5255 C C . GLY A 1 12 ? 1.654 4.995 -3.675 1.00 0.00 12 GLY A C 12
ATOM 5256 O O . GLY A 1 12 ? 2.245 5.912 -3.106 1.00 0.00 12 GLY A O 12
ATOM 5260 N N . LEU A 1 13 ? 0.472 4.549 -3.281 1.00 0.00 13 LEU A N 12
ATOM 5261 C CA . LEU A 1 13 ? -0.247 5.187 -2.192 1.00 0.00 13 LEU A CA 12
ATOM 5262 C C . LEU A 1 13 ? -0.069 4.405 -0.892 1.00 0.00 13 LEU A C 12
ATOM 5263 O O . LEU A 1 13 ? 0.172 3.195 -0.917 1.00 0.00 13 LEU A O 12
ATOM 5279 N N . PRO A 1 14 ? -0.155 5.101 0.260 1.00 0.00 14 PRO A N 12
ATOM 5280 C CA . PRO A 1 14 ? 0.015 4.486 1.582 1.00 0.00 14 PRO A CA 12
ATOM 5281 C C . PRO A 1 14 ? -1.084 3.482 1.921 1.00 0.00 14 PRO A C 12
ATOM 5282 O O . PRO A 1 14 ? -2.267 3.727 1.671 1.00 0.00 14 PRO A O 12
ATOM 5293 N N . CYS A 1 15 ? -0.678 2.365 2.507 1.00 0.00 15 CYS A N 12
ATOM 5294 C CA . CYS A 1 15 ? -1.609 1.333 2.945 1.00 0.00 15 CYS A CA 12
ATOM 5295 C C . CYS A 1 15 ? -1.396 1.056 4.428 1.00 0.00 15 CYS A C 12
ATOM 5296 O O . CYS A 1 15 ? -0.507 1.638 5.052 1.00 0.00 15 CYS A O 12
ATOM 5303 N N . MET A 1 16 ? -2.220 0.186 4.997 1.00 0.00 16 MET A N 12
ATOM 5304 C CA . MET A 1 16 ? -2.010 -0.281 6.361 1.00 0.00 16 MET A CA 12
ATOM 5305 C C . MET A 1 16 ? -1.878 -1.802 6.383 1.00 0.00 16 MET A C 12
ATOM 5306 O O . MET A 1 16 ? -1.527 -2.390 7.407 1.00 0.00 16 MET A O 12
ATOM 5320 N N . GLU A 1 17 ? -2.158 -2.433 5.247 1.00 0.00 17 GLU A N 12
ATOM 5321 C CA . GLU A 1 17 ? -2.061 -3.877 5.120 1.00 0.00 17 GLU A CA 12
ATOM 5322 C C . GLU A 1 17 ? -2.000 -4.269 3.639 1.00 0.00 17 GLU A C 12
ATOM 5323 O O . GLU A 1 17 ? -2.446 -3.515 2.777 1.00 0.00 17 GLU A O 12
ATOM 5335 N N . HIS A 1 18 ? -1.440 -5.442 3.353 1.00 0.00 18 HIS A N 12
ATOM 5336 C CA . HIS A 1 18 ? -1.301 -5.926 1.975 1.00 0.00 18 HIS A CA 12
ATOM 5337 C C . HIS A 1 18 ? -2.658 -6.032 1.284 1.00 0.00 18 HIS A C 12
ATOM 5338 O O . HIS A 1 18 ? -2.793 -5.714 0.100 1.00 0.00 18 HIS A O 12
ATOM 5353 N N . SER A 1 19 ? -3.654 -6.463 2.042 1.00 0.00 19 SER A N 12
ATOM 5354 C CA . SER A 1 19 ? -5.014 -6.644 1.548 1.00 0.00 19 SER A CA 12
ATOM 5355 C C . SER A 1 19 ? -5.671 -5.329 1.113 1.00 0.00 19 SER A C 12
ATOM 5356 O O . SER A 1 19 ? -6.725 -5.343 0.485 1.00 0.00 19 SER A O 12
ATOM 5364 N N . ASP A 1 20 ? -5.075 -4.198 1.471 1.00 0.00 20 ASP A N 12
ATOM 5365 C CA . ASP A 1 20 ? -5.631 -2.895 1.100 1.00 0.00 20 ASP A CA 12
ATOM 5366 C C . ASP A 1 20 ? -5.443 -2.625 -0.392 1.00 0.00 20 ASP A C 12
ATOM 5367 O O . ASP A 1 20 ? -6.267 -1.970 -1.034 1.00 0.00 20 ASP A O 12
ATOM 5376 N N . CYS A 1 21 ? -4.357 -3.143 -0.942 1.00 0.00 21 CYS A N 12
ATOM 5377 C CA . CYS A 1 2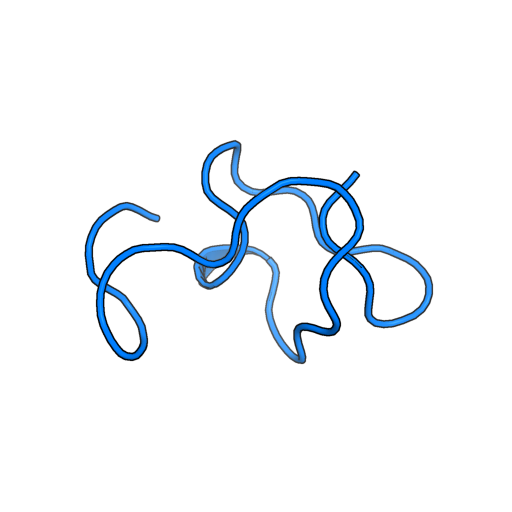1 ? -3.977 -2.858 -2.319 1.00 0.00 21 CYS A CA 12
ATOM 5378 C C . CYS A 1 21 ? -4.493 -3.951 -3.259 1.00 0.00 21 CYS A C 12
ATOM 5379 O O . CYS A 1 21 ? -4.413 -5.134 -2.941 1.00 0.00 21 CYS A O 12
ATOM 5386 N N . CYS A 1 22 ? -5.018 -3.542 -4.424 1.00 0.00 22 CYS A N 12
ATOM 5387 C CA . CYS A 1 22 ? -5.520 -4.488 -5.434 1.00 0.00 22 CYS A CA 12
ATOM 5388 C C . CYS A 1 22 ? -4.437 -5.465 -5.881 1.00 0.00 22 CYS A C 12
ATOM 5389 O O . CYS A 1 22 ? -4.723 -6.610 -6.226 1.00 0.00 22 CYS A O 12
ATOM 5396 N N . ARG A 1 23 ? -3.196 -5.003 -5.891 1.00 0.00 23 ARG A N 12
ATOM 5397 C CA . ARG A 1 23 ? -2.072 -5.830 -6.307 1.00 0.00 23 ARG A CA 12
ATOM 5398 C C . ARG A 1 23 ? -1.662 -6.801 -5.200 1.00 0.00 23 ARG A C 12
ATOM 5399 O O . ARG A 1 23 ? -0.794 -7.649 -5.397 1.00 0.00 23 ARG A O 12
ATOM 5420 N N . GLY A 1 24 ? -2.296 -6.670 -4.038 1.00 0.00 24 GLY A N 12
ATOM 5421 C CA . GLY A 1 24 ? -2.084 -7.596 -2.939 1.00 0.00 24 GLY A CA 12
ATOM 5422 C C . GLY A 1 24 ? -0.712 -7.493 -2.300 1.00 0.00 24 GLY A C 12
ATOM 5423 O O . GLY A 1 24 ? -0.388 -8.259 -1.392 1.00 0.00 24 GLY A O 12
ATOM 5427 N N . VAL A 1 25 ? 0.088 -6.540 -2.746 1.00 0.00 25 VAL A N 12
ATOM 5428 C CA . VAL A 1 25 ? 1.425 -6.376 -2.212 1.00 0.00 25 VAL A CA 12
ATOM 5429 C C . VAL A 1 25 ? 1.675 -4.937 -1.788 1.00 0.00 25 VAL A C 12
ATOM 5430 O O . VAL A 1 25 ? 1.646 -4.008 -2.595 1.00 0.00 25 VAL A O 12
ATOM 5443 N N . CYS A 1 26 ? 1.870 -4.762 -0.496 1.00 0.00 26 CYS A N 12
ATOM 5444 C CA . CYS A 1 26 ? 2.224 -3.475 0.057 1.00 0.00 26 CYS A CA 12
ATOM 5445 C C . CYS A 1 26 ? 3.583 -3.574 0.734 1.00 0.00 26 CYS A C 12
ATOM 5446 O O . CYS A 1 26 ? 3.813 -4.486 1.527 1.00 0.00 26 CYS A O 12
ATOM 5453 N N . GLU A 1 27 ? 4.480 -2.660 0.417 1.00 0.00 27 GLU A N 12
ATOM 5454 C CA . GLU A 1 27 ? 5.799 -2.652 1.028 1.00 0.00 27 GLU A CA 12
ATOM 5455 C C . GLU A 1 27 ? 6.086 -1.274 1.601 1.00 0.00 27 GLU A C 12
ATOM 5456 O O . GLU A 1 27 ? 5.922 -0.267 0.907 1.00 0.00 27 GLU A O 12
ATOM 5468 N N . ALA A 1 28 ? 6.480 -1.238 2.873 1.00 0.00 28 ALA A N 12
ATOM 5469 C CA . ALA A 1 28 ? 6.730 0.013 3.586 1.00 0.00 28 ALA A CA 12
ATOM 5470 C C . ALA A 1 28 ? 5.467 0.862 3.650 1.00 0.00 28 ALA A C 12
ATOM 5471 O O . ALA A 1 28 ? 5.523 2.092 3.573 1.00 0.00 28 ALA A O 12
ATOM 5478 N N . LEU A 1 29 ? 4.332 0.184 3.790 1.00 0.00 29 LEU A N 12
ATOM 5479 C CA . LEU A 1 29 ? 3.024 0.832 3.823 1.00 0.00 29 LEU A CA 12
ATOM 5480 C C . LEU A 1 29 ? 2.759 1.621 2.544 1.00 0.00 29 LEU A C 12
ATOM 5481 O O . LEU A 1 29 ? 2.069 2.635 2.563 1.00 0.00 29 LEU A O 12
ATOM 5497 N N . PHE A 1 30 ? 3.331 1.162 1.441 1.00 0.00 30 PHE A N 12
ATOM 5498 C CA . PHE A 1 30 ? 3.015 1.700 0.129 1.00 0.00 30 PHE A CA 12
ATOM 5499 C C . PHE A 1 30 ? 2.664 0.570 -0.823 1.00 0.00 30 PHE A C 12
ATOM 5500 O O . PHE A 1 30 ? 3.407 -0.410 -0.939 1.00 0.00 30 PHE A O 12
ATOM 5517 N N . CYS A 1 31 ? 1.530 0.699 -1.490 1.00 0.00 31 CYS A N 12
ATOM 5518 C CA . CYS A 1 31 ? 1.088 -0.306 -2.443 1.00 0.00 31 CYS A CA 12
ATOM 5519 C C . CYS A 1 31 ? 2.069 -0.403 -3.602 1.00 0.00 31 CYS A C 12
ATOM 5520 O O . CYS A 1 31 ? 2.362 0.596 -4.265 1.00 0.00 31 CYS A O 12
ATOM 5527 N N . GLN A 1 32 ? 2.592 -1.600 -3.830 1.00 0.00 32 GLN A N 12
ATOM 5528 C CA . GLN A 1 32 ? 3.541 -1.817 -4.907 1.00 0.00 32 GLN A CA 12
ATOM 5529 C C . GLN A 1 32 ? 2.808 -2.253 -6.162 1.00 0.00 32 GLN A C 12
ATOM 5530 O O . GLN A 1 32 ? 2.226 -1.388 -6.844 1.00 0.00 32 GLN A O 12
ATOM 5545 N N . GLY A 1 1 ? -14.242 -6.802 -5.368 1.00 0.00 1 GLY A N 13
ATOM 5546 C CA . GLY A 1 1 ? -13.581 -5.480 -5.288 1.00 0.00 1 GLY A CA 13
ATOM 5547 C C . GLY A 1 1 ? -13.919 -4.760 -4.003 1.00 0.00 1 GLY A C 13
ATOM 5548 O O . GLY A 1 1 ? -14.637 -5.302 -3.161 1.00 0.00 1 GLY A O 13
ATOM 5554 N N . LEU A 1 2 ? -13.397 -3.540 -3.853 1.00 0.00 2 LEU A N 13
ATOM 5555 C CA . LEU A 1 2 ? -13.668 -2.707 -2.679 1.00 0.00 2 LEU A CA 13
ATOM 5556 C C . LEU A 1 2 ? -13.255 -3.424 -1.396 1.00 0.00 2 LEU A C 13
ATOM 5557 O O . LEU A 1 2 ? -14.047 -3.552 -0.463 1.00 0.00 2 LEU A O 13
ATOM 5573 N N . ILE A 1 3 ? -12.012 -3.890 -1.361 1.00 0.00 3 ILE A N 13
ATOM 5574 C CA . ILE A 1 3 ? -11.514 -4.665 -0.225 1.00 0.00 3 ILE A CA 13
ATOM 5575 C C . ILE A 1 3 ? -11.449 -3.811 1.039 1.00 0.00 3 ILE A C 13
ATOM 5576 O O . ILE A 1 3 ? -12.275 -3.954 1.938 1.00 0.00 3 ILE A O 13
ATOM 5592 N N . GLU A 1 4 ? -10.476 -2.918 1.096 1.00 0.00 4 GLU A N 13
ATOM 5593 C CA . GLU A 1 4 ? -10.331 -2.025 2.236 1.00 0.00 4 GLU A CA 13
ATOM 5594 C C . GLU A 1 4 ? -11.049 -0.714 1.951 1.00 0.00 4 GLU A C 13
ATOM 5595 O O . GLU A 1 4 ? -12.006 -0.348 2.636 1.00 0.00 4 GLU A O 13
ATOM 5607 N N . SER A 1 5 ? -10.591 -0.021 0.926 1.00 0.00 5 SER A N 13
ATOM 5608 C CA . SER A 1 5 ? -11.228 1.205 0.490 1.00 0.00 5 SER A CA 13
ATOM 5609 C C . SER A 1 5 ? -12.038 0.949 -0.775 1.00 0.00 5 SER A C 13
ATOM 5610 O O . SER A 1 5 ? -11.948 -0.131 -1.375 1.00 0.00 5 SER A O 13
ATOM 5618 N N . ILE A 1 6 ? -12.835 1.929 -1.176 1.00 0.00 6 ILE A N 13
ATOM 5619 C CA . ILE A 1 6 ? -13.615 1.821 -2.397 1.00 0.00 6 ILE A CA 13
ATOM 5620 C C . ILE A 1 6 ? -12.675 1.734 -3.595 1.00 0.00 6 ILE A C 13
ATOM 5621 O O . ILE A 1 6 ? -11.855 2.626 -3.809 1.00 0.00 6 ILE A O 13
ATOM 5637 N N . ALA A 1 7 ? -12.789 0.637 -4.344 1.00 0.00 7 ALA A N 13
ATOM 5638 C CA . ALA A 1 7 ? -11.937 0.376 -5.503 1.00 0.00 7 ALA A CA 13
ATOM 5639 C C . ALA A 1 7 ? -10.483 0.172 -5.089 1.00 0.00 7 ALA A C 13
ATOM 5640 O O . ALA A 1 7 ? -9.571 0.391 -5.886 1.00 0.00 7 ALA A O 13
ATOM 5647 N N . CYS A 1 8 ? -10.303 -0.258 -3.836 1.00 0.00 8 CYS A N 13
ATOM 5648 C CA . CYS A 1 8 ? -8.987 -0.542 -3.235 1.00 0.00 8 CYS A CA 13
ATOM 5649 C C . CYS A 1 8 ? -8.062 0.678 -3.266 1.00 0.00 8 CYS A C 13
ATOM 5650 O O . CYS A 1 8 ? -8.416 1.743 -3.774 1.00 0.00 8 CYS A O 13
ATOM 5657 N N . ILE A 1 9 ? -6.887 0.520 -2.679 1.00 0.00 9 ILE A N 13
ATOM 5658 C CA . ILE A 1 9 ? -5.864 1.544 -2.720 1.00 0.00 9 ILE A CA 13
ATOM 5659 C C . ILE A 1 9 ? -4.988 1.347 -3.949 1.00 0.00 9 ILE A C 13
ATOM 5660 O O . ILE A 1 9 ? -4.671 0.217 -4.323 1.00 0.00 9 ILE A O 13
ATOM 5676 N N . GLN A 1 10 ? -4.621 2.451 -4.583 1.00 0.00 10 GLN A N 13
ATOM 5677 C CA . GLN A 1 10 ? -3.853 2.416 -5.816 1.00 0.00 10 GLN A CA 13
ATOM 5678 C C . GLN A 1 10 ? -2.362 2.240 -5.554 1.00 0.00 10 GLN A C 13
ATOM 5679 O O . GLN A 1 10 ? -1.877 2.447 -4.439 1.00 0.00 10 GLN A O 13
ATOM 5693 N N . LYS A 1 11 ? -1.653 1.852 -6.604 1.00 0.00 11 LYS A N 13
ATOM 5694 C CA . LYS A 1 11 ? -0.217 1.636 -6.556 1.00 0.00 11 LYS A CA 13
ATOM 5695 C C . LYS A 1 11 ? 0.522 2.919 -6.184 1.00 0.00 11 LYS A C 13
ATOM 5696 O O . LYS A 1 11 ? 0.213 3.996 -6.700 1.00 0.00 11 LYS A O 13
ATOM 5715 N N . GLY A 1 12 ? 1.489 2.801 -5.282 1.00 0.00 12 GLY A N 13
ATOM 5716 C CA . GLY A 1 12 ? 2.274 3.950 -4.874 1.00 0.00 12 GLY A CA 13
ATOM 5717 C C . GLY A 1 12 ? 1.626 4.742 -3.753 1.00 0.00 12 GLY A C 13
ATOM 5718 O O . GLY A 1 12 ? 2.194 5.721 -3.270 1.00 0.00 12 GLY A O 13
ATOM 5722 N N . LEU A 1 13 ? 0.439 4.326 -3.335 1.00 0.00 13 LEU A N 13
ATOM 5723 C CA . LEU A 1 13 ? -0.266 5.012 -2.264 1.00 0.00 13 LEU A CA 13
ATOM 5724 C C . LEU A 1 13 ? -0.104 4.252 -0.951 1.00 0.00 13 LEU A C 13
ATOM 5725 O O . LEU A 1 13 ? 0.126 3.039 -0.959 1.00 0.00 13 LEU A O 13
ATOM 5741 N N . PRO A 1 14 ? -0.198 4.962 0.191 1.00 0.00 14 PRO A N 13
ATOM 5742 C CA . PRO A 1 14 ? -0.023 4.367 1.523 1.00 0.00 14 PRO A CA 13
ATOM 5743 C C . PRO A 1 14 ? -1.027 3.259 1.823 1.00 0.00 14 PRO A C 13
ATOM 5744 O O . PRO A 1 14 ? -2.221 3.395 1.555 1.00 0.00 14 PRO A O 13
ATOM 5755 N N . CYS A 1 15 ? -0.525 2.169 2.380 1.00 0.00 15 CYS A N 13
ATOM 5756 C CA . CYS A 1 15 ? -1.354 1.046 2.797 1.00 0.00 15 CYS A CA 13
ATOM 5757 C C . CYS A 1 15 ? -0.830 0.486 4.113 1.00 0.00 15 CYS A C 13
ATOM 5758 O O . CYS A 1 15 ? 0.318 0.732 4.479 1.00 0.00 15 CYS A O 13
ATOM 5765 N N . MET A 1 16 ? -1.676 -0.229 4.841 1.00 0.00 16 MET A N 13
ATOM 5766 C CA . MET A 1 16 ? -1.254 -0.845 6.094 1.00 0.00 16 MET A CA 13
ATOM 5767 C C . MET A 1 16 ? -1.322 -2.364 5.992 1.00 0.00 16 MET A C 13
ATOM 5768 O O . MET A 1 16 ? -0.578 -3.076 6.670 1.00 0.00 16 MET A O 13
ATOM 5782 N N . GLU A 1 17 ? -2.200 -2.858 5.133 1.00 0.00 17 GLU A N 13
ATOM 5783 C CA . GLU A 1 17 ? -2.331 -4.289 4.904 1.00 0.00 17 GLU A CA 13
ATOM 5784 C C . GLU A 1 17 ? -2.170 -4.589 3.413 1.00 0.00 17 GLU A C 13
ATOM 5785 O O . GLU A 1 17 ? -2.399 -3.721 2.574 1.00 0.00 17 GLU A O 13
ATOM 5797 N N . HIS A 1 18 ? -1.750 -5.802 3.087 1.00 0.00 18 HIS A N 13
ATOM 5798 C CA . HIS A 1 18 ? -1.564 -6.205 1.696 1.00 0.00 18 HIS A CA 13
ATOM 5799 C C . HIS A 1 18 ? -2.867 -6.085 0.911 1.00 0.00 18 HIS A C 13
ATOM 5800 O O . HIS A 1 18 ? -2.889 -5.550 -0.199 1.00 0.00 18 HIS A O 13
ATOM 5815 N N . SER A 1 19 ? -3.947 -6.549 1.525 1.00 0.00 19 SER A N 13
ATOM 5816 C CA . SER A 1 19 ? -5.260 -6.575 0.894 1.00 0.00 19 SER A CA 13
ATOM 5817 C C . SER A 1 19 ? -5.799 -5.170 0.607 1.00 0.00 19 SER A C 13
ATOM 5818 O O . SER A 1 19 ? -6.755 -5.015 -0.154 1.00 0.00 19 SER A O 13
ATOM 5826 N N . ASP A 1 20 ? -5.192 -4.150 1.213 1.00 0.00 20 ASP A N 13
ATOM 5827 C CA . ASP A 1 20 ? -5.630 -2.767 1.009 1.00 0.00 20 ASP A CA 13
ATOM 5828 C C . ASP A 1 20 ? -5.546 -2.389 -0.464 1.00 0.00 20 ASP A C 13
ATOM 5829 O O . ASP A 1 20 ? -6.383 -1.649 -0.983 1.00 0.00 20 ASP A O 13
ATOM 5838 N N . CYS A 1 21 ? -4.539 -2.916 -1.135 1.00 0.00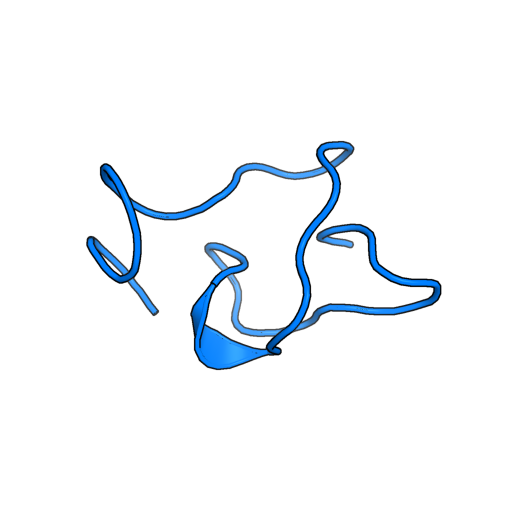 21 CYS A N 13
ATOM 5839 C CA . CYS A 1 21 ? -4.281 -2.575 -2.523 1.00 0.00 21 CYS A CA 13
ATOM 5840 C C . CYS A 1 21 ? -4.704 -3.720 -3.433 1.00 0.00 21 CYS A C 13
ATOM 5841 O O . CYS A 1 21 ? -4.574 -4.888 -3.073 1.00 0.00 21 CYS A O 13
ATOM 5848 N N . CYS A 1 22 ? -5.218 -3.370 -4.612 1.00 0.00 22 CYS A N 13
ATOM 5849 C CA . CYS A 1 22 ? -5.613 -4.360 -5.619 1.00 0.00 22 CYS A CA 13
ATOM 5850 C C . CYS A 1 22 ? -4.439 -5.247 -6.023 1.00 0.00 22 CYS A C 13
ATOM 5851 O O . CYS A 1 22 ? -4.629 -6.340 -6.553 1.00 0.00 22 CYS A O 13
ATOM 5858 N N . ARG A 1 23 ? -3.228 -4.759 -5.791 1.00 0.00 23 ARG A N 13
ATOM 5859 C CA . ARG A 1 23 ? -2.023 -5.495 -6.146 1.00 0.00 23 ARG A CA 13
ATOM 5860 C C . ARG A 1 23 ? -1.648 -6.487 -5.048 1.00 0.00 23 ARG A C 13
ATOM 5861 O O . ARG A 1 23 ? -0.786 -7.343 -5.240 1.00 0.00 23 ARG A O 13
ATOM 5882 N N . GLY A 1 24 ? -2.311 -6.366 -3.899 1.00 0.00 24 GLY A N 13
ATOM 5883 C CA . GLY A 1 24 ? -2.143 -7.321 -2.818 1.00 0.00 24 GLY A CA 13
ATOM 5884 C C . GLY A 1 24 ? -0.762 -7.308 -2.188 1.00 0.00 24 GLY A C 13
ATOM 5885 O O . GLY A 1 24 ? -0.403 -8.228 -1.453 1.00 0.00 24 GLY A O 13
ATOM 5889 N N . VAL A 1 25 ? 0.015 -6.272 -2.451 1.00 0.00 25 VAL A N 13
ATOM 5890 C CA . VAL A 1 25 ? 1.362 -6.197 -1.914 1.00 0.00 25 VAL A CA 13
ATOM 5891 C C . VAL A 1 25 ? 1.655 -4.815 -1.332 1.00 0.00 25 VAL A C 13
ATOM 5892 O O . VAL A 1 25 ? 1.647 -3.805 -2.034 1.00 0.00 25 VAL A O 13
ATOM 5905 N N . CYS A 1 26 ? 1.876 -4.786 -0.027 1.00 0.00 26 CYS A N 13
ATOM 5906 C CA . CYS A 1 26 ? 2.179 -3.552 0.677 1.00 0.00 26 CYS A CA 13
ATOM 5907 C C . CYS A 1 26 ? 3.572 -3.638 1.295 1.00 0.00 26 CYS A C 13
ATOM 5908 O O . CYS A 1 26 ? 3.842 -4.538 2.093 1.00 0.00 26 CYS A O 13
ATOM 5915 N N . GLU A 1 27 ? 4.458 -2.733 0.903 1.00 0.00 27 GLU A N 13
ATOM 5916 C CA . GLU A 1 27 ? 5.796 -2.669 1.480 1.00 0.00 27 GLU A CA 13
ATOM 5917 C C . GLU A 1 27 ? 6.158 -1.219 1.763 1.00 0.00 27 GLU A C 13
ATOM 5918 O O . GLU A 1 27 ? 5.892 -0.337 0.942 1.00 0.00 27 GLU A O 13
ATOM 5930 N N . ALA A 1 28 ? 6.745 -0.981 2.935 1.00 0.00 28 ALA A N 13
ATOM 5931 C CA . ALA A 1 28 ? 7.053 0.367 3.405 1.00 0.00 28 ALA A CA 13
ATOM 5932 C C . ALA A 1 28 ? 5.778 1.183 3.558 1.00 0.00 28 ALA A C 13
ATOM 5933 O O . ALA A 1 28 ? 5.795 2.410 3.476 1.00 0.00 28 ALA A O 13
ATOM 5940 N N . LEU A 1 29 ? 4.678 0.474 3.792 1.00 0.00 29 LEU A N 13
ATOM 5941 C CA . LEU A 1 29 ? 3.350 1.073 3.910 1.00 0.00 29 LEU A CA 13
ATOM 5942 C C . LEU A 1 29 ? 2.936 1.775 2.619 1.00 0.00 29 LEU A C 13
ATOM 5943 O O . LEU A 1 29 ? 2.167 2.734 2.638 1.00 0.00 29 LEU A O 13
ATOM 5959 N N . PHE A 1 30 ? 3.459 1.292 1.501 1.00 0.00 30 PHE A N 13
ATOM 5960 C CA . PHE A 1 30 ? 3.046 1.756 0.186 1.00 0.00 30 PHE A CA 13
ATOM 5961 C C . PHE A 1 30 ? 2.800 0.558 -0.717 1.00 0.00 30 PHE A C 13
ATOM 5962 O O . PHE A 1 30 ? 3.538 -0.429 -0.665 1.00 0.00 30 PHE A O 13
ATOM 5979 N N . CYS A 1 31 ? 1.751 0.630 -1.524 1.00 0.00 31 CYS A N 13
ATOM 5980 C CA . CYS A 1 31 ? 1.440 -0.456 -2.438 1.00 0.00 31 CYS A CA 13
ATOM 5981 C C . CYS A 1 31 ? 2.512 -0.560 -3.511 1.00 0.00 31 CYS A C 13
ATOM 5982 O O . CYS A 1 31 ? 2.759 0.395 -4.250 1.00 0.00 31 CYS A O 13
ATOM 5989 N N . GLN A 1 32 ? 3.162 -1.713 -3.560 1.00 0.00 32 GLN A N 13
ATOM 5990 C CA . GLN A 1 32 ? 4.199 -1.978 -4.542 1.00 0.00 32 GLN A CA 13
ATOM 5991 C C . GLN A 1 32 ? 3.601 -2.146 -5.928 1.00 0.00 32 GLN A C 13
ATOM 5992 O O . GLN A 1 32 ? 3.036 -3.225 -6.201 1.00 0.00 32 GLN A O 13
ATOM 6007 N N . GLY A 1 1 ? -7.739 -11.609 -1.190 1.00 0.00 1 GLY A N 14
ATOM 6008 C CA . GLY A 1 1 ? -8.853 -10.957 -0.458 1.00 0.00 1 GLY A CA 14
ATOM 6009 C C . GLY A 1 1 ? -8.629 -9.469 -0.289 1.00 0.00 1 GLY A C 14
ATOM 6010 O O . GLY A 1 1 ? -8.630 -8.959 0.833 1.00 0.00 1 GLY A O 14
ATOM 6016 N N . LEU A 1 2 ? -8.441 -8.772 -1.402 1.00 0.00 2 LEU A N 14
ATOM 6017 C CA . LEU A 1 2 ? -8.159 -7.344 -1.369 1.00 0.00 2 LEU A CA 14
ATOM 6018 C C . LEU A 1 2 ? -9.443 -6.524 -1.277 1.00 0.00 2 LEU A C 14
ATOM 6019 O O . LEU A 1 2 ? -10.545 -7.080 -1.313 1.00 0.00 2 LEU A O 14
ATOM 6035 N N . ILE A 1 3 ? -9.283 -5.205 -1.163 1.00 0.00 3 ILE A N 14
ATOM 6036 C CA . ILE A 1 3 ? -10.403 -4.285 -0.952 1.00 0.00 3 ILE A CA 14
ATOM 6037 C C . ILE A 1 3 ? -10.934 -4.441 0.467 1.00 0.00 3 ILE A C 14
ATOM 6038 O O . ILE A 1 3 ? -11.919 -5.138 0.710 1.00 0.00 3 ILE A O 14
ATOM 6054 N N . GLU A 1 4 ? -10.247 -3.813 1.408 1.00 0.00 4 GLU A N 14
ATOM 6055 C CA . GLU A 1 4 ? -10.641 -3.880 2.807 1.00 0.00 4 GLU A CA 14
ATOM 6056 C C . GLU A 1 4 ? -10.824 -2.492 3.403 1.00 0.00 4 GLU A C 14
ATOM 6057 O O . GLU A 1 4 ? -11.394 -2.345 4.483 1.00 0.00 4 GLU A O 14
ATOM 6069 N N . SER A 1 5 ? -10.360 -1.476 2.692 1.00 0.00 5 SER A N 14
ATOM 6070 C CA . SER A 1 5 ? -10.428 -0.113 3.196 1.00 0.00 5 SER A CA 14
ATOM 6071 C C . SER A 1 5 ? -10.969 0.831 2.130 1.00 0.00 5 SER A C 14
ATOM 6072 O O . SER A 1 5 ? -10.231 1.656 1.588 1.00 0.00 5 SER A O 14
ATOM 6080 N N . ILE A 1 6 ? -12.264 0.697 1.845 1.00 0.00 6 ILE A N 14
ATOM 6081 C CA . ILE A 1 6 ? -12.930 1.513 0.830 1.00 0.00 6 ILE A CA 14
ATOM 6082 C C . ILE A 1 6 ? -12.247 1.336 -0.523 1.00 0.00 6 ILE A C 14
ATOM 6083 O O . ILE A 1 6 ? -11.391 2.139 -0.906 1.00 0.00 6 ILE A O 14
ATOM 6099 N N . ALA A 1 7 ? -12.628 0.272 -1.233 1.00 0.00 7 ALA A N 14
ATOM 6100 C CA . ALA A 1 7 ? -11.995 -0.090 -2.500 1.00 0.00 7 ALA A CA 14
ATOM 6101 C C . ALA A 1 7 ? -10.543 -0.499 -2.271 1.00 0.00 7 ALA A C 14
ATOM 6102 O O . ALA A 1 7 ? -10.059 -0.509 -1.135 1.00 0.00 7 ALA A O 14
ATOM 6109 N N . CYS A 1 8 ? -9.860 -0.885 -3.330 1.00 0.00 8 CYS A N 14
ATOM 6110 C CA . CYS A 1 8 ? -8.452 -1.189 -3.227 1.00 0.00 8 CYS A CA 14
ATOM 6111 C C . CYS A 1 8 ? -7.626 0.050 -3.537 1.00 0.00 8 CYS A C 14
ATOM 6112 O O . CYS A 1 8 ? -7.968 0.836 -4.426 1.00 0.00 8 CYS A O 14
ATOM 6119 N N . ILE A 1 9 ? -6.551 0.217 -2.794 1.00 0.00 9 ILE A N 14
ATOM 6120 C CA . ILE A 1 9 ? -5.673 1.358 -2.939 1.00 0.00 9 ILE A CA 14
ATOM 6121 C C . ILE A 1 9 ? -4.697 1.107 -4.079 1.00 0.00 9 ILE A C 14
ATOM 6122 O O . ILE A 1 9 ? -4.207 -0.011 -4.251 1.00 0.00 9 ILE A O 14
ATOM 6138 N N . GLN A 1 10 ? -4.431 2.144 -4.858 1.00 0.00 10 GLN A N 14
ATOM 6139 C CA . GLN A 1 10 ? -3.631 2.011 -6.061 1.00 0.00 10 GLN A CA 14
ATOM 6140 C C . GLN A 1 10 ? -2.143 2.160 -5.766 1.00 0.00 10 GLN A C 14
ATOM 6141 O O . GLN A 1 10 ? -1.748 2.597 -4.680 1.00 0.00 10 GLN A O 14
ATOM 6155 N N . LYS A 1 11 ? -1.332 1.782 -6.747 1.00 0.00 11 LYS A N 14
ATOM 6156 C CA . LYS A 1 11 ? 0.121 1.825 -6.642 1.00 0.00 11 LYS A CA 14
ATOM 6157 C C . LYS A 1 11 ? 0.620 3.213 -6.249 1.00 0.00 11 LYS A C 14
ATOM 6158 O O . LYS A 1 11 ? 0.195 4.220 -6.815 1.00 0.00 11 LYS A O 14
ATOM 6177 N N . GLY A 1 12 ? 1.521 3.252 -5.278 1.00 0.00 12 GLY A N 14
ATOM 6178 C CA . GLY A 1 12 ? 2.141 4.502 -4.886 1.00 0.00 12 GLY A CA 14
ATOM 6179 C C . GLY A 1 12 ? 1.477 5.146 -3.689 1.00 0.00 12 GLY A C 14
ATOM 6180 O O . GLY A 1 12 ? 2.028 6.070 -3.094 1.00 0.00 12 GLY A O 14
ATOM 6184 N N . LEU A 1 13 ? 0.302 4.663 -3.322 1.00 0.00 13 LEU A N 14
ATOM 6185 C CA . LEU A 1 13 ? -0.430 5.246 -2.213 1.00 0.00 13 LEU A CA 14
ATOM 6186 C C . LEU A 1 13 ? -0.236 4.410 -0.949 1.00 0.00 13 LEU A C 14
ATOM 6187 O O . LEU A 1 13 ? 0.000 3.201 -1.028 1.00 0.00 13 LEU A O 14
ATOM 6203 N N . PRO A 1 14 ? -0.312 5.055 0.232 1.00 0.00 14 PRO A N 14
ATOM 6204 C CA . PRO A 1 14 ? -0.079 4.397 1.526 1.00 0.00 14 PRO A CA 14
ATOM 6205 C C . PRO A 1 14 ? -1.083 3.289 1.840 1.00 0.00 14 PRO A C 14
ATOM 6206 O O . PRO A 1 14 ? -2.290 3.439 1.630 1.00 0.00 14 PRO A O 14
ATOM 6217 N N . CYS A 1 15 ? -0.565 2.187 2.356 1.00 0.00 15 CYS A N 14
ATOM 6218 C CA . CYS A 1 15 ? -1.381 1.067 2.806 1.00 0.00 15 CYS A CA 14
ATOM 6219 C C . CYS A 1 15 ? -0.797 0.507 4.096 1.00 0.00 15 CYS A C 14
ATOM 6220 O O . CYS A 1 15 ? 0.353 0.789 4.429 1.00 0.00 15 CYS A O 14
ATOM 6227 N N . MET A 1 16 ? -1.590 -0.248 4.844 1.00 0.00 16 MET A N 14
ATOM 6228 C CA . MET A 1 16 ? -1.102 -0.856 6.078 1.00 0.00 16 MET A CA 14
ATOM 6229 C C . MET A 1 16 ? -1.321 -2.366 6.070 1.00 0.00 16 MET A C 14
ATOM 6230 O O . MET A 1 16 ? -0.626 -3.107 6.765 1.00 0.00 16 MET A O 14
ATOM 6244 N N . GLU A 1 17 ? -2.278 -2.818 5.273 1.00 0.00 17 GLU A N 14
ATOM 6245 C CA . GLU A 1 17 ? -2.516 -4.239 5.082 1.00 0.00 17 GLU A CA 14
ATOM 6246 C C . GLU A 1 17 ? -2.427 -4.544 3.585 1.00 0.00 17 GLU A C 14
ATOM 6247 O O . GLU A 1 17 ? -2.756 -3.695 2.757 1.00 0.00 17 GLU A O 14
ATOM 6259 N N . HIS A 1 18 ? -1.954 -5.741 3.239 1.00 0.00 18 HIS A N 14
ATOM 6260 C CA . HIS A 1 18 ? -1.798 -6.132 1.833 1.00 0.00 18 HIS A CA 14
ATOM 6261 C C . HIS A 1 18 ? -3.132 -6.095 1.108 1.00 0.00 18 HIS A C 14
ATOM 6262 O O . HIS A 1 18 ? -3.185 -5.850 -0.095 1.00 0.00 18 HIS A O 14
ATOM 6277 N N . SER A 1 19 ? -4.197 -6.330 1.858 1.00 0.00 19 SER A N 14
ATOM 6278 C CA . SER A 1 19 ? -5.548 -6.304 1.327 1.00 0.00 19 SER A CA 14
ATOM 6279 C C . SER A 1 19 ? -5.937 -4.899 0.856 1.00 0.00 19 SER A C 14
ATOM 6280 O O . SER A 1 19 ? -6.775 -4.744 -0.034 1.00 0.00 19 SER A O 14
ATOM 6288 N N . ASP A 1 20 ? -5.333 -3.877 1.463 1.00 0.00 20 ASP A N 14
ATOM 6289 C CA . ASP A 1 20 ? -5.606 -2.494 1.077 1.00 0.00 20 ASP A CA 14
ATOM 6290 C C . ASP A 1 20 ? -5.125 -2.260 -0.341 1.00 0.00 20 ASP A C 14
ATOM 6291 O O . ASP A 1 20 ? -5.846 -1.722 -1.176 1.00 0.00 20 ASP A O 14
ATOM 6300 N N . CYS A 1 21 ? -3.905 -2.695 -0.603 1.00 0.00 21 CYS A N 14
ATOM 6301 C CA . CYS A 1 21 ? -3.270 -2.503 -1.900 1.00 0.00 21 CYS A CA 14
ATOM 6302 C C . CYS A 1 21 ? -3.901 -3.411 -2.948 1.00 0.00 21 CYS A C 14
ATOM 6303 O O . CYS A 1 21 ? -3.994 -4.620 -2.759 1.00 0.00 21 CYS A O 14
ATOM 6310 N N . CYS A 1 22 ? -4.333 -2.813 -4.053 1.00 0.00 22 CYS A N 14
ATOM 6311 C CA . CYS A 1 22 ? -4.979 -3.556 -5.139 1.00 0.00 22 CYS A CA 14
ATOM 6312 C C . CYS A 1 22 ? -4.001 -4.528 -5.792 1.00 0.00 22 CYS A C 14
ATOM 6313 O O . CYS A 1 22 ? -4.403 -5.455 -6.495 1.00 0.00 22 CYS A O 14
ATOM 6320 N N . ARG A 1 23 ? -2.715 -4.310 -5.555 1.00 0.00 23 ARG A N 14
ATOM 6321 C CA . ARG A 1 23 ? -1.676 -5.194 -6.065 1.00 0.00 23 ARG A CA 14
ATOM 6322 C C . ARG A 1 23 ? -1.520 -6.420 -5.169 1.00 0.00 23 ARG A C 14
ATOM 6323 O O . ARG A 1 23 ? -0.899 -7.409 -5.558 1.00 0.00 23 ARG A O 14
ATOM 6344 N N . GLY A 1 24 ? -2.086 -6.347 -3.967 1.00 0.00 24 GLY A N 14
ATOM 6345 C CA . GLY A 1 24 ? -1.988 -7.443 -3.021 1.00 0.00 24 GLY A CA 14
ATOM 6346 C C . GLY A 1 24 ? -0.663 -7.450 -2.285 1.00 0.00 24 GLY A C 14
ATOM 6347 O O . GLY A 1 24 ? -0.388 -8.339 -1.477 1.00 0.00 24 GLY A O 14
ATOM 6351 N N . VAL A 1 25 ? 0.151 -6.440 -2.544 1.00 0.00 25 VAL A N 14
ATOM 6352 C CA . VAL A 1 25 ? 1.459 -6.342 -1.931 1.00 0.00 25 VAL A CA 14
ATOM 6353 C C . VAL A 1 25 ? 1.693 -4.944 -1.380 1.00 0.00 25 VAL A C 14
ATOM 6354 O O . VAL A 1 25 ? 1.743 -3.959 -2.115 1.00 0.00 25 VAL A O 14
ATOM 6367 N N . CYS A 1 26 ? 1.816 -4.871 -0.068 1.00 0.00 26 CYS A N 14
ATOM 6368 C CA . CYS A 1 26 ? 2.059 -3.616 0.612 1.00 0.00 26 CYS A CA 14
ATOM 6369 C C . CYS A 1 26 ? 3.411 -3.673 1.305 1.00 0.00 26 CYS A C 14
ATOM 6370 O O . CYS A 1 26 ? 3.601 -4.457 2.236 1.00 0.00 26 CYS A O 14
ATOM 6377 N N . GLU A 1 27 ? 4.352 -2.875 0.836 1.00 0.00 27 GLU A N 14
ATOM 6378 C CA . GLU A 1 27 ? 5.678 -2.829 1.428 1.00 0.00 27 GLU A CA 14
ATOM 6379 C C . GLU A 1 27 ? 6.064 -1.389 1.701 1.00 0.00 27 GLU A C 14
ATOM 6380 O O . GLU A 1 27 ? 5.760 -0.501 0.901 1.00 0.00 27 GLU A O 14
ATOM 6392 N N . ALA A 1 28 ? 6.716 -1.166 2.840 1.00 0.00 28 ALA A N 14
ATOM 6393 C CA . ALA A 1 28 ? 7.058 0.176 3.298 1.00 0.00 28 ALA A CA 14
ATOM 6394 C C . ALA A 1 28 ? 5.805 1.030 3.432 1.00 0.00 28 ALA A C 14
ATOM 6395 O O . ALA A 1 28 ? 5.851 2.255 3.308 1.00 0.00 28 ALA A O 14
ATOM 6402 N N . LEU A 1 29 ? 4.690 0.347 3.688 1.00 0.00 29 LEU A N 14
ATOM 6403 C CA . LEU A 1 29 ? 3.378 0.972 3.825 1.00 0.00 29 LEU A CA 14
ATOM 6404 C C . LEU A 1 29 ? 2.931 1.660 2.537 1.00 0.00 29 LEU A C 14
ATOM 6405 O O . LEU A 1 29 ? 2.168 2.625 2.574 1.00 0.00 29 LEU A O 14
ATOM 6421 N N . PHE A 1 30 ? 3.399 1.162 1.401 1.00 0.00 30 PHE A N 14
ATOM 6422 C CA . PHE A 1 30 ? 2.960 1.666 0.107 1.00 0.00 30 PHE A CA 14
ATOM 6423 C C . PHE A 1 30 ? 2.605 0.522 -0.830 1.00 0.00 30 PHE A C 14
ATOM 6424 O O . PHE A 1 30 ? 3.244 -0.537 -0.818 1.00 0.00 30 PHE A O 14
ATOM 6441 N N . CYS A 1 31 ? 1.561 0.738 -1.619 1.00 0.00 31 CYS A N 14
ATOM 6442 C CA . CYS A 1 31 ? 1.081 -0.257 -2.567 1.00 0.00 31 CYS A CA 14
ATOM 6443 C C . CYS A 1 31 ? 2.044 -0.365 -3.744 1.00 0.00 31 CYS A C 14
ATOM 6444 O O . CYS A 1 31 ? 2.291 0.620 -4.446 1.00 0.00 31 CYS A O 14
ATOM 6451 N N . GLN A 1 32 ? 2.599 -1.555 -3.937 1.00 0.00 32 GLN A N 14
ATOM 6452 C CA . GLN A 1 32 ? 3.582 -1.781 -4.988 1.00 0.00 32 GLN A CA 14
ATOM 6453 C C . GLN A 1 32 ? 2.919 -2.268 -6.267 1.00 0.00 32 GLN A C 14
ATOM 6454 O O . GLN A 1 32 ? 2.556 -1.424 -7.108 1.00 0.00 32 GLN A O 14
ATOM 6469 N N . GLY A 1 1 ? -7.809 -9.973 -1.431 1.00 0.00 1 GLY A N 15
ATOM 6470 C CA . GLY A 1 1 ? -8.100 -8.710 -0.716 1.00 0.00 1 GLY A CA 15
ATOM 6471 C C . GLY A 1 1 ? -8.610 -7.632 -1.647 1.00 0.00 1 GLY A C 15
ATOM 6472 O O . GLY A 1 1 ? -9.805 -7.574 -1.937 1.00 0.00 1 GLY A O 15
ATOM 6478 N N . LEU A 1 2 ? -7.698 -6.777 -2.114 1.00 0.00 2 LEU A N 15
ATOM 6479 C CA . LEU A 1 2 ? -8.038 -5.674 -3.016 1.00 0.00 2 LEU A CA 15
ATOM 6480 C C . LEU A 1 2 ? -9.185 -4.832 -2.461 1.00 0.00 2 LEU A C 15
ATOM 6481 O O . LEU A 1 2 ? -10.163 -4.556 -3.161 1.00 0.00 2 LEU A O 15
ATOM 6497 N N . ILE A 1 3 ? -9.063 -4.410 -1.212 1.00 0.00 3 ILE A N 15
ATOM 6498 C CA . ILE A 1 3 ? -10.113 -3.629 -0.580 1.00 0.00 3 ILE A CA 15
ATOM 6499 C C . ILE A 1 3 ? -9.598 -2.899 0.655 1.00 0.00 3 ILE A C 15
ATOM 6500 O O . ILE A 1 3 ? -8.836 -3.449 1.449 1.00 0.00 3 ILE A O 15
ATOM 6516 N N . GLU A 1 4 ? -10.012 -1.646 0.785 1.00 0.00 4 GLU A N 15
ATOM 6517 C CA . GLU A 1 4 ? -9.725 -0.834 1.953 1.00 0.00 4 GLU A CA 15
ATOM 6518 C C . GLU A 1 4 ? -10.589 0.409 1.870 1.00 0.00 4 GLU A C 15
ATOM 6519 O O . GLU A 1 4 ? -11.521 0.596 2.648 1.00 0.00 4 GLU A O 15
ATOM 6531 N N . SER A 1 5 ? -10.286 1.234 0.890 1.00 0.00 5 SER A N 15
ATOM 6532 C CA . SER A 1 5 ? -11.120 2.363 0.555 1.00 0.00 5 SER A CA 15
ATOM 6533 C C . SER A 1 5 ? -12.034 1.974 -0.600 1.00 0.00 5 SER A C 15
ATOM 6534 O O . SER A 1 5 ? -12.144 0.786 -0.929 1.00 0.00 5 SER A O 15
ATOM 6542 N N . ILE A 1 6 ? -12.695 2.947 -1.207 1.00 0.00 6 ILE A N 15
ATOM 6543 C CA . ILE A 1 6 ? -13.545 2.677 -2.358 1.00 0.00 6 ILE A CA 15
ATOM 6544 C C . ILE A 1 6 ? -12.711 2.116 -3.511 1.00 0.00 6 ILE A C 15
ATOM 6545 O O . ILE A 1 6 ? -11.803 2.785 -4.009 1.00 0.00 6 ILE A O 15
ATOM 6561 N N . ALA A 1 7 ? -13.023 0.880 -3.907 1.00 0.00 7 ALA A N 15
ATOM 6562 C CA . ALA A 1 7 ? -12.330 0.202 -5.001 1.00 0.00 7 ALA A CA 15
ATOM 6563 C C . ALA A 1 7 ? -10.829 0.109 -4.745 1.00 0.00 7 ALA A C 15
ATOM 6564 O O . ALA A 1 7 ? -10.027 0.589 -5.547 1.00 0.00 7 ALA A O 15
ATOM 6571 N N . CYS A 1 8 ? -10.486 -0.529 -3.619 1.00 0.00 8 CYS A N 15
ATOM 6572 C CA . CYS A 1 8 ? -9.096 -0.743 -3.162 1.00 0.00 8 CYS A CA 15
ATOM 6573 C C . CYS A 1 8 ? -8.235 0.530 -3.183 1.00 0.00 8 CYS A C 15
ATOM 6574 O O . CYS A 1 8 ? -8.651 1.593 -3.644 1.00 0.00 8 CYS A O 15
ATOM 6581 N N . ILE A 1 9 ? -7.050 0.432 -2.598 1.00 0.00 9 ILE A N 15
ATOM 6582 C CA . ILE A 1 9 ? -6.091 1.515 -2.651 1.00 0.00 9 ILE A CA 15
ATOM 6583 C C . ILE A 1 9 ? -5.214 1.351 -3.881 1.00 0.00 9 ILE A C 15
ATOM 6584 O O . ILE A 1 9 ? -4.706 0.261 -4.148 1.00 0.00 9 ILE A O 15
ATOM 6600 N N . GLN A 1 10 ? -5.065 2.430 -4.632 1.00 0.00 10 GLN A N 15
ATOM 6601 C CA . GLN A 1 10 ? -4.316 2.405 -5.875 1.00 0.00 10 GLN A CA 15
ATOM 6602 C C . GLN A 1 10 ? -2.826 2.216 -5.624 1.00 0.00 10 GLN A C 15
ATOM 6603 O O . GLN A 1 10 ? -2.297 2.585 -4.573 1.00 0.00 10 GLN A O 15
ATOM 6617 N N . LYS A 1 11 ? -2.172 1.626 -6.608 1.00 0.00 11 LYS A N 15
ATOM 6618 C CA . LYS A 1 11 ? -0.740 1.382 -6.577 1.00 0.00 11 LYS A CA 15
ATOM 6619 C C . LYS A 1 11 ? 0.032 2.687 -6.410 1.00 0.00 11 LYS A C 15
ATOM 6620 O O . LYS A 1 11 ? -0.289 3.691 -7.043 1.00 0.00 11 LYS A O 15
ATOM 6639 N N . GLY A 1 12 ? 1.042 2.669 -5.550 1.00 0.00 12 GLY A N 15
ATOM 6640 C CA . GLY A 1 12 ? 1.837 3.856 -5.316 1.00 0.00 12 GLY A CA 15
ATOM 6641 C C . GLY A 1 12 ? 1.343 4.672 -4.139 1.00 0.00 12 GLY A C 15
ATOM 6642 O O . GLY A 1 12 ? 1.973 5.660 -3.754 1.00 0.00 12 GLY A O 15
ATOM 6646 N N . LEU A 1 13 ? 0.223 4.265 -3.561 1.00 0.00 13 LEU A N 15
ATOM 6647 C CA . LEU A 1 13 ? -0.361 4.986 -2.439 1.00 0.00 13 LEU A CA 15
ATOM 6648 C C . LEU A 1 13 ? -0.083 4.253 -1.129 1.00 0.00 13 LEU A C 15
ATOM 6649 O O . LEU A 1 13 ? 0.223 3.056 -1.134 1.00 0.00 13 LEU A O 15
ATOM 6665 N N . PRO A 1 14 ? -0.152 4.976 0.008 1.00 0.00 14 PRO A N 15
ATOM 6666 C CA . PRO A 1 14 ? 0.055 4.391 1.337 1.00 0.00 14 PRO A CA 15
ATOM 6667 C C . PRO A 1 14 ? -0.974 3.319 1.681 1.00 0.00 14 PRO A C 15
ATOM 6668 O O . PRO A 1 14 ? -2.174 3.492 1.464 1.00 0.00 14 PRO A O 15
ATOM 6679 N N . CYS A 1 15 ? -0.487 2.220 2.225 1.00 0.00 15 CYS A N 15
ATOM 6680 C CA . CYS A 1 15 ? -1.329 1.115 2.652 1.00 0.00 15 CYS A CA 15
ATOM 6681 C C . CYS A 1 15 ? -0.806 0.566 3.973 1.00 0.00 15 CYS A C 15
ATOM 6682 O O . CYS A 1 15 ? 0.300 0.901 4.387 1.00 0.00 15 CYS A O 15
ATOM 6689 N N . MET A 1 16 ? -1.604 -0.241 4.655 1.00 0.00 16 MET A N 15
ATOM 6690 C CA . MET A 1 16 ? -1.181 -0.816 5.927 1.00 0.00 16 MET A CA 15
ATOM 6691 C C . MET A 1 16 ? -1.116 -2.336 5.832 1.00 0.00 16 MET A C 15
ATOM 6692 O O . MET A 1 16 ? -0.249 -2.969 6.437 1.00 0.00 16 MET A O 15
ATOM 6706 N N . GLU A 1 17 ? -2.028 -2.914 5.066 1.00 0.00 17 GLU A N 15
ATOM 6707 C CA . GLU A 1 17 ? -2.070 -4.351 4.873 1.00 0.00 17 GLU A CA 15
ATOM 6708 C C . GLU A 1 17 ? -1.941 -4.657 3.379 1.00 0.00 17 GLU A C 15
ATOM 6709 O O . GLU A 1 17 ? -2.186 -3.785 2.545 1.00 0.00 17 GLU A O 15
ATOM 6721 N N . HIS A 1 18 ? -1.538 -5.870 3.042 1.00 0.00 18 HIS A N 15
ATOM 6722 C CA . HIS A 1 18 ? -1.384 -6.272 1.647 1.00 0.00 18 HIS A CA 15
ATOM 6723 C C . HIS A 1 18 ? -2.716 -6.176 0.912 1.00 0.00 18 HIS A C 15
ATOM 6724 O O . HIS A 1 18 ? -2.787 -5.651 -0.202 1.00 0.00 18 HIS A O 15
ATOM 6739 N N . SER A 1 19 ? -3.769 -6.650 1.566 1.00 0.00 19 SER A N 15
ATOM 6740 C CA . SER A 1 19 ? -5.107 -6.680 0.986 1.00 0.00 19 SER A CA 15
ATOM 6741 C C . SER A 1 19 ? -5.668 -5.279 0.706 1.00 0.00 19 SER A C 15
ATOM 6742 O O . SER A 1 19 ? -6.642 -5.140 -0.034 1.00 0.00 19 SER A O 15
ATOM 6750 N N . ASP A 1 20 ? -5.058 -4.251 1.290 1.00 0.00 20 ASP A N 15
ATOM 6751 C CA . ASP A 1 20 ? -5.530 -2.875 1.119 1.00 0.00 20 ASP A CA 15
ATOM 6752 C C . ASP A 1 20 ? -5.455 -2.446 -0.340 1.00 0.00 20 ASP A C 15
ATOM 6753 O O . ASP A 1 20 ? -6.399 -1.868 -0.888 1.00 0.00 20 ASP A O 15
ATOM 6762 N N . CYS A 1 21 ? -4.329 -2.740 -0.964 1.00 0.00 21 CYS A N 15
ATOM 6763 C CA . CYS A 1 21 ? -4.048 -2.234 -2.295 1.00 0.00 21 CYS A CA 15
ATOM 6764 C C . CYS A 1 21 ? -4.592 -3.159 -3.369 1.00 0.00 21 CYS A C 15
ATOM 6765 O O . CYS A 1 21 ? -4.713 -4.368 -3.172 1.00 0.00 21 CYS A O 15
ATOM 6772 N N . CYS A 1 22 ? -4.920 -2.560 -4.508 1.00 0.00 22 CYS A N 15
ATOM 6773 C CA . CYS A 1 22 ? -5.358 -3.296 -5.684 1.00 0.00 22 CYS A CA 15
ATOM 6774 C C . CYS A 1 22 ? -4.268 -4.267 -6.148 1.00 0.00 22 CYS A C 15
ATOM 6775 O O . CYS A 1 22 ? -4.557 -5.295 -6.756 1.00 0.00 22 CYS A O 15
ATOM 6782 N N . ARG A 1 23 ? -3.011 -3.926 -5.856 1.00 0.00 23 ARG A N 15
ATOM 6783 C CA . ARG A 1 23 ? -1.867 -4.763 -6.226 1.00 0.00 23 ARG A CA 15
ATOM 6784 C C . ARG A 1 23 ? -1.724 -5.975 -5.310 1.00 0.00 23 ARG A C 15
ATOM 6785 O O . ARG A 1 23 ? -1.042 -6.942 -5.652 1.00 0.00 23 ARG A O 15
ATOM 6806 N N . GLY A 1 24 ? -2.357 -5.916 -4.145 1.00 0.00 24 GLY A N 15
ATOM 6807 C CA . GLY A 1 24 ? -2.277 -7.010 -3.193 1.00 0.00 24 GLY A CA 15
ATOM 6808 C C . GLY A 1 24 ? -0.933 -7.094 -2.483 1.00 0.00 24 GLY A C 15
ATOM 6809 O O . GLY A 1 24 ? -0.691 -8.018 -1.707 1.00 0.00 24 GLY A O 15
ATOM 6813 N N . VAL A 1 25 ? -0.059 -6.128 -2.732 1.00 0.00 25 VAL A N 15
ATOM 6814 C CA . VAL A 1 25 ? 1.263 -6.132 -2.127 1.00 0.00 25 VAL A CA 15
ATOM 6815 C C . VAL A 1 25 ? 1.597 -4.772 -1.516 1.00 0.00 25 VAL A C 15
ATOM 6816 O O . VAL A 1 25 ? 1.679 -3.758 -2.210 1.00 0.00 25 VAL A O 15
ATOM 6829 N N . CYS A 1 26 ? 1.759 -4.766 -0.201 1.00 0.00 26 CYS A N 15
ATOM 6830 C CA . CYS A 1 26 ? 2.089 -3.554 0.532 1.00 0.00 26 CYS A CA 15
ATOM 6831 C C . CYS A 1 26 ? 3.452 -3.707 1.197 1.00 0.00 26 CYS A C 15
ATOM 6832 O O . CYS A 1 26 ? 3.702 -4.708 1.873 1.00 0.00 26 CYS A O 15
ATOM 6839 N N . GLU A 1 27 ? 4.325 -2.733 0.997 1.00 0.00 27 GLU A N 15
ATOM 6840 C CA . GLU A 1 27 ? 5.653 -2.749 1.595 1.00 0.00 27 GLU A CA 15
ATOM 6841 C C . GLU A 1 27 ? 6.034 -1.360 2.080 1.00 0.00 27 GLU A C 15
ATOM 6842 O O . GLU A 1 27 ? 5.906 -0.384 1.339 1.00 0.00 27 GLU A O 15
ATOM 6854 N N . ALA A 1 28 ? 6.498 -1.275 3.325 1.00 0.00 28 ALA A N 15
ATOM 6855 C CA . ALA A 1 28 ? 6.850 0.001 3.944 1.00 0.00 28 ALA A CA 15
ATOM 6856 C C . ALA A 1 28 ? 5.660 0.948 3.944 1.00 0.00 28 ALA A C 15
ATOM 6857 O O . ALA A 1 28 ? 5.814 2.160 3.806 1.00 0.00 28 ALA A O 15
ATOM 6864 N N . LEU A 1 29 ? 4.473 0.368 4.089 1.00 0.00 29 LEU A N 15
ATOM 6865 C CA . LEU A 1 29 ? 3.217 1.112 4.091 1.00 0.00 29 LEU A CA 15
ATOM 6866 C C . LEU A 1 29 ? 2.960 1.784 2.743 1.00 0.00 29 LEU A C 15
ATOM 6867 O O . LEU A 1 29 ? 2.200 2.746 2.653 1.00 0.00 29 LEU A O 15
ATOM 6883 N N . PHE A 1 30 ? 3.594 1.273 1.698 1.00 0.00 30 PHE A N 15
ATOM 6884 C CA . PHE A 1 30 ? 3.350 1.743 0.344 1.00 0.00 30 PHE A CA 15
ATOM 6885 C C . PHE A 1 30 ? 3.125 0.564 -0.588 1.00 0.00 30 PHE A C 15
ATOM 6886 O O . PHE A 1 30 ? 3.786 -0.467 -0.478 1.00 0.00 30 PHE A O 15
ATOM 6903 N N . CYS A 1 31 ? 2.179 0.713 -1.495 1.00 0.00 31 CYS A N 15
ATOM 6904 C CA . CYS A 1 31 ? 1.838 -0.361 -2.409 1.00 0.00 31 CYS A CA 15
ATOM 6905 C C . CYS A 1 31 ? 2.843 -0.451 -3.554 1.00 0.00 31 CYS A C 15
ATOM 6906 O O . CYS A 1 31 ? 3.171 0.558 -4.186 1.00 0.00 31 CYS A O 15
ATOM 6913 N N . GLN A 1 32 ? 3.323 -1.664 -3.808 1.00 0.00 32 GLN A N 15
ATOM 6914 C CA . GLN A 1 32 ? 4.332 -1.902 -4.836 1.00 0.00 32 GLN A CA 15
ATOM 6915 C C . GLN A 1 32 ? 3.697 -2.099 -6.209 1.00 0.00 32 GLN A C 15
ATOM 6916 O O . GLN A 1 32 ? 3.117 -3.180 -6.453 1.00 0.00 32 GLN A O 15
ATOM 6931 N N . GLY A 1 1 ? -7.978 0.602 7.358 1.00 0.00 1 GLY A N 16
ATOM 6932 C CA . GLY A 1 1 ? -8.162 0.025 6.005 1.00 0.00 1 GLY A CA 16
ATOM 6933 C C . GLY A 1 1 ? -8.985 0.926 5.121 1.00 0.00 1 GLY A C 16
ATOM 6934 O O . GLY A 1 1 ? -9.220 2.085 5.462 1.00 0.00 1 GLY A O 16
ATOM 6940 N N . LEU A 1 2 ? -9.425 0.405 3.986 1.00 0.00 2 LEU A N 16
ATOM 6941 C CA . LEU A 1 2 ? -10.236 1.182 3.066 1.00 0.00 2 LEU A CA 16
ATOM 6942 C C . LEU A 1 2 ? -11.470 0.394 2.649 1.00 0.00 2 LEU A C 16
ATOM 6943 O O . LEU A 1 2 ? -12.596 0.794 2.941 1.00 0.00 2 LEU A O 16
ATOM 6959 N N . ILE A 1 3 ? -11.251 -0.736 1.983 1.00 0.00 3 ILE A N 16
ATOM 6960 C CA . ILE A 1 3 ? -12.351 -1.578 1.514 1.00 0.00 3 ILE A CA 16
ATOM 6961 C C . ILE A 1 3 ? -11.824 -2.829 0.804 1.00 0.00 3 ILE A C 16
ATOM 6962 O O . ILE A 1 3 ? -12.519 -3.842 0.714 1.00 0.00 3 ILE A O 16
ATOM 6978 N N . GLU A 1 4 ? -10.585 -2.724 0.298 1.00 0.00 4 GLU A N 16
ATOM 6979 C CA . GLU A 1 4 ? -9.851 -3.828 -0.357 1.00 0.00 4 GLU A CA 16
ATOM 6980 C C . GLU A 1 4 ? -10.660 -4.512 -1.462 1.00 0.00 4 GLU A C 16
ATOM 6981 O O . GLU A 1 4 ? -10.350 -5.630 -1.874 1.00 0.00 4 GLU A O 16
ATOM 6993 N N . SER A 1 5 ? -11.665 -3.816 -1.965 1.00 0.00 5 SER A N 16
ATOM 6994 C CA . SER A 1 5 ? -12.522 -4.337 -3.015 1.00 0.00 5 SER A CA 16
ATOM 6995 C C . SER A 1 5 ? -13.250 -3.181 -3.675 1.00 0.00 5 SER A C 16
ATOM 6996 O O . SER A 1 5 ? -13.592 -2.209 -2.999 1.00 0.00 5 SER A O 16
ATOM 7004 N N . ILE A 1 6 ? -13.466 -3.280 -4.986 1.00 0.00 6 ILE A N 16
ATOM 7005 C CA . ILE A 1 6 ? -14.071 -2.199 -5.763 1.00 0.00 6 ILE A CA 16
ATOM 7006 C C . ILE A 1 6 ? -13.096 -1.030 -5.888 1.00 0.00 6 ILE A C 16
ATOM 7007 O O . ILE A 1 6 ? -12.623 -0.716 -6.977 1.00 0.00 6 ILE A O 16
ATOM 7023 N N . ALA A 1 7 ? -12.779 -0.415 -4.762 1.00 0.00 7 ALA A N 16
ATOM 7024 C CA . ALA A 1 7 ? -11.855 0.701 -4.730 1.00 0.00 7 ALA A CA 16
ATOM 7025 C C . ALA A 1 7 ? -10.655 0.392 -3.841 1.00 0.00 7 ALA A C 16
ATOM 7026 O O . ALA A 1 7 ? -10.495 0.964 -2.765 1.00 0.00 7 ALA A O 16
ATOM 7033 N N . CYS A 1 8 ? -9.828 -0.537 -4.291 1.00 0.00 8 CYS A N 16
ATOM 7034 C CA . CYS A 1 8 ? -8.582 -0.863 -3.601 1.00 0.00 8 CYS A CA 16
ATOM 7035 C C . CYS A 1 8 ? -7.610 0.314 -3.685 1.00 0.00 8 CYS A C 16
ATOM 7036 O O . CYS A 1 8 ? -7.786 1.213 -4.512 1.00 0.00 8 CYS A O 16
ATOM 7043 N N . ILE A 1 9 ? -6.588 0.302 -2.840 1.00 0.00 9 ILE A N 16
ATOM 7044 C CA . ILE A 1 9 ? -5.604 1.369 -2.814 1.00 0.00 9 ILE A CA 16
ATOM 7045 C C . ILE A 1 9 ? -4.635 1.215 -3.978 1.00 0.00 9 ILE A C 16
ATOM 7046 O O . ILE A 1 9 ? -4.064 0.142 -4.187 1.00 0.00 9 ILE A O 16
ATOM 7062 N N . GLN A 1 10 ? -4.468 2.292 -4.733 1.00 0.00 10 GLN A N 16
ATOM 7063 C CA . GLN A 1 10 ? -3.665 2.272 -5.946 1.00 0.00 10 GLN A CA 16
ATOM 7064 C C . GLN A 1 10 ? -2.170 2.306 -5.638 1.00 0.00 10 GLN A C 16
ATOM 7065 O O . GLN A 1 10 ? -1.756 2.626 -4.520 1.00 0.00 10 GLN A O 16
ATOM 7079 N N . LYS A 1 11 ? -1.377 1.971 -6.648 1.00 0.00 11 LYS A N 16
ATOM 7080 C CA . LYS A 1 11 ? 0.076 1.930 -6.540 1.00 0.00 11 LYS A CA 16
ATOM 7081 C C . LYS A 1 11 ? 0.645 3.266 -6.077 1.00 0.00 11 LYS A C 16
ATOM 7082 O O . LYS A 1 11 ? 0.229 4.327 -6.544 1.00 0.00 11 LYS A O 16
ATOM 7101 N N . GLY A 1 12 ? 1.584 3.203 -5.144 1.00 0.00 12 GLY A N 16
ATOM 7102 C CA . GLY A 1 12 ? 2.280 4.395 -4.703 1.00 0.00 12 GLY A CA 16
ATOM 7103 C C . GLY A 1 12 ? 1.565 5.113 -3.581 1.00 0.00 12 GLY A C 16
ATOM 7104 O O . GLY A 1 12 ? 2.050 6.125 -3.077 1.00 0.00 12 GLY A O 16
ATOM 7108 N N . LEU A 1 13 ? 0.411 4.598 -3.188 1.00 0.00 13 LEU A N 16
ATOM 7109 C CA . LEU A 1 13 ? -0.358 5.208 -2.122 1.00 0.00 13 LEU A CA 16
ATOM 7110 C C . LEU A 1 13 ? -0.173 4.432 -0.824 1.00 0.00 13 LEU A C 16
ATOM 7111 O O . LEU A 1 13 ? 0.044 3.216 -0.845 1.00 0.00 13 LEU A O 16
ATOM 7127 N N . PRO A 1 14 ? -0.237 5.137 0.320 1.00 0.00 14 PRO A N 16
ATOM 7128 C CA . PRO A 1 14 ? -0.007 4.543 1.643 1.00 0.00 14 PRO A CA 16
ATOM 7129 C C . PRO A 1 14 ? -1.000 3.437 1.987 1.00 0.00 14 PRO A C 16
ATOM 7130 O O . PRO A 1 14 ? -2.216 3.638 1.947 1.00 0.00 14 PRO A O 16
ATOM 7141 N N . CYS A 1 15 ? -0.466 2.281 2.342 1.00 0.00 15 CYS A N 16
ATOM 7142 C CA . CYS A 1 15 ? -1.270 1.141 2.756 1.00 0.00 15 CYS A CA 16
ATOM 7143 C C . CYS A 1 15 ? -0.739 0.605 4.079 1.00 0.00 15 CYS A C 16
ATOM 7144 O O . CYS A 1 15 ? 0.377 0.937 4.480 1.00 0.00 15 CYS A O 16
ATOM 7151 N N . MET A 1 16 ? -1.542 -0.186 4.772 1.00 0.00 16 MET A N 16
ATOM 7152 C CA . MET A 1 16 ? -1.106 -0.792 6.027 1.00 0.00 16 MET A CA 16
ATOM 7153 C C . MET A 1 16 ? -1.357 -2.297 6.018 1.00 0.00 16 MET A C 16
ATOM 7154 O O . MET A 1 16 ? -0.944 -3.015 6.931 1.00 0.00 16 MET A O 16
ATOM 7168 N N . GLU A 1 17 ? -2.024 -2.772 4.979 1.00 0.00 17 GLU A N 16
ATOM 7169 C CA . GLU A 1 17 ? -2.348 -4.180 4.847 1.00 0.00 17 GLU A CA 16
ATOM 7170 C C . GLU A 1 17 ? -2.185 -4.585 3.385 1.00 0.00 17 GLU A C 16
ATOM 7171 O O . GLU A 1 17 ? -2.244 -3.745 2.490 1.00 0.00 17 GLU A O 16
ATOM 7183 N N . HIS A 1 18 ? -1.944 -5.860 3.148 1.00 0.00 18 HIS A N 16
ATOM 7184 C CA . HIS A 1 18 ? -1.717 -6.353 1.797 1.00 0.00 18 HIS A CA 16
ATOM 7185 C C . HIS A 1 18 ? -2.999 -6.332 0.979 1.00 0.00 18 HIS A C 16
ATOM 7186 O O . HIS A 1 18 ? -2.978 -6.008 -0.205 1.00 0.00 18 HIS A O 16
ATOM 7201 N N . SER A 1 19 ? -4.107 -6.650 1.623 1.00 0.00 19 SER A N 16
ATOM 7202 C CA . SER A 1 19 ? -5.381 -6.786 0.937 1.00 0.00 19 SER A CA 16
ATOM 7203 C C . SER A 1 19 ? -5.914 -5.455 0.400 1.00 0.00 19 SER A C 16
ATOM 7204 O O . SER A 1 19 ? -6.518 -5.420 -0.674 1.00 0.00 19 SER A O 16
ATOM 7212 N N . ASP A 1 20 ? -5.696 -4.361 1.130 1.00 0.00 20 ASP A N 16
ATOM 7213 C CA . ASP A 1 20 ? -6.210 -3.062 0.698 1.00 0.00 20 ASP A CA 16
ATOM 7214 C C . ASP A 1 20 ? -5.488 -2.581 -0.556 1.00 0.00 20 ASP A C 16
ATOM 7215 O O . ASP A 1 20 ? -6.076 -1.889 -1.387 1.00 0.00 20 ASP A O 16
ATOM 7224 N N . CYS A 1 21 ? -4.231 -2.970 -0.702 1.00 0.00 21 CYS A N 16
ATOM 7225 C CA . CYS A 1 21 ? -3.479 -2.692 -1.921 1.00 0.00 21 CYS A CA 16
ATOM 7226 C C . CYS A 1 21 ? -3.988 -3.571 -3.059 1.00 0.00 21 CYS A C 16
ATOM 7227 O O . CYS A 1 21 ? -4.191 -4.776 -2.894 1.00 0.00 21 CYS A O 16
ATOM 7234 N N . CYS A 1 22 ? -4.199 -2.937 -4.212 1.00 0.00 22 CYS A N 16
ATOM 7235 C CA . CYS A 1 22 ? -4.771 -3.590 -5.390 1.00 0.00 22 CYS A CA 16
ATOM 7236 C C . CYS A 1 22 ? -4.002 -4.837 -5.820 1.00 0.00 22 CYS A C 16
ATOM 7237 O O . CYS A 1 22 ? -4.596 -5.769 -6.357 1.00 0.00 22 CYS A O 16
ATOM 7244 N N . ARG A 1 23 ? -2.691 -4.862 -5.602 1.00 0.00 23 ARG A N 16
ATOM 7245 C CA . ARG A 1 23 ? -1.895 -6.016 -6.012 1.00 0.00 23 ARG A CA 16
ATOM 7246 C C . ARG A 1 23 ? -1.673 -6.994 -4.863 1.00 0.00 23 ARG A C 16
ATOM 7247 O O . ARG A 1 23 ? -0.962 -7.988 -5.016 1.00 0.00 23 ARG A O 16
ATOM 7268 N N . GLY A 1 24 ? -2.274 -6.711 -3.715 1.00 0.00 24 GLY A N 16
ATOM 7269 C CA . GLY A 1 24 ? -2.176 -7.615 -2.587 1.00 0.00 24 GLY A CA 16
ATOM 7270 C C . GLY A 1 24 ? -0.810 -7.595 -1.932 1.00 0.00 24 GLY A C 16
ATOM 7271 O O . GLY A 1 24 ? -0.467 -8.497 -1.167 1.00 0.00 24 GLY A O 16
ATOM 7275 N N . VAL A 1 25 ? -0.032 -6.563 -2.218 1.00 0.00 25 VAL A N 16
ATOM 7276 C CA . VAL A 1 25 ? 1.304 -6.446 -1.667 1.00 0.00 25 VAL A CA 16
ATOM 7277 C C . VAL A 1 25 ? 1.577 -5.025 -1.175 1.00 0.00 25 VAL A C 16
ATOM 7278 O O . VAL A 1 25 ? 1.598 -4.068 -1.945 1.00 0.00 25 VAL A O 16
ATOM 7291 N N . CYS A 1 26 ? 1.775 -4.908 0.128 1.00 0.00 26 CYS A N 16
ATOM 7292 C CA . CYS A 1 26 ? 2.018 -3.623 0.763 1.00 0.00 26 CYS A CA 16
ATOM 7293 C C . CYS A 1 26 ? 3.420 -3.604 1.361 1.00 0.00 26 CYS A C 16
ATOM 7294 O O . CYS A 1 26 ? 3.703 -4.339 2.306 1.00 0.00 26 CYS A O 16
ATOM 7301 N N . GLU A 1 27 ? 4.293 -2.779 0.799 1.00 0.00 27 GLU A N 16
ATOM 7302 C CA . GLU A 1 27 ? 5.675 -2.697 1.260 1.00 0.00 27 GLU A CA 16
ATOM 7303 C C . GLU A 1 27 ? 6.048 -1.259 1.576 1.00 0.00 27 GLU A C 16
ATOM 7304 O O . GLU A 1 27 ? 5.722 -0.347 0.813 1.00 0.00 27 GLU A O 16
ATOM 7316 N N . ALA A 1 28 ? 6.725 -1.071 2.708 1.00 0.00 28 ALA A N 16
ATOM 7317 C CA . ALA A 1 28 ? 7.074 0.258 3.209 1.00 0.00 28 ALA A CA 16
ATOM 7318 C C . ALA A 1 28 ? 5.823 1.100 3.411 1.00 0.00 28 ALA A C 16
ATOM 7319 O O . ALA A 1 28 ? 5.871 2.328 3.367 1.00 0.00 28 ALA A O 16
ATOM 7326 N N . LEU A 1 29 ? 4.710 0.410 3.645 1.00 0.00 29 LEU A N 16
ATOM 7327 C CA . LEU A 1 29 ? 3.401 1.035 3.796 1.00 0.00 29 LEU A CA 16
ATOM 7328 C C . LEU A 1 29 ? 2.964 1.750 2.519 1.00 0.00 29 LEU A C 16
ATOM 7329 O O . LEU A 1 29 ? 2.230 2.734 2.571 1.00 0.00 29 LEU A O 16
ATOM 7345 N N . PHE A 1 30 ? 3.422 1.259 1.375 1.00 0.00 30 PHE A N 16
ATOM 7346 C CA . PHE A 1 30 ? 2.969 1.772 0.087 1.00 0.00 30 PHE A CA 16
ATOM 7347 C C . PHE A 1 30 ? 2.585 0.623 -0.833 1.00 0.00 30 PHE A C 16
ATOM 7348 O O . PHE A 1 30 ? 3.304 -0.377 -0.931 1.00 0.00 30 PHE A O 16
ATOM 7365 N N . CYS A 1 31 ? 1.437 0.762 -1.485 1.00 0.00 31 CYS A N 16
ATOM 7366 C CA . CYS A 1 31 ? 0.927 -0.272 -2.377 1.00 0.00 31 CYS A CA 16
ATOM 7367 C C . CYS A 1 31 ? 1.867 -0.439 -3.558 1.00 0.00 31 CYS A C 16
ATOM 7368 O O . CYS A 1 31 ? 2.098 0.504 -4.318 1.00 0.00 31 CYS A O 16
ATOM 7375 N N . GLN A 1 32 ? 2.430 -1.632 -3.687 1.00 0.00 32 GLN A N 16
ATOM 7376 C CA . GLN A 1 32 ? 3.399 -1.904 -4.734 1.00 0.00 32 GLN A CA 16
ATOM 7377 C C . GLN A 1 32 ? 2.707 -2.058 -6.074 1.00 0.00 32 GLN A C 16
ATOM 7378 O O . GLN A 1 32 ? 1.830 -2.932 -6.192 1.00 0.00 32 GLN A O 16
ATOM 7393 N N . GLY A 1 1 ? -13.041 -5.496 -6.767 1.00 0.00 1 GLY A N 17
ATOM 7394 C CA . GLY A 1 1 ? -12.566 -4.494 -5.785 1.00 0.00 1 GLY A CA 17
ATOM 7395 C C . GLY A 1 1 ? -13.352 -4.546 -4.494 1.00 0.00 1 GLY A C 17
ATOM 7396 O O . GLY A 1 1 ? -13.570 -5.626 -3.941 1.00 0.00 1 GLY A O 17
ATOM 7402 N N . LEU A 1 2 ? -13.788 -3.376 -4.032 1.00 0.00 2 LEU A N 17
ATOM 7403 C CA . LEU A 1 2 ? -14.525 -3.238 -2.776 1.00 0.00 2 LEU A CA 17
ATOM 7404 C C . LEU A 1 2 ? -13.754 -3.877 -1.621 1.00 0.00 2 LEU A C 17
ATOM 7405 O O . LEU A 1 2 ? -14.269 -4.746 -0.917 1.00 0.00 2 LEU A O 17
ATOM 7421 N N . ILE A 1 3 ? -12.512 -3.457 -1.443 1.00 0.00 3 ILE A N 17
ATOM 7422 C CA . ILE A 1 3 ? -11.696 -3.953 -0.347 1.00 0.00 3 ILE A CA 17
ATOM 7423 C C . ILE A 1 3 ? -11.656 -2.929 0.775 1.00 0.00 3 ILE A C 17
ATOM 7424 O O . ILE A 1 3 ? -12.205 -3.148 1.856 1.00 0.00 3 ILE A O 17
ATOM 7440 N N . GLU A 1 4 ? -11.027 -1.796 0.506 1.00 0.00 4 GLU A N 17
ATOM 7441 C CA . GLU A 1 4 ? -10.917 -0.744 1.498 1.00 0.00 4 GLU A CA 17
ATOM 7442 C C . GLU A 1 4 ? -11.462 0.577 0.958 1.00 0.00 4 GLU A C 17
ATOM 7443 O O . GLU A 1 4 ? -12.651 0.857 1.082 1.00 0.00 4 GLU A O 17
ATOM 7455 N N . SER A 1 5 ? -10.610 1.367 0.328 1.00 0.00 5 SER A N 17
ATOM 7456 C CA . SER A 1 5 ? -11.007 2.687 -0.130 1.00 0.00 5 SER A CA 17
ATOM 7457 C C . SER A 1 5 ? -10.898 2.800 -1.647 1.00 0.00 5 SER A C 17
ATOM 7458 O O . SER A 1 5 ? -9.879 2.425 -2.228 1.00 0.00 5 SER A O 17
ATOM 7466 N N . ILE A 1 6 ? -11.961 3.312 -2.274 1.00 0.00 6 ILE A N 17
ATOM 7467 C CA . ILE A 1 6 ? -12.023 3.458 -3.731 1.00 0.00 6 ILE A CA 17
ATOM 7468 C C . ILE A 1 6 ? -11.728 2.114 -4.390 1.00 0.00 6 ILE A C 17
ATOM 7469 O O . ILE A 1 6 ? -10.821 1.990 -5.220 1.00 0.00 6 ILE A O 17
ATOM 7485 N N . ALA A 1 7 ? -12.490 1.104 -3.965 1.00 0.00 7 ALA A N 17
ATOM 7486 C CA . ALA A 1 7 ? -12.320 -0.284 -4.402 1.00 0.00 7 ALA A CA 17
ATOM 7487 C C . ALA A 1 7 ? -11.059 -0.908 -3.807 1.00 0.00 7 ALA A C 17
ATOM 7488 O O . ALA A 1 7 ? -11.109 -1.986 -3.220 1.00 0.00 7 ALA A O 17
ATOM 7495 N N . CYS A 1 8 ? -9.947 -0.217 -3.948 1.00 0.00 8 CYS A N 17
ATOM 7496 C CA . CYS A 1 8 ? -8.660 -0.692 -3.473 1.00 0.00 8 CYS A CA 17
ATOM 7497 C C . CYS A 1 8 ? -7.643 0.440 -3.527 1.00 0.00 8 CYS A C 17
ATOM 7498 O O . CYS A 1 8 ? -7.781 1.369 -4.325 1.00 0.00 8 CYS A O 17
ATOM 7505 N N . ILE A 1 9 ? -6.627 0.369 -2.676 1.00 0.00 9 ILE A N 17
ATOM 7506 C CA . ILE A 1 9 ? -5.588 1.377 -2.660 1.00 0.00 9 ILE A CA 17
ATOM 7507 C C . ILE A 1 9 ? -4.610 1.106 -3.792 1.00 0.00 9 ILE A C 17
ATOM 7508 O O . ILE A 1 9 ? -4.112 -0.011 -3.942 1.00 0.00 9 ILE A O 17
ATOM 7524 N N . GLN A 1 10 ? -4.362 2.128 -4.589 1.00 0.00 10 GLN A N 17
ATOM 7525 C CA . GLN A 1 10 ? -3.630 1.974 -5.836 1.00 0.00 10 GLN A CA 17
ATOM 7526 C C . GLN A 1 10 ? -2.124 2.118 -5.634 1.00 0.00 10 GLN A C 17
ATOM 7527 O O . GLN A 1 10 ? -1.664 2.569 -4.583 1.00 0.00 10 GLN A O 17
ATOM 7541 N N . LYS A 1 11 ? -1.377 1.716 -6.656 1.00 0.00 11 LYS A N 17
ATOM 7542 C CA . LYS A 1 11 ? 0.083 1.749 -6.652 1.00 0.00 11 LYS A CA 17
ATOM 7543 C C . LYS A 1 11 ? 0.635 3.104 -6.213 1.00 0.00 11 LYS A C 17
ATOM 7544 O O . LYS A 1 11 ? 0.215 4.153 -6.706 1.00 0.00 11 LYS A O 17
ATOM 7563 N N . GLY A 1 12 ? 1.579 3.068 -5.283 1.00 0.00 12 GLY A N 17
ATOM 7564 C CA . GLY A 1 12 ? 2.254 4.277 -4.854 1.00 0.00 12 GLY A CA 17
ATOM 7565 C C . GLY A 1 12 ? 1.543 4.983 -3.720 1.00 0.00 12 GLY A C 17
ATOM 7566 O O . GLY A 1 12 ? 2.019 6.004 -3.224 1.00 0.00 12 GLY A O 17
ATOM 7570 N N . LEU A 1 13 ? 0.404 4.452 -3.308 1.00 0.00 13 LEU A N 17
ATOM 7571 C CA . LEU A 1 13 ? -0.365 5.064 -2.241 1.00 0.00 13 LEU A CA 17
ATOM 7572 C C . LEU A 1 13 ? -0.195 4.284 -0.941 1.00 0.00 13 LEU A C 17
ATOM 7573 O O . LEU A 1 13 ? 0.019 3.069 -0.962 1.00 0.00 13 LEU A O 17
ATOM 7589 N N . PRO A 1 14 ? -0.272 4.985 0.207 1.00 0.00 14 PRO A N 17
ATOM 7590 C CA . PRO A 1 14 ? -0.062 4.382 1.529 1.00 0.00 14 PRO A CA 17
ATOM 7591 C C . PRO A 1 14 ? -1.119 3.342 1.893 1.00 0.00 14 PRO A C 17
ATOM 7592 O O . PRO A 1 14 ? -2.318 3.563 1.719 1.00 0.00 14 PRO A O 17
ATOM 7603 N N . CYS A 1 15 ? -0.654 2.216 2.409 1.00 0.00 15 CYS A N 17
ATOM 7604 C CA . CYS A 1 15 ? -1.525 1.143 2.876 1.00 0.00 15 CYS A CA 17
ATOM 7605 C C . CYS A 1 15 ? -0.989 0.588 4.192 1.00 0.00 15 CYS A C 17
ATOM 7606 O O . CYS A 1 15 ? 0.163 0.828 4.540 1.00 0.00 15 CYS A O 17
ATOM 7613 N N . MET A 1 16 ? -1.833 -0.109 4.945 1.00 0.00 16 MET A N 17
ATOM 7614 C CA . MET A 1 16 ? -1.402 -0.701 6.211 1.00 0.00 16 MET A CA 17
ATOM 7615 C C . MET A 1 16 ? -1.427 -2.224 6.132 1.00 0.00 16 MET A C 17
ATOM 7616 O O . MET A 1 16 ? -0.704 -2.905 6.859 1.00 0.00 16 MET A O 17
ATOM 7630 N N . GLU A 1 17 ? -2.266 -2.755 5.257 1.00 0.00 17 GLU A N 17
ATOM 7631 C CA . GLU A 1 17 ? -2.351 -4.189 5.041 1.00 0.00 17 GLU A CA 17
ATOM 7632 C C . GLU A 1 17 ? -2.210 -4.485 3.547 1.00 0.00 17 GLU A C 17
ATOM 7633 O O . GLU A 1 17 ? -2.522 -3.645 2.702 1.00 0.00 17 GLU A O 17
ATOM 7645 N N . HIS A 1 18 ? -1.727 -5.682 3.240 1.00 0.00 18 HIS A N 17
ATOM 7646 C CA . HIS A 1 18 ? -1.461 -6.093 1.863 1.00 0.00 18 HIS A CA 17
ATOM 7647 C C . HIS A 1 18 ? -2.741 -6.147 1.040 1.00 0.00 18 HIS A C 17
ATOM 7648 O O . HIS A 1 18 ? -2.721 -5.880 -0.159 1.00 0.00 18 HIS A O 17
ATOM 7663 N N . SER A 1 19 ? -3.842 -6.479 1.696 1.00 0.00 19 SER A N 17
ATOM 7664 C CA . SER A 1 19 ? -5.141 -6.548 1.040 1.00 0.00 19 SER A CA 17
ATOM 7665 C C . SER A 1 19 ? -5.651 -5.156 0.648 1.00 0.00 19 SER A C 17
ATOM 7666 O O . SER A 1 19 ? -6.386 -5.018 -0.327 1.00 0.00 19 SER A O 17
ATOM 7674 N N . ASP A 1 20 ? -5.248 -4.126 1.400 1.00 0.00 20 ASP A N 17
ATOM 7675 C CA . ASP A 1 20 ? -5.656 -2.751 1.096 1.00 0.00 20 ASP A CA 17
ATOM 7676 C C . ASP A 1 20 ? -5.176 -2.375 -0.295 1.00 0.00 20 ASP A C 17
ATOM 7677 O O . ASP A 1 20 ? -5.899 -1.763 -1.084 1.00 0.00 20 ASP A O 17
ATOM 7686 N N . CYS A 1 21 ? -3.941 -2.754 -0.572 1.00 0.00 21 CYS A N 17
ATOM 7687 C CA . CYS A 1 21 ? -3.314 -2.507 -1.861 1.00 0.00 21 CYS A CA 17
ATOM 7688 C C . CYS A 1 21 ? -3.949 -3.382 -2.934 1.00 0.00 21 CYS A C 17
ATOM 7689 O O . CYS A 1 21 ? -4.051 -4.597 -2.780 1.00 0.00 21 CYS A O 17
ATOM 7696 N N . CYS A 1 22 ? -4.381 -2.743 -4.017 1.00 0.00 22 CYS A N 17
ATOM 7697 C CA . CYS A 1 22 ? -5.028 -3.437 -5.135 1.00 0.00 22 CYS A CA 17
ATOM 7698 C C . CYS A 1 22 ? -4.078 -4.443 -5.784 1.00 0.00 22 CYS A C 17
ATOM 7699 O O . CYS A 1 22 ? -4.505 -5.359 -6.488 1.00 0.00 22 CYS A O 17
ATOM 7706 N N . ARG A 1 23 ? -2.789 -4.264 -5.542 1.00 0.00 23 ARG A N 17
ATOM 7707 C CA . ARG A 1 23 ? -1.771 -5.161 -6.072 1.00 0.00 23 ARG A CA 17
ATOM 7708 C C . ARG A 1 23 ? -1.581 -6.372 -5.159 1.00 0.00 23 ARG A C 17
ATOM 7709 O O . ARG A 1 23 ? -0.934 -7.349 -5.535 1.00 0.00 23 ARG A O 17
ATOM 7730 N N . GLY A 1 24 ? -2.147 -6.300 -3.957 1.00 0.00 24 GLY A N 17
ATOM 7731 C CA . GLY A 1 24 ? -2.030 -7.392 -3.008 1.00 0.00 24 GLY A CA 17
ATOM 7732 C C . GLY A 1 24 ? -0.711 -7.369 -2.265 1.00 0.00 24 GLY A C 17
ATOM 7733 O O . GLY A 1 24 ? -0.408 -8.267 -1.480 1.00 0.00 24 GLY A O 17
ATOM 7737 N N . VAL A 1 25 ? 0.074 -6.331 -2.507 1.00 0.00 25 VAL A N 17
ATOM 7738 C CA . VAL A 1 25 ? 1.385 -6.208 -1.899 1.00 0.00 25 VAL A CA 17
ATOM 7739 C C . VAL A 1 25 ? 1.606 -4.802 -1.350 1.00 0.00 25 VAL A C 17
ATOM 7740 O O . VAL A 1 25 ? 1.641 -3.819 -2.089 1.00 0.00 25 VAL A O 17
ATOM 7753 N N . CYS A 1 26 ? 1.745 -4.719 -0.039 1.00 0.00 26 CYS A N 17
ATOM 7754 C CA . CYS A 1 26 ? 2.011 -3.457 0.624 1.00 0.00 26 CYS A CA 17
ATOM 7755 C C . CYS A 1 26 ? 3.379 -3.525 1.280 1.00 0.00 26 CYS A C 17
ATOM 7756 O O . CYS A 1 26 ? 3.578 -4.282 2.229 1.00 0.00 26 CYS A O 17
ATOM 7763 N N . GLU A 1 27 ? 4.319 -2.757 0.762 1.00 0.00 27 GLU A N 17
ATOM 7764 C CA . GLU A 1 27 ? 5.674 -2.743 1.288 1.00 0.00 27 GLU A CA 17
ATOM 7765 C C . GLU A 1 27 ? 6.066 -1.319 1.635 1.00 0.00 27 GLU A C 17
ATOM 7766 O O . GLU A 1 27 ? 5.794 -0.396 0.863 1.00 0.00 27 GLU A O 17
ATOM 7778 N N . ALA A 1 28 ? 6.692 -1.147 2.798 1.00 0.00 28 ALA A N 17
ATOM 7779 C CA . ALA A 1 28 ? 6.996 0.175 3.340 1.00 0.00 28 ALA A CA 17
ATOM 7780 C C . ALA A 1 28 ? 5.718 0.988 3.505 1.00 0.00 28 ALA A C 17
ATOM 7781 O O . ALA A 1 28 ? 5.736 2.218 3.452 1.00 0.00 28 ALA A O 17
ATOM 7788 N N . LEU A 1 29 ? 4.618 0.271 3.716 1.00 0.00 29 LEU A N 17
ATOM 7789 C CA . LEU A 1 29 ? 3.287 0.859 3.837 1.00 0.00 29 LEU A CA 17
ATOM 7790 C C . LEU A 1 29 ? 2.871 1.582 2.556 1.00 0.00 29 LEU A C 17
ATOM 7791 O O . LEU A 1 29 ? 2.105 2.545 2.596 1.00 0.00 29 LEU A O 17
ATOM 7807 N N . PHE A 1 30 ? 3.381 1.111 1.425 1.00 0.00 30 PHE A N 17
ATOM 7808 C CA . PHE A 1 30 ? 2.971 1.617 0.122 1.00 0.00 30 PHE A CA 17
ATOM 7809 C C . PHE A 1 30 ? 2.601 0.468 -0.804 1.00 0.00 30 PHE A C 17
ATOM 7810 O O . PHE A 1 30 ? 3.251 -0.582 -0.808 1.00 0.00 30 PHE A O 17
ATOM 7827 N N . CYS A 1 31 ? 1.543 0.672 -1.573 1.00 0.00 31 CYS A N 17
ATOM 7828 C CA . CYS A 1 31 ? 1.077 -0.321 -2.530 1.00 0.00 31 CYS A CA 17
ATOM 7829 C C . CYS A 1 31 ? 2.051 -0.409 -3.701 1.00 0.00 31 CYS A C 17
ATOM 7830 O O . CYS A 1 31 ? 2.355 0.602 -4.340 1.00 0.00 31 CYS A O 17
ATOM 7837 N N . GLN A 1 32 ? 2.569 -1.605 -3.953 1.00 0.00 32 GLN A N 17
ATOM 7838 C CA . GLN A 1 32 ? 3.509 -1.811 -5.050 1.00 0.00 32 GLN A CA 17
ATOM 7839 C C . GLN A 1 32 ? 2.773 -2.212 -6.320 1.00 0.00 32 GLN A C 17
ATOM 7840 O O . GLN A 1 32 ? 2.164 -1.333 -6.958 1.00 0.00 32 GLN A O 17
ATOM 7855 N N . GLY A 1 1 ? -5.776 -10.946 0.690 1.00 0.00 1 GLY A N 18
ATOM 7856 C CA . GLY A 1 1 ? -6.613 -10.881 -0.528 1.00 0.00 1 GLY A CA 18
ATOM 7857 C C . GLY A 1 1 ? -6.440 -9.568 -1.252 1.00 0.00 1 GLY A C 18
ATOM 7858 O O . GLY A 1 1 ? -5.348 -9.002 -1.268 1.00 0.00 1 GLY A O 18
ATOM 7864 N N . LEU A 1 2 ? -7.516 -9.080 -1.845 1.00 0.00 2 LEU A N 18
ATOM 7865 C CA . LEU A 1 2 ? -7.498 -7.805 -2.536 1.00 0.00 2 LEU A CA 18
ATOM 7866 C C . LEU A 1 2 ? -8.840 -7.104 -2.382 1.00 0.00 2 LEU A C 18
ATOM 7867 O O . LEU A 1 2 ? -9.839 -7.744 -2.052 1.00 0.00 2 LEU A O 18
ATOM 7883 N N . ILE A 1 3 ? -8.845 -5.788 -2.584 1.00 0.00 3 ILE A N 18
ATOM 7884 C CA . ILE A 1 3 ? -10.072 -4.992 -2.531 1.00 0.00 3 ILE A CA 18
ATOM 7885 C C . ILE A 1 3 ? -10.656 -4.953 -1.114 1.00 0.00 3 ILE A C 18
ATOM 7886 O O . ILE A 1 3 ? -11.396 -5.849 -0.699 1.00 0.00 3 ILE A O 18
ATOM 7902 N N . GLU A 1 4 ? -10.320 -3.898 -0.378 1.00 0.00 4 GLU A N 18
ATOM 7903 C CA . GLU A 1 4 ? -10.790 -3.731 0.990 1.00 0.00 4 GLU A CA 18
ATOM 7904 C C . GLU A 1 4 ? -11.371 -2.337 1.208 1.00 0.00 4 GLU A C 18
ATOM 7905 O O . GLU A 1 4 ? -12.561 -2.190 1.496 1.00 0.00 4 GLU A O 18
ATOM 7917 N N . SER A 1 5 ? -10.534 -1.320 1.062 1.00 0.00 5 SER A N 18
ATOM 7918 C CA . SER A 1 5 ? -10.956 0.051 1.304 1.00 0.00 5 SER A CA 18
ATOM 7919 C C . SER A 1 5 ? -10.967 0.855 0.005 1.00 0.00 5 SER A C 18
ATOM 7920 O O . SER A 1 5 ? -9.925 1.027 -0.633 1.00 0.00 5 SER A O 18
ATOM 7928 N N . ILE A 1 6 ? -12.154 1.336 -0.378 1.00 0.00 6 ILE A N 18
ATOM 7929 C CA . ILE A 1 6 ? -12.338 2.075 -1.630 1.00 0.00 6 ILE A CA 18
ATOM 7930 C C . ILE A 1 6 ? -11.817 1.240 -2.795 1.00 0.00 6 ILE A C 18
ATOM 7931 O O . ILE A 1 6 ? -10.825 1.592 -3.439 1.00 0.00 6 ILE A O 18
ATOM 7947 N N . ALA A 1 7 ? -12.498 0.126 -3.042 1.00 0.00 7 ALA A N 18
ATOM 7948 C CA . ALA A 1 7 ? -12.039 -0.881 -3.988 1.00 0.00 7 ALA A CA 18
ATOM 7949 C C . ALA A 1 7 ? -10.642 -1.363 -3.600 1.00 0.00 7 ALA A C 18
ATOM 7950 O O . ALA A 1 7 ? -10.489 -2.112 -2.638 1.00 0.00 7 ALA A O 18
ATOM 7957 N N . CYS A 1 8 ? -9.627 -0.912 -4.308 1.00 0.00 8 CYS A N 18
ATOM 7958 C CA . CYS A 1 8 ? -8.260 -1.244 -3.962 1.00 0.00 8 CYS A CA 18
ATOM 7959 C C . CYS A 1 8 ? -7.388 -0.004 -4.059 1.00 0.00 8 CYS A C 18
ATOM 7960 O O . CYS A 1 8 ? -7.634 0.877 -4.890 1.00 0.00 8 CYS A O 18
ATOM 7967 N N . ILE A 1 9 ? -6.381 0.066 -3.205 1.00 0.00 9 ILE A N 18
ATOM 7968 C CA . ILE A 1 9 ? -5.484 1.203 -3.174 1.00 0.00 9 ILE A CA 18
ATOM 7969 C C . ILE A 1 9 ? -4.471 1.105 -4.307 1.00 0.00 9 ILE A C 18
ATOM 7970 O O . ILE A 1 9 ? -3.867 0.051 -4.523 1.00 0.00 9 ILE A O 18
ATOM 7986 N N . GLN A 1 10 ? -4.306 2.199 -5.033 1.00 0.00 10 GLN A N 18
ATOM 7987 C CA . GLN A 1 10 ? -3.408 2.232 -6.178 1.00 0.00 10 GLN A CA 18
ATOM 7988 C C . GLN A 1 10 ? -1.952 2.305 -5.734 1.00 0.00 10 GLN A C 18
ATOM 7989 O O . GLN A 1 10 ? -1.649 2.676 -4.596 1.00 0.00 10 GLN A O 18
ATOM 8003 N N . LYS A 1 11 ? -1.062 1.945 -6.648 1.00 0.00 11 LYS A N 18
ATOM 8004 C CA . LYS A 1 11 ? 0.370 1.983 -6.404 1.00 0.00 11 LYS A CA 18
ATOM 8005 C C . LYS A 1 11 ? 0.823 3.375 -5.979 1.00 0.00 11 LYS A C 18
ATOM 8006 O O . LYS A 1 11 ? 0.453 4.375 -6.596 1.00 0.00 11 LYS A O 18
ATOM 8025 N N . GLY A 1 12 ? 1.610 3.429 -4.916 1.00 0.00 12 GLY A N 18
ATOM 8026 C CA . GLY A 1 12 ? 2.202 4.683 -4.497 1.00 0.00 12 GLY A CA 18
ATOM 8027 C C . GLY A 1 12 ? 1.433 5.373 -3.388 1.00 0.00 12 GLY A C 18
ATOM 8028 O O . GLY A 1 12 ? 1.840 6.436 -2.922 1.00 0.00 12 GLY A O 18
ATOM 8032 N N . LEU A 1 13 ? 0.324 4.788 -2.965 1.00 0.00 13 LEU A N 18
ATOM 8033 C CA . LEU A 1 13 ? -0.445 5.365 -1.875 1.00 0.00 13 LEU A CA 18
ATOM 8034 C C . LEU A 1 13 ? -0.176 4.619 -0.573 1.00 0.00 13 LEU A C 18
ATOM 8035 O O . LEU A 1 13 ? 0.132 3.423 -0.585 1.00 0.00 13 LEU A O 18
ATOM 8051 N N . PRO A 1 14 ? -0.270 5.330 0.567 1.00 0.00 14 PRO A N 18
ATOM 8052 C CA . PRO A 1 14 ? -0.007 4.757 1.890 1.00 0.00 14 PRO A CA 18
ATOM 8053 C C . PRO A 1 14 ? -0.977 3.641 2.257 1.00 0.00 14 PRO A C 18
ATOM 8054 O O . PRO A 1 14 ? -2.196 3.828 2.248 1.00 0.00 14 PRO A O 18
ATOM 8065 N N . CYS A 1 15 ? -0.420 2.490 2.590 1.00 0.00 15 CYS A N 18
ATOM 8066 C CA . CYS A 1 15 ? -1.201 1.345 3.030 1.00 0.00 15 CYS A CA 18
ATOM 8067 C C . CYS A 1 15 ? -0.607 0.789 4.318 1.00 0.00 15 CYS A C 18
ATOM 8068 O O . CYS A 1 15 ? 0.509 1.149 4.694 1.00 0.00 15 CYS A O 18
ATOM 8075 N N . MET A 1 16 ? -1.364 -0.045 5.015 1.00 0.00 16 MET A N 18
ATOM 8076 C CA . MET A 1 16 ? -0.847 -0.741 6.191 1.00 0.00 16 MET A CA 18
ATOM 8077 C C . MET A 1 16 ? -1.245 -2.213 6.163 1.00 0.00 16 MET A C 18
ATOM 8078 O O . MET A 1 16 ? -0.939 -2.967 7.088 1.00 0.00 16 MET A O 18
ATOM 8092 N N . GLU A 1 17 ? -1.918 -2.619 5.097 1.00 0.00 17 GLU A N 18
ATOM 8093 C CA . GLU A 1 17 ? -2.374 -3.989 4.953 1.00 0.00 17 GLU A CA 18
ATOM 8094 C C . GLU A 1 17 ? -2.344 -4.381 3.479 1.00 0.00 17 GLU A C 18
ATOM 8095 O O . GLU A 1 17 ? -2.599 -3.561 2.600 1.00 0.00 17 GLU A O 18
ATOM 8107 N N . HIS A 1 18 ? -2.016 -5.643 3.229 1.00 0.00 18 HIS A N 18
ATOM 8108 C CA . HIS A 1 18 ? -1.770 -6.138 1.876 1.00 0.00 18 HIS A CA 18
ATOM 8109 C C . HIS A 1 18 ? -3.052 -6.234 1.061 1.00 0.00 18 HIS A C 18
ATOM 8110 O O . HIS A 1 18 ? -3.056 -5.923 -0.127 1.00 0.00 18 HIS A O 18
ATOM 8125 N N . SER A 1 19 ? -4.132 -6.655 1.703 1.00 0.00 19 SER A N 18
ATOM 8126 C CA . SER A 1 19 ? -5.400 -6.875 1.016 1.00 0.00 19 SER A CA 18
ATOM 8127 C C . SER A 1 19 ? -6.013 -5.577 0.487 1.00 0.00 19 SER A C 18
ATOM 8128 O O . SER A 1 19 ? -6.851 -5.603 -0.413 1.00 0.00 19 SER A O 18
ATOM 8136 N N . ASP A 1 20 ? -5.599 -4.444 1.041 1.00 0.00 20 ASP A N 18
ATOM 8137 C CA . ASP A 1 20 ? -6.114 -3.151 0.594 1.00 0.00 20 ASP A CA 18
ATOM 8138 C C . ASP A 1 20 ? -5.597 -2.816 -0.796 1.00 0.00 20 ASP A C 18
ATOM 8139 O O . ASP A 1 20 ? -6.277 -2.155 -1.582 1.00 0.00 20 ASP A O 18
ATOM 8148 N N . CYS A 1 21 ? -4.401 -3.286 -1.098 1.00 0.00 21 CYS A N 18
ATOM 8149 C CA . CYS A 1 21 ? -3.774 -3.020 -2.381 1.00 0.00 21 CYS A CA 18
ATOM 8150 C C . CYS A 1 21 ? -4.240 -4.050 -3.412 1.00 0.00 21 CYS A C 18
ATOM 8151 O O . CYS A 1 21 ? -4.441 -5.222 -3.095 1.00 0.00 21 CYS A O 18
ATOM 8158 N N . CYS A 1 22 ? -4.420 -3.590 -4.648 1.00 0.00 22 CYS A N 18
ATOM 8159 C CA . CYS A 1 22 ? -5.010 -4.405 -5.719 1.00 0.00 22 CYS A CA 18
ATOM 8160 C C . CYS A 1 22 ? -4.166 -5.633 -6.072 1.00 0.00 22 CYS A C 18
ATOM 8161 O O . CYS A 1 22 ? -4.703 -6.626 -6.566 1.00 0.00 22 CYS A O 18
ATOM 8168 N N . ARG A 1 23 ? -2.856 -5.572 -5.844 1.00 0.00 23 ARG A N 18
ATOM 8169 C CA . ARG A 1 23 ? -1.999 -6.726 -6.104 1.00 0.00 23 ARG A CA 18
ATOM 8170 C C . ARG A 1 23 ? -1.798 -7.551 -4.835 1.00 0.00 23 ARG A C 18
ATOM 8171 O O . ARG A 1 23 ? -1.043 -8.525 -4.830 1.00 0.00 23 ARG A O 18
ATOM 8192 N N . GLY A 1 24 ? -2.472 -7.156 -3.760 1.00 0.00 24 GLY A N 18
ATOM 8193 C CA . GLY A 1 24 ? -2.371 -7.876 -2.506 1.00 0.00 24 GLY A CA 18
ATOM 8194 C C . GLY A 1 24 ? -1.019 -7.704 -1.840 1.00 0.00 24 GLY A C 18
ATOM 8195 O O . GLY A 1 24 ? -0.637 -8.497 -0.981 1.00 0.00 24 GLY A O 18
ATOM 8199 N N . VAL A 1 25 ? -0.293 -6.668 -2.231 1.00 0.00 25 VAL A N 18
ATOM 8200 C CA . VAL A 1 25 ? 1.033 -6.429 -1.690 1.00 0.00 25 VAL A CA 18
ATOM 8201 C C . VAL A 1 25 ? 1.207 -4.986 -1.209 1.00 0.00 25 VAL A C 18
ATOM 8202 O O . VAL A 1 25 ? 1.121 -4.031 -1.982 1.00 0.00 25 VAL A O 18
ATOM 8215 N N . CYS A 1 26 ? 1.435 -4.851 0.089 1.00 0.00 26 CYS A N 18
ATOM 8216 C CA . CYS A 1 26 ? 1.722 -3.564 0.707 1.00 0.00 26 CYS A CA 18
ATOM 8217 C C . CYS A 1 26 ? 3.138 -3.593 1.267 1.00 0.00 26 CYS A C 18
ATOM 8218 O O . CYS A 1 26 ? 3.422 -4.351 2.193 1.00 0.00 26 CYS A O 18
ATOM 8225 N N . GLU A 1 27 ? 4.025 -2.795 0.691 1.00 0.00 27 GLU A N 18
ATOM 8226 C CA . GLU A 1 27 ? 5.423 -2.790 1.101 1.00 0.00 27 GLU A CA 18
ATOM 8227 C C . GLU A 1 27 ? 5.893 -1.376 1.393 1.00 0.00 27 GLU A C 18
ATOM 8228 O O . GLU A 1 27 ? 5.620 -0.452 0.623 1.00 0.00 27 GLU A O 18
ATOM 8240 N N . ALA A 1 28 ? 6.603 -1.221 2.508 1.00 0.00 28 ALA A N 18
ATOM 8241 C CA . ALA A 1 28 ? 7.051 0.086 2.979 1.00 0.00 28 ALA A CA 18
ATOM 8242 C C . ALA A 1 28 ? 5.862 1.003 3.216 1.00 0.00 28 ALA A C 18
ATOM 8243 O O . ALA A 1 28 ? 5.970 2.224 3.111 1.00 0.00 28 ALA A O 18
ATOM 8250 N N . LEU A 1 29 ? 4.730 0.386 3.537 1.00 0.00 29 LEU A N 18
ATOM 8251 C CA . LEU A 1 29 ? 3.476 1.091 3.760 1.00 0.00 29 LEU A CA 18
ATOM 8252 C C . LEU A 1 29 ? 3.022 1.833 2.505 1.00 0.00 29 LEU A C 18
ATOM 8253 O O . LEU A 1 29 ? 2.359 2.869 2.587 1.00 0.00 29 LEU A O 18
ATOM 8269 N N . PHE A 1 30 ? 3.394 1.303 1.345 1.00 0.00 30 PHE A N 18
ATOM 8270 C CA . PHE A 1 30 ? 2.914 1.815 0.067 1.00 0.00 30 PHE A CA 18
ATOM 8271 C C . PHE A 1 30 ? 2.530 0.656 -0.842 1.00 0.00 30 PHE A C 18
ATOM 8272 O O . PHE A 1 30 ? 3.273 -0.322 -0.968 1.00 0.00 30 PHE A O 18
ATOM 8289 N N . CYS A 1 31 ? 1.361 0.757 -1.456 1.00 0.00 31 CYS A N 18
ATOM 8290 C CA . CYS A 1 31 ? 0.880 -0.288 -2.348 1.00 0.00 31 CYS A CA 18
ATOM 8291 C C . CYS A 1 31 ? 1.802 -0.436 -3.549 1.00 0.00 31 CYS A C 18
ATOM 8292 O O . CYS A 1 31 ? 2.086 0.537 -4.250 1.00 0.00 31 CYS A O 18
ATOM 8299 N N . GLN A 1 32 ? 2.283 -1.651 -3.758 1.00 0.00 32 GLN A N 18
ATOM 8300 C CA . GLN A 1 32 ? 3.207 -1.938 -4.843 1.00 0.00 32 GLN A CA 18
ATOM 8301 C C . GLN A 1 32 ? 2.445 -2.204 -6.130 1.00 0.00 32 GLN A C 18
ATOM 8302 O O . GLN A 1 32 ? 1.535 -3.059 -6.113 1.00 0.00 32 GLN A O 18
ATOM 8317 N N . GLY A 1 1 ? -6.845 -10.028 -0.295 1.00 0.00 1 GLY A N 19
ATOM 8318 C CA . GLY A 1 1 ? -6.088 -9.704 -1.529 1.00 0.00 1 GLY A CA 19
ATOM 8319 C C . GLY A 1 1 ? -6.392 -8.310 -2.038 1.00 0.00 1 GLY A C 19
ATOM 8320 O O . GLY A 1 1 ? -5.546 -7.424 -1.973 1.00 0.00 1 GLY A O 19
ATOM 8326 N N . LEU A 1 2 ? -7.600 -8.114 -2.549 1.00 0.00 2 LEU A N 19
ATOM 8327 C CA . LEU A 1 2 ? -8.008 -6.815 -3.068 1.00 0.00 2 LEU A CA 19
ATOM 8328 C C . LEU A 1 2 ? -9.216 -6.287 -2.305 1.00 0.00 2 LEU A C 19
ATOM 8329 O O . LEU A 1 2 ? -10.058 -7.071 -1.864 1.00 0.00 2 LEU A O 19
ATOM 8345 N N . ILE A 1 3 ? -9.284 -4.964 -2.155 1.00 0.00 3 ILE A N 19
ATOM 8346 C CA . ILE A 1 3 ? -10.433 -4.293 -1.535 1.00 0.00 3 ILE A CA 19
ATOM 8347 C C . ILE A 1 3 ? -10.496 -4.560 -0.032 1.00 0.00 3 ILE A C 19
ATOM 8348 O O . ILE A 1 3 ? -10.848 -5.658 0.406 1.00 0.00 3 ILE A O 19
ATOM 8364 N N . GLU A 1 4 ? -10.156 -3.546 0.757 1.00 0.00 4 GLU A N 19
ATOM 8365 C CA . GLU A 1 4 ? -10.164 -3.678 2.206 1.00 0.00 4 GLU A CA 19
ATOM 8366 C C . GLU A 1 4 ? -10.158 -2.303 2.871 1.00 0.00 4 GLU A C 19
ATOM 8367 O O . GLU A 1 4 ? -10.799 -2.097 3.898 1.00 0.00 4 GLU A O 19
ATOM 8379 N N . SER A 1 5 ? -9.437 -1.362 2.281 1.00 0.00 5 SER A N 19
ATOM 8380 C CA . SER A 1 5 ? -9.365 -0.016 2.832 1.00 0.00 5 SER A CA 19
ATOM 8381 C C . SER A 1 5 ? -10.075 0.963 1.907 1.00 0.00 5 SER A C 19
ATOM 8382 O O . SER A 1 5 ? -9.431 1.709 1.164 1.00 0.00 5 SER A O 19
ATOM 8390 N N . ILE A 1 6 ? -11.409 0.955 1.968 1.00 0.00 6 ILE A N 19
ATOM 8391 C CA . ILE A 1 6 ? -12.237 1.753 1.067 1.00 0.00 6 ILE A CA 19
ATOM 8392 C C . ILE A 1 6 ? -11.926 1.363 -0.373 1.00 0.00 6 ILE A C 19
ATOM 8393 O O . ILE A 1 6 ? -11.131 2.023 -1.051 1.00 0.00 6 ILE A O 19
ATOM 8409 N N . ALA A 1 7 ? -12.546 0.271 -0.822 1.00 0.00 7 ALA A N 19
ATOM 8410 C CA . ALA A 1 7 ? -12.198 -0.343 -2.098 1.00 0.00 7 ALA A CA 19
ATOM 8411 C C . ALA A 1 7 ? -10.739 -0.790 -2.049 1.00 0.00 7 ALA A C 19
ATOM 8412 O O . ALA A 1 7 ? -10.201 -1.035 -0.962 1.00 0.00 7 ALA A O 19
ATOM 8419 N N . CYS A 1 8 ? -10.094 -0.943 -3.190 1.00 0.00 8 CYS A N 19
ATOM 8420 C CA . CYS A 1 8 ? -8.673 -1.226 -3.178 1.00 0.00 8 CYS A CA 19
ATOM 8421 C C . CYS A 1 8 ? -7.878 0.038 -3.472 1.00 0.00 8 CYS A C 19
ATOM 8422 O O . CYS A 1 8 ? -8.256 0.847 -4.321 1.00 0.00 8 CYS A O 19
ATOM 8429 N N . ILE A 1 9 ? -6.794 0.211 -2.740 1.00 0.00 9 ILE A N 19
ATOM 8430 C CA . ILE A 1 9 ? -5.910 1.350 -2.911 1.00 0.00 9 ILE A CA 19
ATOM 8431 C C . ILE A 1 9 ? -5.007 1.125 -4.118 1.00 0.00 9 ILE A C 19
ATOM 8432 O O . ILE A 1 9 ? -4.616 -0.006 -4.403 1.00 0.00 9 ILE A O 19
ATOM 8448 N N . GLN A 1 10 ? -4.699 2.194 -4.831 1.00 0.00 10 GLN A N 19
ATOM 8449 C CA . GLN A 1 10 ? -3.915 2.103 -6.050 1.00 0.00 10 GLN A CA 19
ATOM 8450 C C . GLN A 1 10 ? -2.418 2.071 -5.758 1.00 0.00 10 GLN A C 19
ATOM 8451 O O . GLN A 1 10 ? -1.969 2.445 -4.672 1.00 0.00 10 GLN A O 19
ATOM 8465 N N . LYS A 1 11 ? -1.665 1.607 -6.748 1.00 0.00 11 LYS A N 19
ATOM 8466 C CA . LYS A 1 11 ? -0.214 1.503 -6.662 1.00 0.00 11 LYS A CA 19
ATOM 8467 C C . LYS A 1 11 ? 0.433 2.854 -6.364 1.00 0.00 11 LYS A C 19
ATOM 8468 O O . LYS A 1 11 ? 0.124 3.853 -7.013 1.00 0.00 11 LYS A O 19
ATOM 8487 N N . GLY A 1 12 ? 1.336 2.873 -5.392 1.00 0.00 12 GLY A N 19
ATOM 8488 C CA . GLY A 1 12 ? 2.054 4.091 -5.067 1.00 0.00 12 GLY A CA 19
ATOM 8489 C C . GLY A 1 12 ? 1.506 4.802 -3.845 1.00 0.00 12 GLY A C 19
ATOM 8490 O O . GLY A 1 12 ? 2.154 5.697 -3.302 1.00 0.00 12 GLY A O 19
ATOM 8494 N N . LEU A 1 13 ? 0.323 4.404 -3.401 1.00 0.00 13 LEU A N 19
ATOM 8495 C CA . LEU A 1 13 ? -0.329 5.073 -2.286 1.00 0.00 13 LEU A CA 19
ATOM 8496 C C . LEU A 1 13 ? -0.121 4.295 -0.985 1.00 0.00 13 LEU A C 19
ATOM 8497 O O . LEU A 1 13 ? 0.127 3.086 -1.010 1.00 0.00 13 LEU A O 19
ATOM 8513 N N . PRO A 1 14 ? -0.199 4.994 0.169 1.00 0.00 14 PRO A N 19
ATOM 8514 C CA . PRO A 1 14 ? -0.024 4.381 1.496 1.00 0.00 14 PRO A CA 19
ATOM 8515 C C . PRO A 1 14 ? -1.032 3.273 1.791 1.00 0.00 14 PRO A C 19
ATOM 8516 O O . PRO A 1 14 ? -2.215 3.376 1.455 1.00 0.00 14 PRO A O 19
ATOM 8527 N N . CYS A 1 15 ? -0.544 2.223 2.434 1.00 0.00 15 CYS A N 19
ATOM 8528 C CA . CYS A 1 15 ? -1.369 1.100 2.859 1.00 0.00 15 CYS A CA 19
ATOM 8529 C C . CYS A 1 15 ? -0.804 0.526 4.154 1.00 0.00 15 CYS A C 19
ATOM 8530 O O . CYS A 1 15 ? 0.345 0.794 4.498 1.00 0.00 15 CYS A O 19
ATOM 8537 N N . MET A 1 16 ? -1.606 -0.231 4.890 1.00 0.00 16 MET A N 19
ATOM 8538 C CA . MET A 1 16 ? -1.138 -0.815 6.145 1.00 0.00 16 MET A CA 19
ATOM 8539 C C . MET A 1 16 ? -1.207 -2.337 6.105 1.00 0.00 16 MET A C 19
ATOM 8540 O O . MET A 1 16 ? -0.637 -3.013 6.959 1.00 0.00 16 MET A O 19
ATOM 8554 N N . GLU A 1 17 ? -1.906 -2.872 5.116 1.00 0.00 17 GLU A N 19
ATOM 8555 C CA . GLU A 1 17 ? -2.019 -4.309 4.948 1.00 0.00 17 GLU A CA 19
ATOM 8556 C C . GLU A 1 17 ? -2.096 -4.648 3.460 1.00 0.00 17 GLU A C 19
ATOM 8557 O O . GLU A 1 17 ? -2.498 -3.807 2.656 1.00 0.00 17 GLU A O 19
ATOM 8569 N N . HIS A 1 18 ? -1.685 -5.851 3.092 1.00 0.00 18 HIS A N 19
ATOM 8570 C CA . HIS A 1 18 ? -1.592 -6.241 1.684 1.00 0.00 18 HIS A CA 19
ATOM 8571 C C . HIS A 1 18 ? -2.913 -6.045 0.941 1.00 0.00 18 HIS A C 19
ATOM 8572 O O . HIS A 1 18 ? -2.941 -5.434 -0.133 1.00 0.00 18 HIS A O 19
ATOM 8587 N N . SER A 1 19 ? -3.999 -6.520 1.540 1.00 0.00 19 SER A N 19
ATOM 8588 C CA . SER A 1 19 ? -5.314 -6.508 0.902 1.00 0.00 19 SER A CA 19
ATOM 8589 C C . SER A 1 19 ? -5.834 -5.093 0.633 1.00 0.00 19 SER A C 19
ATOM 8590 O O . SER A 1 19 ? -6.806 -4.921 -0.106 1.00 0.00 19 SER A O 19
ATOM 8598 N N . ASP A 1 20 ? -5.208 -4.089 1.242 1.00 0.00 20 ASP A N 19
ATOM 8599 C CA . ASP A 1 20 ? -5.612 -2.702 1.026 1.00 0.00 20 ASP A CA 19
ATOM 8600 C C . ASP A 1 20 ? -5.504 -2.335 -0.445 1.00 0.00 20 ASP A C 19
ATOM 8601 O O . ASP A 1 20 ? -6.405 -1.719 -1.004 1.00 0.00 20 ASP A O 19
ATOM 8610 N N . CYS A 1 21 ? -4.408 -2.742 -1.068 1.00 0.00 21 CYS A N 19
ATOM 8611 C CA . CYS A 1 21 ? -4.105 -2.324 -2.433 1.00 0.00 21 CYS A CA 19
ATOM 8612 C C . CYS A 1 21 ? -4.680 -3.292 -3.458 1.00 0.00 21 CYS A C 19
ATOM 8613 O O . CYS A 1 21 ? -4.855 -4.477 -3.188 1.00 0.00 21 CYS A O 19
ATOM 8620 N N . CYS A 1 22 ? -4.967 -2.757 -4.642 1.00 0.00 22 CYS A N 19
ATOM 8621 C CA . CYS A 1 22 ? -5.452 -3.546 -5.772 1.00 0.00 22 CYS A CA 19
ATOM 8622 C C . CYS A 1 22 ? -4.409 -4.570 -6.219 1.00 0.00 22 CYS A C 19
ATOM 8623 O O . CYS A 1 22 ? -4.721 -5.514 -6.940 1.00 0.00 22 CYS A O 19
ATOM 8630 N N . ARG A 1 23 ? -3.162 -4.364 -5.814 1.00 0.00 23 ARG A N 19
ATOM 8631 C CA . ARG A 1 23 ? -2.092 -5.294 -6.152 1.00 0.00 23 ARG A CA 19
ATOM 8632 C C . ARG A 1 23 ? -1.952 -6.386 -5.090 1.00 0.00 23 ARG A C 19
ATOM 8633 O O . ARG A 1 23 ? -1.300 -7.407 -5.317 1.00 0.00 23 ARG A O 19
ATOM 8654 N N . GLY A 1 24 ? -2.580 -6.172 -3.935 1.00 0.00 24 GLY A N 19
ATOM 8655 C CA . GLY A 1 24 ? -2.525 -7.145 -2.858 1.00 0.00 24 GLY A CA 19
ATOM 8656 C C . GLY A 1 24 ? -1.158 -7.233 -2.202 1.00 0.00 24 GLY A C 19
ATOM 8657 O O . GLY A 1 24 ? -0.849 -8.206 -1.519 1.00 0.00 24 GLY A O 19
ATOM 8661 N N . VAL A 1 25 ? -0.340 -6.212 -2.398 1.00 0.00 25 VAL A N 19
ATOM 8662 C CA . VAL A 1 25 ? 1.009 -6.203 -1.862 1.00 0.00 25 VAL A CA 19
ATOM 8663 C C . VAL A 1 25 ? 1.384 -4.821 -1.333 1.00 0.00 25 VAL A C 19
ATOM 8664 O O . VAL A 1 25 ? 1.420 -3.840 -2.076 1.00 0.00 25 VAL A O 19
ATOM 8677 N N . CYS A 1 26 ? 1.633 -4.752 -0.034 1.00 0.00 26 CYS A N 19
ATOM 8678 C CA . CYS A 1 26 ? 2.001 -3.504 0.612 1.00 0.00 26 CYS A CA 19
ATOM 8679 C C . CYS A 1 26 ? 3.413 -3.611 1.176 1.00 0.00 26 CYS A C 19
ATOM 8680 O O . CYS A 1 26 ? 3.712 -4.543 1.924 1.00 0.00 26 CYS A O 19
ATOM 8687 N N . GLU A 1 27 ? 4.279 -2.675 0.806 1.00 0.00 27 GLU A N 19
ATOM 8688 C CA . GLU A 1 27 ? 5.652 -2.662 1.293 1.00 0.00 27 GLU A CA 19
ATOM 8689 C C . GLU A 1 27 ? 6.048 -1.251 1.718 1.00 0.00 27 GLU A C 19
ATOM 8690 O O . GLU A 1 27 ? 5.857 -0.295 0.965 1.00 0.00 27 GLU A O 19
ATOM 8702 N N . ALA A 1 28 ? 6.594 -1.134 2.927 1.00 0.00 28 ALA A N 19
ATOM 8703 C CA . ALA A 1 28 ? 6.974 0.158 3.500 1.00 0.00 28 ALA A CA 19
ATOM 8704 C C . ALA A 1 28 ? 5.763 1.068 3.646 1.00 0.00 28 ALA A C 19
ATOM 8705 O O . ALA A 1 28 ? 5.874 2.291 3.554 1.00 0.00 28 ALA A O 19
ATOM 8712 N N . LEU A 1 29 ? 4.612 0.445 3.882 1.00 0.00 29 LEU A N 19
ATOM 8713 C CA . LEU A 1 29 ? 3.334 1.145 4.004 1.00 0.00 29 LEU A CA 19
ATOM 8714 C C . LEU A 1 29 ? 2.964 1.862 2.709 1.00 0.00 29 LEU A C 19
ATOM 8715 O O . LEU A 1 29 ? 2.245 2.863 2.722 1.00 0.00 29 LEU A O 19
ATOM 8731 N N . PHE A 1 30 ? 3.466 1.349 1.598 1.00 0.00 30 PHE A N 19
ATOM 8732 C CA . PHE A 1 30 ? 3.087 1.825 0.277 1.00 0.00 30 PHE A CA 19
ATOM 8733 C C . PHE A 1 30 ? 2.867 0.636 -0.639 1.00 0.00 30 PHE A C 19
ATOM 8734 O O . PHE A 1 30 ? 3.577 -0.366 -0.548 1.00 0.00 30 PHE A O 19
ATOM 8751 N N . CYS A 1 31 ? 1.880 0.725 -1.506 1.00 0.00 31 CYS A N 19
ATOM 8752 C CA . CYS A 1 31 ? 1.663 -0.331 -2.474 1.00 0.00 31 CYS A CA 19
ATOM 8753 C C . CYS A 1 31 ? 2.755 -0.273 -3.532 1.00 0.00 31 CYS A C 19
ATOM 8754 O O . CYS A 1 31 ? 2.993 0.783 -4.123 1.00 0.00 31 CYS A O 19
ATOM 8761 N N . GLN A 1 32 ? 3.425 -1.405 -3.736 1.00 0.00 32 GLN A N 19
ATOM 8762 C CA . GLN A 1 32 ? 4.596 -1.486 -4.611 1.00 0.00 32 GLN A CA 19
ATOM 8763 C C . GLN A 1 32 ? 4.325 -0.901 -5.999 1.00 0.00 32 GLN A C 19
ATOM 8764 O O . GLN A 1 32 ? 3.511 -1.471 -6.750 1.00 0.00 32 GLN A O 19
ATOM 8779 N N . GLY A 1 1 ? -11.480 -9.906 2.780 1.00 0.00 1 GLY A N 20
ATOM 8780 C CA . GLY A 1 1 ? -10.184 -9.881 2.061 1.00 0.00 1 GLY A CA 20
ATOM 8781 C C . GLY A 1 1 ? -10.230 -8.983 0.843 1.00 0.00 1 GLY A C 20
ATOM 8782 O O . GLY A 1 1 ? -11.137 -9.109 0.017 1.00 0.00 1 GLY A O 20
ATOM 8788 N N . LEU A 1 2 ? -9.249 -8.080 0.747 1.00 0.00 2 LEU A N 20
ATOM 8789 C CA . LEU A 1 2 ? -9.144 -7.111 -0.354 1.00 0.00 2 LEU A CA 20
ATOM 8790 C C . LEU A 1 2 ? -10.195 -6.011 -0.222 1.00 0.00 2 LEU A C 20
ATOM 8791 O O . LEU A 1 2 ? -11.252 -6.213 0.378 1.00 0.00 2 LEU A O 20
ATOM 8807 N N . ILE A 1 3 ? -9.883 -4.842 -0.782 1.00 0.00 3 ILE A N 20
ATOM 8808 C CA . ILE A 1 3 ? -10.795 -3.696 -0.769 1.00 0.00 3 ILE A CA 20
ATOM 8809 C C . ILE A 1 3 ? -10.994 -3.153 0.649 1.00 0.00 3 ILE A C 20
ATOM 8810 O O . ILE A 1 3 ? -11.914 -3.547 1.370 1.00 0.00 3 ILE A O 20
ATOM 8826 N N . GLU A 1 4 ? -10.097 -2.267 1.053 1.00 0.00 4 GLU A N 20
ATOM 8827 C CA . GLU A 1 4 ? -10.276 -1.503 2.279 1.00 0.00 4 GLU A CA 20
ATOM 8828 C C . GLU A 1 4 ? -10.670 -0.083 1.896 1.00 0.00 4 GLU A C 20
ATOM 8829 O O . GLU A 1 4 ? -10.877 0.789 2.738 1.00 0.00 4 GLU A O 20
ATOM 8841 N N . SER A 1 5 ? -10.777 0.115 0.595 1.00 0.00 5 SER A N 20
ATOM 8842 C CA . SER A 1 5 ? -11.114 1.396 0.016 1.00 0.00 5 SER A CA 20
ATOM 8843 C C . SER A 1 5 ? -11.848 1.136 -1.291 1.00 0.00 5 SER A C 20
ATOM 8844 O O . SER A 1 5 ? -11.785 0.020 -1.816 1.00 0.00 5 SER A O 20
ATOM 8852 N N . ILE A 1 6 ? -12.538 2.147 -1.802 1.00 0.00 6 ILE A N 20
ATOM 8853 C CA . ILE A 1 6 ? -13.302 2.008 -3.036 1.00 0.00 6 ILE A CA 20
ATOM 8854 C C . ILE A 1 6 ? -12.386 1.588 -4.180 1.00 0.00 6 ILE A C 20
ATOM 8855 O O . ILE A 1 6 ? -11.526 2.360 -4.611 1.00 0.00 6 ILE A O 20
ATOM 8871 N N . ALA A 1 7 ? -12.573 0.352 -4.641 1.00 0.00 7 ALA A N 20
ATOM 8872 C CA . ALA A 1 7 ? -11.757 -0.229 -5.702 1.00 0.00 7 ALA A CA 20
ATOM 8873 C C . ALA A 1 7 ? -10.284 -0.261 -5.312 1.00 0.00 7 ALA A C 20
ATOM 8874 O O . ALA A 1 7 ? -9.425 0.192 -6.071 1.00 0.00 7 ALA A O 20
ATOM 8881 N N . CYS A 1 8 ? -10.029 -0.801 -4.112 1.00 0.00 8 CYS A N 20
ATOM 8882 C CA . CYS A 1 8 ? -8.678 -0.977 -3.535 1.00 0.00 8 CYS A CA 20
ATOM 8883 C C . CYS A 1 8 ? -7.832 0.306 -3.557 1.00 0.00 8 CYS A C 20
ATOM 8884 O O . CYS A 1 8 ? -8.238 1.338 -4.088 1.00 0.00 8 CYS A O 20
ATOM 8891 N N . ILE A 1 9 ? -6.669 0.253 -2.916 1.00 0.00 9 ILE A N 20
ATOM 8892 C CA . ILE A 1 9 ? -5.763 1.384 -2.897 1.00 0.00 9 ILE A CA 20
ATOM 8893 C C . ILE A 1 9 ? -4.758 1.272 -4.034 1.00 0.00 9 ILE A C 20
ATOM 8894 O O . ILE A 1 9 ? -4.133 0.226 -4.229 1.00 0.00 9 ILE A O 20
ATOM 8910 N N . GLN A 1 10 ? -4.631 2.360 -4.778 1.00 0.00 10 GLN A N 20
ATOM 8911 C CA . GLN A 1 10 ? -3.807 2.401 -5.975 1.00 0.00 10 GLN A CA 20
ATOM 8912 C C . GLN A 1 10 ? -2.321 2.290 -5.663 1.00 0.00 10 GLN A C 20
ATOM 8913 O O . GLN A 1 10 ? -1.859 2.670 -4.584 1.00 0.00 10 GLN A O 20
ATOM 8927 N N . LYS A 1 11 ? -1.593 1.760 -6.635 1.00 0.00 11 LYS A N 20
ATOM 8928 C CA . LYS A 1 11 ? -0.148 1.639 -6.568 1.00 0.00 11 LYS A CA 20
ATOM 8929 C C . LYS A 1 11 ? 0.492 3.002 -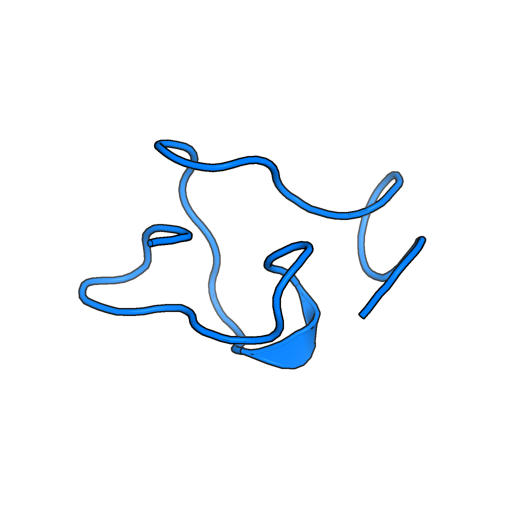6.340 1.00 0.00 11 LYS A C 20
ATOM 8930 O O . LYS A 1 11 ? 0.183 3.964 -7.047 1.00 0.00 11 LYS A O 20
ATOM 8949 N N . GLY A 1 12 ? 1.372 3.073 -5.354 1.00 0.00 12 GLY A N 20
ATOM 8950 C CA . GLY A 1 12 ? 2.031 4.321 -5.036 1.00 0.00 12 GLY A CA 20
ATOM 8951 C C . GLY A 1 12 ? 1.444 5.000 -3.816 1.00 0.00 12 GLY A C 20
ATOM 8952 O O . GLY A 1 12 ? 2.032 5.936 -3.278 1.00 0.00 12 GLY A O 20
ATOM 8956 N N . LEU A 1 13 ? 0.290 4.530 -3.367 1.00 0.00 13 LEU A N 20
ATOM 8957 C CA . LEU A 1 13 ? -0.381 5.144 -2.234 1.00 0.00 13 LEU A CA 20
ATOM 8958 C C . LEU A 1 13 ? -0.174 4.319 -0.964 1.00 0.00 13 LEU A C 20
ATOM 8959 O O . LEU A 1 13 ? 0.038 3.105 -1.030 1.00 0.00 13 LEU A O 20
ATOM 8975 N N . PRO A 1 14 ? -0.214 4.982 0.210 1.00 0.00 14 PRO A N 20
ATOM 8976 C CA . PRO A 1 14 ? 0.000 4.329 1.507 1.00 0.00 14 PRO A CA 20
ATOM 8977 C C . PRO A 1 14 ? -1.065 3.288 1.833 1.00 0.00 14 PRO A C 20
ATOM 8978 O O . PRO A 1 14 ? -2.256 3.499 1.594 1.00 0.00 14 PRO A O 20
ATOM 8989 N N . CYS A 1 15 ? -0.617 2.173 2.386 1.00 0.00 15 CYS A N 20
ATOM 8990 C CA . CYS A 1 15 ? -1.499 1.104 2.823 1.00 0.00 15 CYS A CA 20
ATOM 8991 C C . CYS A 1 15 ? -0.826 0.323 3.945 1.00 0.00 15 CYS A C 20
ATOM 8992 O O . CYS A 1 15 ? 0.353 -0.005 3.854 1.00 0.00 15 CYS A O 20
ATOM 8999 N N . MET A 1 16 ? -1.566 0.039 5.006 1.00 0.00 16 MET A N 20
ATOM 9000 C CA . MET A 1 16 ? -0.988 -0.606 6.184 1.00 0.00 16 MET A CA 20
ATOM 9001 C C . MET A 1 16 ? -1.306 -2.093 6.208 1.00 0.00 16 MET A C 20
ATOM 9002 O O . MET A 1 16 ? -1.024 -2.783 7.188 1.00 0.00 16 MET A O 20
ATOM 9016 N N . GLU A 1 17 ? -1.894 -2.578 5.131 1.00 0.00 17 GLU A N 20
ATOM 9017 C CA . GLU A 1 17 ? -2.229 -3.985 5.005 1.00 0.00 17 GLU A CA 20
ATOM 9018 C C . GLU A 1 17 ? -2.232 -4.366 3.530 1.00 0.00 17 GLU A C 20
ATOM 9019 O O . GLU A 1 17 ? -2.742 -3.633 2.688 1.00 0.00 17 GLU A O 20
ATOM 9031 N N . HIS A 1 18 ? -1.633 -5.523 3.240 1.00 0.00 18 HIS A N 20
ATOM 9032 C CA . HIS A 1 18 ? -1.426 -5.999 1.869 1.00 0.00 18 HIS A CA 20
ATOM 9033 C C . HIS A 1 18 ? -2.717 -6.035 1.059 1.00 0.00 18 HIS A C 20
ATOM 9034 O O . HIS A 1 18 ? -2.698 -5.798 -0.145 1.00 0.00 18 HIS A O 20
ATOM 9049 N N . SER A 1 19 ? -3.825 -6.332 1.721 1.00 0.00 19 SER A N 20
ATOM 9050 C CA . SER A 1 19 ? -5.110 -6.475 1.052 1.00 0.00 19 SER A CA 20
ATOM 9051 C C . SER A 1 19 ? -5.692 -5.120 0.632 1.00 0.00 19 SER A C 20
ATOM 9052 O O . SER A 1 19 ? -6.627 -5.056 -0.168 1.00 0.00 19 SER A O 20
ATOM 9060 N N . ASP A 1 20 ? -5.154 -4.042 1.188 1.00 0.00 20 ASP A N 20
ATOM 9061 C CA . ASP A 1 20 ? -5.565 -2.696 0.797 1.00 0.00 20 ASP A CA 20
ATOM 9062 C C . ASP A 1 20 ? -5.100 -2.400 -0.620 1.00 0.00 20 ASP A C 20
ATOM 9063 O O . ASP A 1 20 ? -5.866 -1.907 -1.452 1.00 0.00 20 ASP A O 20
ATOM 9072 N N . CYS A 1 21 ? -3.839 -2.710 -0.873 1.00 0.00 21 CYS A N 20
ATOM 9073 C CA . CYS A 1 21 ? -3.221 -2.490 -2.177 1.00 0.00 21 CYS A CA 20
ATOM 9074 C C . CYS A 1 21 ? -3.864 -3.372 -3.239 1.00 0.00 21 CYS A C 20
ATOM 9075 O O . CYS A 1 21 ? -4.079 -4.565 -3.030 1.00 0.00 21 CYS A O 20
ATOM 9082 N N . CYS A 1 22 ? -4.173 -2.756 -4.377 1.00 0.00 22 CYS A N 20
ATOM 9083 C CA . CYS A 1 22 ? -4.754 -3.454 -5.523 1.00 0.00 22 CYS A CA 20
ATOM 9084 C C . CYS A 1 22 ? -3.897 -4.636 -5.970 1.00 0.00 22 CYS A C 20
ATOM 9085 O O . CYS A 1 22 ? -4.406 -5.598 -6.546 1.00 0.00 22 CYS A O 20
ATOM 9092 N N . ARG A 1 23 ? -2.598 -4.559 -5.712 1.00 0.00 23 ARG A N 20
ATOM 9093 C CA . ARG A 1 23 ? -1.679 -5.613 -6.113 1.00 0.00 23 ARG A CA 20
ATOM 9094 C C . ARG A 1 23 ? -1.598 -6.713 -5.053 1.00 0.00 23 ARG A C 20
ATOM 9095 O O . ARG A 1 23 ? -0.986 -7.757 -5.281 1.00 0.00 23 ARG A O 20
ATOM 9116 N N . GLY A 1 24 ? -2.221 -6.477 -3.901 1.00 0.00 24 GLY A N 20
ATOM 9117 C CA . GLY A 1 24 ? -2.225 -7.463 -2.836 1.00 0.00 24 GLY A CA 20
ATOM 9118 C C . GLY A 1 24 ? -0.937 -7.462 -2.038 1.00 0.00 24 GLY A C 20
ATOM 9119 O O . GLY A 1 24 ? -0.729 -8.311 -1.170 1.00 0.00 24 GLY A O 20
ATOM 9123 N N . VAL A 1 25 ? -0.077 -6.497 -2.317 1.00 0.00 25 VAL A N 20
ATOM 9124 C CA . VAL A 1 25 ? 1.216 -6.416 -1.669 1.00 0.00 25 VAL A CA 20
ATOM 9125 C C . VAL A 1 25 ? 1.566 -4.975 -1.303 1.00 0.00 25 VAL A C 20
ATOM 9126 O O . VAL A 1 25 ? 1.692 -4.105 -2.165 1.00 0.00 25 VAL A O 20
ATOM 9139 N N . CYS A 1 26 ? 1.695 -4.736 -0.009 1.00 0.00 26 CYS A N 20
ATOM 9140 C CA . CYS A 1 26 ? 2.072 -3.431 0.506 1.00 0.00 26 CYS A CA 20
ATOM 9141 C C . CYS A 1 26 ? 3.477 -3.492 1.088 1.00 0.00 26 CYS A C 20
ATOM 9142 O O . CYS A 1 26 ? 3.746 -4.284 1.987 1.00 0.00 26 CYS A O 20
ATOM 9149 N N . GLU A 1 27 ? 4.368 -2.670 0.558 1.00 0.00 27 GLU A N 20
ATOM 9150 C CA . GLU A 1 27 ? 5.746 -2.627 1.021 1.00 0.00 27 GLU A CA 20
ATOM 9151 C C . GLU A 1 27 ? 6.075 -1.231 1.530 1.00 0.00 27 GLU A C 20
ATOM 9152 O O . GLU A 1 27 ? 5.785 -0.238 0.857 1.00 0.00 27 GLU A O 20
ATOM 9164 N N . ALA A 1 28 ? 6.663 -1.165 2.722 1.00 0.00 28 ALA A N 20
ATOM 9165 C CA . ALA A 1 28 ? 6.961 0.105 3.382 1.00 0.00 28 ALA A CA 20
ATOM 9166 C C . ALA A 1 28 ? 5.690 0.922 3.582 1.00 0.00 28 ALA A C 20
ATOM 9167 O O . ALA A 1 28 ? 5.711 2.150 3.539 1.00 0.00 28 ALA A O 20
ATOM 9174 N N . LEU A 1 29 ? 4.587 0.212 3.810 1.00 0.00 29 LEU A N 20
ATOM 9175 C CA . LEU A 1 29 ? 3.268 0.820 3.982 1.00 0.00 29 LEU A CA 20
ATOM 9176 C C . LEU A 1 29 ? 2.825 1.562 2.720 1.00 0.00 29 LEU A C 20
ATOM 9177 O O . LEU A 1 29 ? 2.119 2.568 2.793 1.00 0.00 29 LEU A O 20
ATOM 9193 N N . PHE A 1 30 ? 3.253 1.065 1.566 1.00 0.00 30 PHE A N 20
ATOM 9194 C CA . PHE A 1 30 ? 2.813 1.595 0.280 1.00 0.00 30 PHE A CA 20
ATOM 9195 C C . PHE A 1 30 ? 2.459 0.460 -0.669 1.00 0.00 30 PHE A C 20
ATOM 9196 O O . PHE A 1 30 ? 3.101 -0.592 -0.661 1.00 0.00 30 PHE A O 20
ATOM 9213 N N . CYS A 1 31 ? 1.432 0.669 -1.478 1.00 0.00 31 CYS A N 20
ATOM 9214 C CA . CYS A 1 31 ? 1.072 -0.287 -2.513 1.00 0.00 31 CYS A CA 20
ATOM 9215 C C . CYS A 1 31 ? 2.170 -0.278 -3.570 1.00 0.00 31 CYS A C 20
ATOM 9216 O O . CYS A 1 31 ? 2.358 0.726 -4.258 1.00 0.00 31 CYS A O 20
ATOM 9223 N N . GLN A 1 32 ? 2.913 -1.383 -3.652 1.00 0.00 32 GLN A N 20
ATOM 9224 C CA . GLN A 1 32 ? 4.143 -1.449 -4.447 1.00 0.00 32 GLN A CA 20
ATOM 9225 C C . GLN A 1 32 ? 3.942 -0.948 -5.880 1.00 0.00 32 GLN A C 20
ATOM 9226 O O . GLN A 1 32 ? 4.563 0.078 -6.235 1.00 0.00 32 GLN A O 20
#

Secondary structure (DSSP, 8-state):
--SSSSSPBPTTSB-SSTTTBTTS-EETTEE-

Sequence (32 aa):
GLIESIACIQKGLPCMEHSDCCRGVCEALFCQGLIESIACIQKGLPCMEHSDCCRGVCEALFCQGLIESIACIQKGLPCMEHSDCCRGVCEALFCQGLIESIACIQKGLPCMEHSDCCRGVCEALFCQGLIESIACIQKGLPCMEHSDCCRGVCEALFCQGLIESIACIQKGLPCMEHSDCCRGVCEALFCQGLIESIACIQKGLPCMEHSDCCRGVCEALFCQGLIESIACIQKGLPCMEHSDCCRGVCEALFCQGLIESIACIQKGLPCMEHSDCCRGVCEALFCQGLIESIACIQKGLPCMEHSDCCRGVCEALFCQGLIESIACIQKGLPCMEHSDCCRGVCEALFCQGLIESIACIQKGLPCMEHSDCCRGVCEALFCQGLIESIACIQKGLPCMEHSDCCRGVCEALFCQGLIESIACIQKGLPCMEHSDCCRGVCEALFCQGLIESIACIQKGLPCMEHSDCCRGVCEALFCQGLIESIACIQKGLPCMEHSDCCRGVCEALFCQGLIESIACIQKGLPCMEHSDCCRGVCEALFCQGLIESIACIQKGLPCMEHSDCCRGVCEALFCQGLIESIACIQKGLPCMEHSDCCRGVCEALFCQGLIESIACIQKGLPCMEHSDCCRGVCEALFCQ

Foldseek 3Di:
DAPPDDQADEAPAFAPALSRANVSGADPRGND

GO terms:
  GO:0005576 extracellular region (C, EXP)

Organism: Scytodes thoracica (NCBI:txid1112478)

Solvent-accessible surface area: 2341 Å² total; per-residue (Å²): 35,140,144,91,58,172,54,29,30,111,146,46,83,67,0,140,96,80,39,17,0,46,166,37,33,11,82,92,105,93,3,95

Radius of gyration: 7.24 Å; Cα contacts (8 Å, |Δi|>4): 78; chains: 1; bounding box: 20×13×13 Å